Protein AF-A0A948TG29-F1 (afdb_monomer_lite)

Radius of gyration: 36.0 Å; chains: 1; bounding box: 86×92×135 Å

Foldseek 3Di:
DDDDDDDDDDDDDDDDDPDDPPPPPPPPDDPQQQPVPPDPPCQWDQAPVRDIQGADPQDLDLLNLLSNLRRLCVNRVHDLVRLCVQLVHDSVVSVLSNDNPHPDQDDLVSLVSSCVSSVHDSCSNPVVVPDRPPPDPPFWDDDPPDTDGRPDAQPDPVVLLVLLVVLCVVVVHDLCRLCVQLVHDSVLSVVSNPPPPPRHDDPSSLVSSCVSSVHDSCRNDVPVVQVVPPCPVPQDPDPVSNVVVSLLVVLLLQLLVLLVVLCVVVVHDLVNLCVQQVHDSVVSVCSNVVVDPDADDLVSLVSSCVSSVHDSSSNDSDDPVVPPPPDDDDDDDDDDDDDDDDDDDDDPPVVVVVPDDDDDDDDDDDDDDDDDDDDDDDDDDDDDDDDPAWAWDFDDWDDPDPVWIKGKIATQAQQQCVQPVQGHGKIWIFTQVAFPLAVQAQAWFWKAAPPGHIGIFHWHDDPPFIWTARNNGRVDIDTGPPPMGTRGGGPDIDDDDD

Sequence (498 aa):
MSSSAKSGSSTVSPAVAPADQQIVMEKPAAPVIDVSKLDPNVSQVKSTRGQLVKFHREPQSKQDVKENLAFYRVCAGLSQRNLADKSGFPQPFIANWEAPDRFEVFTWEQAKKLSSILNAPIEHLDPRNKPFSLRDDPGEYRCRNMVIKLVLPPQSLLDLKNNLFFYRMRMGLTQEQLAGLVQVEKTAVARWENKKILMWPKSDKLMLVANALNADIANLDPLTYLEGRDVADSLPQDEDERLRAVEAPRRLNQAKDNLRFYRLCLSLSKDKVAAKLGVPAMSVAAWETSKNHQWMDAATRRALAHVLKCPERAFSPSSEKDRIEVYMPSNSPTSAASAMPAKAAPSLQWALDAINGPVANLKTANKEEPNATGLCRLAPLEPAPDALGGMVDFAQICKLSPDVTYAVLTITDDSLKASTGIAKGDVVVIDTAQNDPHAVAGELMAVALPNEKAMVKFVFADHDDLMFANSHTPYKVYPMPKNSLVLGRVVTSIKAHA

InterPro domains:
  IPR001387 Cro/C1-type, helix-turn-helix domain [PF01381] (167-217)
  IPR001387 Cro/C1-type, helix-turn-helix domain [PS50943] (69-125)
  IPR001387 Cro/C1-type, helix-turn-helix domain [PS50943] (167-220)
  IPR001387 Cro/C1-type, helix-turn-helix domain [SM00530] (68-125)
  IPR001387 Cro/C1-type, helix-turn-helix domain [SM00530] (163-220)
  IPR001387 Cro/C1-type, helix-turn-helix domain [SM00530] (258-315)
  IPR001387 Cro/C1-type, helix-turn-helix domain [cd00093] (67-125)
  IPR001387 Cro/C1-type, helix-turn-helix domain [cd00093] (167-220)
  IPR001387 Cro/C1-type, helix-turn-helix domain [cd00093] (257-315)
  IPR010982 Lambda repressor-like, DNA-binding domain superfamily [G3DSA:1.10.260.40] (51-130)
  IPR010982 Lambda repressor-like, DNA-binding domain superfamily [G3DSA:1.10.260.40] (157-219)
  IPR010982 Lambda repressor-like, DNA-binding domain superfamily [G3DSA:1.10.260.40] (254-323)
  IPR010982 Lambda repressor-like, DNA-binding domain superfamily [SSF47413] (64-125)
  IPR010982 Lambda repressor-like, DNA-binding domain superfamily [SSF47413] (159-220)
  IPR010982 Lambda repressor-like, DNA-binding domain superfamily [SSF47413] (255-328)
  IPR015927 Peptidase S24/S26A/S26B/S26C [PF00717] (396-490)
  IPR036286 LexA/Signal peptidase-like superfamily [SSF51306] (408-496)

Secondary structure (DSSP, 8-state):
------------PPP-----------PPPPP---GGGS-TT--EEE-TTS-EEE--SS--SHHHHHHHHHHHHHHTT--HHHHHHHHT--HHHHHHHH-TT---PPPHHHHHHHHHHHT--HHHH-GGGS-------TT--EETTEE----PPPSSHHHHHHHHHHHHHHTT--HHHHHHHHTS-HHHHHHHHTT-GGGPPPHHHHHHHHHHHT--HHHH-TTHHHHTTT-GGGS-SSHHHHHHHHHHHHHHHHHHHHHHHHHHHTT--HHHHHHHHTS-HHHHHHHHHT--S-PPPHHHHHHHHHHHTS-GGGG--S-SGGGSSS----------------------GGGTTTT------------------------------------EEEEEEEESSSS-EEEEEEE-SSTTHHHHSPPTT-EEEEETT---TTTSTTSEEEEEPTTS-EEEEEEEEETTEEEEEETTEEEEEEEPPTT-EEEEEEEEEE----

Organism: NCBI:txid2838451

pLDDT: mean 73.21, std 24.93, range [22.94, 98.12]

Structure (mmCIF, N/CA/C/O backbone):
data_AF-A0A948TG29-F1
#
_entry.id   AF-A0A948TG29-F1
#
loop_
_atom_site.group_PDB
_atom_site.id
_atom_site.type_symbol
_atom_site.label_atom_id
_atom_site.label_alt_id
_atom_site.label_comp_id
_atom_site.label_asym_id
_atom_site.label_entity_id
_atom_site.label_seq_id
_atom_site.pdbx_PDB_ins_code
_atom_site.Cartn_x
_atom_site.Cartn_y
_atom_site.Cartn_z
_atom_site.occupancy
_atom_site.B_iso_or_equiv
_atom_site.auth_seq_id
_atom_site.auth_comp_id
_atom_site.auth_asym_id
_atom_site.auth_atom_id
_atom_site.pdbx_PDB_model_num
ATOM 1 N N . MET A 1 1 ? -1.038 -36.536 87.043 1.00 40.78 1 MET A N 1
ATOM 2 C CA . MET A 1 1 ? -0.897 -35.248 86.326 1.00 40.78 1 MET A CA 1
ATOM 3 C C . MET A 1 1 ? -1.724 -35.298 85.050 1.00 40.78 1 MET A C 1
ATOM 5 O O . MET A 1 1 ? -1.958 -36.394 84.562 1.00 40.78 1 MET A O 1
ATOM 9 N N . SER A 1 2 ? -2.115 -34.130 84.531 1.00 37.66 2 SER A N 1
ATOM 10 C CA . SER A 1 2 ? -2.609 -33.923 83.157 1.00 37.66 2 SER A CA 1
ATOM 11 C C . SER A 1 2 ? -3.973 -34.531 82.804 1.00 37.66 2 SER A C 1
ATOM 13 O O . SER A 1 2 ? -4.091 -35.573 82.168 1.00 37.66 2 SER A O 1
ATOM 15 N N . SER A 1 3 ? -5.016 -33.789 83.169 1.00 41.31 3 SER A N 1
ATOM 16 C CA . SER A 1 3 ? -6.328 -33.825 82.523 1.00 41.31 3 SER A CA 1
ATOM 17 C C . SER A 1 3 ? -6.254 -33.386 81.051 1.00 41.31 3 SER A C 1
ATOM 19 O O . SER A 1 3 ? -5.388 -32.605 80.661 1.00 41.31 3 SER A O 1
ATOM 21 N N . SER A 1 4 ? -7.222 -33.807 80.236 1.00 46.41 4 SER A N 1
ATOM 22 C CA . SER A 1 4 ? -7.619 -33.086 79.018 1.00 46.41 4 SER A CA 1
ATOM 23 C C . SER A 1 4 ? -9.101 -33.328 78.746 1.00 46.41 4 SER A C 1
ATOM 25 O O . SER A 1 4 ? -9.584 -34.456 78.826 1.00 46.41 4 SER A O 1
ATOM 27 N N . ALA A 1 5 ? -9.838 -32.239 78.540 1.00 47.28 5 ALA A N 1
ATOM 28 C CA . ALA A 1 5 ? -11.293 -32.213 78.619 1.00 47.28 5 ALA A CA 1
ATOM 29 C C . ALA A 1 5 ? -11.970 -32.325 77.246 1.00 47.28 5 ALA A C 1
ATOM 31 O O . ALA A 1 5 ? -11.423 -31.916 76.224 1.00 47.28 5 ALA A O 1
ATOM 32 N N . LYS A 1 6 ? -13.212 -32.819 77.251 1.00 46.94 6 LYS A N 1
ATOM 33 C CA . LYS A 1 6 ? -14.135 -32.713 76.116 1.00 46.94 6 LYS A CA 1
ATOM 34 C C . LYS A 1 6 ? -14.522 -31.244 75.912 1.00 46.94 6 LYS A C 1
ATOM 36 O O . LYS A 1 6 ? -15.017 -30.627 76.853 1.00 46.94 6 LYS A O 1
ATOM 41 N N . SER A 1 7 ? -14.407 -30.726 74.693 1.00 48.09 7 SER A N 1
ATOM 42 C CA . SER A 1 7 ? -15.102 -29.509 74.261 1.00 48.09 7 SER A CA 1
ATOM 43 C C . SER A 1 7 ? -16.169 -29.877 73.226 1.00 48.09 7 SER A C 1
ATOM 45 O O . SER A 1 7 ? -15.888 -30.510 72.211 1.00 48.09 7 SER A O 1
ATOM 47 N N . GLY A 1 8 ? -17.423 -29.529 73.515 1.00 40.16 8 GLY A N 1
ATOM 48 C CA . GLY A 1 8 ? -18.528 -29.686 72.572 1.00 40.16 8 GLY A CA 1
ATOM 49 C C . GLY A 1 8 ? -18.558 -28.520 71.587 1.00 40.16 8 GLY A C 1
ATOM 50 O O . GLY A 1 8 ? -18.463 -27.367 72.001 1.00 40.16 8 GLY A O 1
ATOM 51 N N . SER A 1 9 ? -18.709 -28.812 70.296 1.00 43.22 9 SER A N 1
ATOM 52 C CA . SER A 1 9 ? -18.972 -27.792 69.279 1.00 43.22 9 SER A CA 1
ATOM 53 C C . SER A 1 9 ? -20.461 -27.438 69.297 1.00 43.22 9 SER A C 1
ATOM 55 O O . SER A 1 9 ? -21.300 -28.289 69.005 1.00 43.22 9 SER A O 1
ATOM 57 N N . SER A 1 10 ? -20.800 -26.202 69.672 1.00 43.97 10 SER A N 1
ATOM 58 C CA . SER A 1 10 ? -22.168 -25.692 69.579 1.00 43.97 10 SER A CA 1
ATOM 59 C C . SER A 1 10 ? -22.429 -25.115 68.188 1.00 43.97 10 SER A C 1
ATOM 61 O O . SER A 1 10 ? -21.822 -24.133 67.764 1.00 43.97 10 SER A O 1
ATOM 63 N N . THR A 1 11 ? -23.387 -25.703 67.476 1.00 42.38 11 THR A N 1
ATOM 64 C CA . THR A 1 11 ? -23.946 -25.130 66.249 1.00 42.38 11 THR A CA 1
ATOM 65 C C . THR A 1 11 ? -24.748 -23.873 66.578 1.00 42.38 11 THR A C 1
ATOM 67 O O . THR A 1 11 ? -25.896 -23.963 67.016 1.00 42.38 11 THR A O 1
ATOM 70 N N . VAL A 1 12 ? -24.166 -22.696 66.344 1.00 43.09 12 VAL A N 1
ATOM 71 C CA . VAL A 1 12 ? -24.897 -21.422 66.347 1.00 43.09 12 VAL A CA 1
ATOM 72 C C . VAL A 1 12 ? -25.386 -21.148 64.929 1.00 43.09 12 VAL A C 1
ATOM 74 O O . VAL A 1 12 ? -24.589 -20.919 64.021 1.00 43.09 12 VAL A O 1
ATOM 77 N N . SER A 1 13 ? -26.704 -21.182 64.738 1.00 44.59 13 SER A N 1
ATOM 78 C CA . SER A 1 13 ? -27.325 -20.771 63.474 1.00 44.59 13 SER A CA 1
ATOM 79 C C . SER A 1 13 ? -27.219 -19.248 63.328 1.00 44.59 13 SER A C 1
ATOM 81 O O . SER A 1 13 ? -27.638 -18.544 64.250 1.00 44.59 13 SER A O 1
ATOM 83 N N . PRO A 1 14 ? -26.696 -18.706 62.213 1.00 52.47 14 PRO A N 1
ATOM 84 C CA . PRO A 1 14 ? -26.750 -17.271 61.971 1.00 52.47 14 PRO A CA 1
ATOM 85 C C . PRO A 1 14 ? -28.200 -16.855 61.700 1.00 52.47 14 PRO A C 1
ATOM 87 O O . PRO A 1 14 ? -28.909 -17.495 60.922 1.00 52.47 14 PRO A O 1
ATOM 90 N N . ALA A 1 15 ? -28.644 -15.783 62.355 1.00 47.62 15 ALA A N 1
ATOM 91 C CA . ALA A 1 15 ? -29.978 -15.238 62.151 1.00 47.62 15 ALA A CA 1
ATOM 92 C C . ALA A 1 15 ? -30.147 -14.750 60.703 1.00 47.62 15 ALA A C 1
ATOM 94 O O . ALA A 1 15 ? -29.309 -14.012 60.183 1.00 47.62 15 ALA A O 1
ATOM 95 N N . VAL A 1 16 ? -31.250 -15.148 60.067 1.00 48.41 16 VAL A N 1
ATOM 96 C CA . VAL A 1 16 ? -31.637 -14.656 58.742 1.00 48.41 16 VAL A CA 1
ATOM 97 C C . VAL A 1 16 ? -32.015 -13.182 58.873 1.00 48.41 16 VAL A C 1
ATOM 99 O O . VAL A 1 16 ? -33.045 -12.852 59.460 1.00 48.41 16 VAL A O 1
ATOM 102 N N . ALA A 1 17 ? -31.173 -12.296 58.341 1.00 49.25 17 ALA A N 1
ATOM 103 C CA . ALA A 1 17 ? -31.520 -10.889 58.188 1.00 49.25 17 ALA A CA 1
ATOM 104 C C . ALA A 1 17 ? -32.712 -10.755 57.218 1.00 49.25 17 ALA A C 1
ATOM 106 O O . ALA A 1 17 ? -32.773 -11.502 56.234 1.00 49.25 17 ALA A O 1
ATOM 107 N N . PRO A 1 18 ? -33.665 -9.837 57.467 1.00 49.84 18 PRO A N 1
ATOM 108 C CA . PRO A 1 18 ? -34.765 -9.604 56.542 1.00 49.84 18 PRO A CA 1
ATOM 109 C C . PRO A 1 18 ? -34.211 -9.158 55.187 1.00 49.84 18 PRO A C 1
ATOM 111 O O . PRO A 1 18 ? -33.271 -8.368 55.120 1.00 49.84 18 PRO A O 1
ATOM 114 N N . ALA A 1 19 ? -34.787 -9.685 54.108 1.00 44.56 19 ALA A N 1
ATOM 115 C CA . ALA A 1 19 ? -34.364 -9.351 52.759 1.00 44.56 19 ALA A CA 1
ATOM 116 C C . ALA A 1 19 ? -34.653 -7.872 52.468 1.00 44.56 19 ALA A C 1
ATOM 118 O O . ALA A 1 19 ? -35.804 -7.501 52.223 1.00 44.56 19 ALA A O 1
ATOM 119 N N . ASP A 1 20 ? -33.602 -7.048 52.466 1.00 41.78 20 ASP A N 1
ATOM 120 C CA . ASP A 1 20 ? -33.658 -5.705 51.900 1.00 41.78 20 ASP A CA 1
ATOM 121 C C . ASP A 1 20 ? -34.170 -5.811 50.465 1.00 41.78 20 ASP A C 1
ATOM 123 O O . ASP A 1 20 ? -33.544 -6.429 49.595 1.00 41.78 20 ASP A O 1
ATOM 127 N N . GLN A 1 21 ? -35.327 -5.200 50.219 1.00 43.50 21 GLN A N 1
ATOM 128 C CA . GLN A 1 21 ? -35.857 -5.030 48.878 1.00 43.50 21 GLN A CA 1
ATOM 129 C C . GLN A 1 21 ? -34.927 -4.074 48.136 1.00 43.50 21 GLN A C 1
ATOM 131 O O . GLN A 1 21 ? -35.109 -2.857 48.166 1.00 43.50 21 GLN A O 1
ATOM 136 N N . GLN A 1 22 ? -33.913 -4.629 47.468 1.00 41.81 22 GLN A N 1
ATOM 137 C CA . GLN A 1 22 ? -33.135 -3.891 46.487 1.00 41.81 22 GLN A CA 1
ATOM 138 C C . GLN A 1 22 ? -34.098 -3.424 45.401 1.00 41.81 22 GLN A C 1
ATOM 140 O O . GLN A 1 22 ? -34.465 -4.180 44.501 1.00 41.81 22 GLN A O 1
ATOM 145 N N . ILE A 1 23 ? -34.509 -2.160 45.505 1.00 43.59 23 ILE A N 1
ATOM 146 C CA . ILE A 1 23 ? -35.160 -1.440 44.424 1.00 43.59 23 ILE A CA 1
ATOM 147 C C . ILE A 1 23 ? -34.137 -1.410 43.295 1.00 43.59 23 ILE A C 1
ATOM 149 O O . ILE A 1 23 ? -33.224 -0.582 43.278 1.00 43.59 23 ILE A O 1
ATOM 153 N N . VAL A 1 24 ? -34.277 -2.353 42.364 1.00 43.75 24 VAL A N 1
ATOM 154 C CA . VAL A 1 24 ? -33.594 -2.311 41.079 1.00 43.75 24 VAL A CA 1
ATOM 155 C C . VAL A 1 24 ? -34.156 -1.088 40.372 1.00 43.75 24 VAL A C 1
ATOM 157 O O . VAL A 1 24 ? -35.176 -1.154 39.693 1.00 43.75 24 VAL A O 1
ATOM 160 N N . MET A 1 25 ? -33.506 0.058 40.580 1.00 36.03 25 MET A N 1
ATOM 161 C CA . MET A 1 25 ? -33.691 1.214 39.723 1.00 36.03 25 MET A CA 1
ATOM 162 C C . MET A 1 25 ? -33.190 0.794 38.348 1.00 36.03 25 MET A C 1
ATOM 164 O O . MET A 1 25 ? -31.996 0.903 38.055 1.00 36.03 25 MET A O 1
ATOM 168 N N . GLU A 1 26 ? -34.098 0.267 37.524 1.00 41.19 26 GLU A N 1
ATOM 169 C CA . GLU A 1 26 ? -33.859 0.079 36.103 1.00 41.19 26 GLU A CA 1
ATOM 170 C C . GLU A 1 26 ? -33.401 1.424 35.558 1.00 41.19 26 GLU A C 1
ATOM 172 O O . GLU A 1 26 ? -34.170 2.382 35.455 1.00 41.19 26 GLU A O 1
ATOM 177 N N . LYS A 1 27 ? -32.096 1.518 35.292 1.00 51.34 27 LYS A N 1
ATOM 178 C CA . LYS A 1 27 ? -31.494 2.722 34.742 1.00 51.34 27 LYS A CA 1
ATOM 179 C C . LYS A 1 27 ? -32.251 3.011 33.446 1.00 51.34 27 LYS A C 1
ATOM 181 O O . LYS A 1 27 ? -32.167 2.168 32.548 1.00 51.34 27 LYS A O 1
ATOM 186 N N . PRO A 1 28 ? -32.977 4.142 33.341 1.00 47.16 28 PRO A N 1
ATOM 187 C CA . PRO A 1 28 ? -33.892 4.368 32.234 1.00 47.16 28 PRO A CA 1
ATOM 188 C C . PRO A 1 28 ? -33.130 4.186 30.930 1.00 47.16 28 PRO A C 1
ATOM 190 O O . PRO A 1 28 ? -32.037 4.745 30.767 1.00 47.16 28 PRO A O 1
ATOM 193 N N . ALA A 1 29 ? -33.672 3.340 30.051 1.00 49.78 29 ALA A N 1
ATOM 194 C CA . ALA A 1 29 ? -33.040 3.020 28.785 1.00 49.78 29 ALA A CA 1
ATOM 195 C C . ALA A 1 29 ? -32.735 4.337 28.067 1.00 49.78 29 ALA A C 1
ATOM 197 O O . ALA A 1 29 ? -33.642 5.134 27.822 1.00 49.78 29 ALA A O 1
ATOM 198 N N . ALA A 1 30 ? -31.448 4.594 27.809 1.00 50.22 30 ALA A N 1
ATOM 199 C CA . ALA A 1 30 ? -31.037 5.842 27.184 1.00 50.22 30 ALA A CA 1
ATOM 200 C C . ALA A 1 30 ? -31.813 5.991 25.866 1.00 50.22 30 ALA A C 1
ATOM 202 O O . ALA A 1 30 ? -31.857 5.017 25.104 1.00 50.22 30 ALA A O 1
ATOM 203 N N . PRO A 1 31 ? -32.453 7.148 25.608 1.00 55.47 31 PRO A N 1
ATOM 204 C CA . PRO A 1 31 ? -33.249 7.323 24.406 1.00 55.47 31 PRO A CA 1
ATOM 205 C C . PRO A 1 31 ? -32.362 7.031 23.201 1.00 55.47 31 PRO A C 1
ATOM 207 O O . PRO A 1 31 ? -31.297 7.631 23.050 1.00 55.47 31 PRO A O 1
ATOM 210 N N . VAL A 1 32 ? -32.782 6.074 22.372 1.00 53.22 32 VAL A N 1
ATOM 211 C CA . VAL A 1 32 ? -32.074 5.744 21.136 1.00 53.22 32 VAL A CA 1
ATOM 212 C C . VAL A 1 32 ? -32.238 6.942 20.214 1.00 53.22 32 VAL A C 1
ATOM 214 O O . VAL A 1 32 ? -33.286 7.119 19.594 1.00 53.22 32 VAL A O 1
ATOM 217 N N . ILE A 1 33 ? -31.217 7.800 20.178 1.00 59.91 33 ILE A N 1
ATOM 218 C CA . ILE A 1 33 ? -31.182 8.936 19.267 1.00 59.91 33 ILE A CA 1
ATOM 219 C C . ILE A 1 33 ? -31.088 8.348 17.866 1.00 59.91 33 ILE A C 1
ATOM 221 O O . ILE A 1 33 ? -30.083 7.747 17.484 1.00 59.91 33 ILE A O 1
ATOM 225 N N . ASP A 1 34 ? -32.169 8.501 17.111 1.00 66.25 34 ASP A N 1
ATOM 226 C CA . ASP A 1 34 ? -32.186 8.183 15.697 1.00 66.25 34 ASP A CA 1
ATOM 227 C C . ASP A 1 34 ? -31.206 9.123 14.992 1.00 66.25 34 ASP A C 1
ATOM 229 O O . ASP A 1 34 ? -31.472 10.308 14.802 1.00 66.25 34 ASP A O 1
ATOM 233 N N . VAL A 1 35 ? -30.043 8.575 14.647 1.00 60.78 35 VAL A N 1
ATOM 234 C CA . VAL A 1 35 ? -28.925 9.285 14.023 1.00 60.78 35 VAL A CA 1
ATOM 235 C C . VAL A 1 35 ? -29.345 9.991 12.728 1.00 60.78 35 VAL A C 1
ATOM 237 O O . VAL A 1 35 ? -28.799 11.044 12.410 1.00 60.78 35 VAL A O 1
ATOM 240 N N . SER A 1 36 ? -30.361 9.479 12.021 1.00 60.00 36 SER A N 1
ATOM 241 C CA . SER A 1 36 ? -30.918 10.121 10.820 1.00 60.00 36 SER A CA 1
ATOM 242 C C . SER A 1 36 ? -31.703 11.412 11.107 1.00 60.00 36 SER A C 1
ATOM 244 O O . SER A 1 36 ? -31.971 12.183 10.188 1.00 60.00 36 SER A O 1
ATOM 246 N N . LYS A 1 37 ? -32.049 11.658 12.378 1.00 68.75 37 LYS A N 1
ATOM 247 C CA . LYS A 1 37 ? -32.771 12.837 12.882 1.00 68.75 37 LYS A CA 1
ATOM 248 C C . LYS A 1 37 ? -31.888 13.792 13.689 1.00 68.75 37 LYS A C 1
ATOM 250 O O . LYS A 1 37 ? -32.410 14.751 14.256 1.00 68.75 37 LYS A O 1
ATOM 255 N N . LEU A 1 38 ? -30.577 13.547 13.774 1.00 67.19 38 LEU A N 1
ATOM 256 C CA . LEU A 1 38 ? -29.654 14.559 14.285 1.00 67.19 38 LEU A CA 1
ATOM 257 C C . LEU A 1 38 ? -29.724 15.782 13.366 1.00 67.19 38 LEU A C 1
ATOM 259 O O . LEU A 1 38 ? -29.563 15.661 12.152 1.00 67.19 38 LEU A O 1
ATOM 263 N N . ASP A 1 39 ? -29.970 16.951 13.956 1.00 69.75 39 ASP A N 1
ATOM 264 C CA . ASP A 1 39 ? -29.900 18.225 13.244 1.00 69.75 39 ASP A CA 1
ATOM 265 C C . ASP A 1 39 ? -28.515 18.327 12.566 1.00 69.75 39 ASP A C 1
ATOM 267 O O . ASP A 1 39 ? -27.500 18.142 13.248 1.00 69.75 39 ASP A O 1
ATOM 271 N N . PRO A 1 40 ? -28.436 18.592 11.245 1.00 63.94 40 PRO A N 1
ATOM 272 C CA . PRO A 1 40 ? -27.169 18.665 10.515 1.00 63.94 40 PRO A CA 1
ATOM 273 C C . PRO A 1 40 ? -26.188 19.720 11.058 1.00 63.94 40 PRO A C 1
ATOM 275 O O . PRO A 1 40 ? -25.010 19.682 10.707 1.00 63.94 40 PRO A O 1
ATOM 278 N N . ASN A 1 41 ? -26.640 20.634 11.925 1.00 72.00 41 ASN A N 1
ATOM 279 C CA . ASN A 1 41 ? -25.803 21.599 12.639 1.00 72.00 41 ASN A CA 1
ATOM 280 C C . ASN A 1 41 ? -25.110 21.024 13.898 1.00 72.00 41 ASN A C 1
ATOM 282 O O . ASN A 1 41 ? -24.214 21.672 14.449 1.00 72.00 41 ASN A O 1
ATOM 286 N N . VAL A 1 42 ? -25.470 19.818 14.364 1.00 80.50 42 VAL A N 1
ATOM 287 C CA . VAL A 1 42 ? -24.834 19.150 15.520 1.00 80.50 42 VAL A CA 1
ATOM 288 C C . VAL A 1 42 ? -23.461 18.605 15.121 1.00 80.50 42 VAL A C 1
ATOM 290 O O . VAL A 1 42 ? -23.261 17.425 14.847 1.00 80.50 42 VAL A O 1
ATOM 293 N N . SER A 1 43 ? -22.483 19.506 15.117 1.00 86.94 43 SER A N 1
ATOM 294 C CA . SER A 1 43 ? -21.077 19.208 14.828 1.00 86.94 43 SER A CA 1
ATOM 295 C C . SER A 1 43 ? -20.308 18.618 16.016 1.00 86.94 43 SER A C 1
ATOM 297 O O . SER A 1 43 ? -19.176 18.173 15.834 1.00 86.94 43 SER A O 1
ATOM 299 N N . GLN A 1 44 ? -20.866 18.631 17.237 1.00 92.88 44 GLN A N 1
ATOM 300 C CA . GLN A 1 44 ? -20.184 18.162 18.451 1.00 92.88 44 GLN A CA 1
ATOM 301 C C . GLN A 1 44 ? -21.148 17.557 19.480 1.00 92.88 44 GLN A C 1
ATOM 303 O O . GLN A 1 44 ? -22.248 18.068 19.684 1.00 92.88 44 GLN A O 1
ATOM 308 N N . VAL A 1 45 ? -20.695 16.529 20.204 1.00 92.75 45 VAL A N 1
ATOM 309 C CA . VAL A 1 45 ? -21.382 15.967 21.385 1.00 92.75 45 VAL A CA 1
ATOM 310 C C . VAL A 1 45 ? -20.428 15.852 22.571 1.00 92.75 45 VAL A C 1
ATOM 312 O O . VAL A 1 45 ? -19.243 15.561 22.411 1.00 92.75 45 VAL A O 1
ATOM 315 N N . LYS A 1 46 ? -20.933 16.056 23.792 1.00 93.38 46 LYS A N 1
ATOM 316 C CA . LYS A 1 46 ? -20.161 15.783 25.014 1.00 93.38 46 LYS A CA 1
ATOM 317 C C . LYS A 1 46 ? -20.210 14.291 25.327 1.00 93.38 46 LYS A C 1
ATOM 319 O O . LYS A 1 46 ? -21.279 13.727 25.536 1.00 93.38 46 LYS A O 1
ATOM 324 N N . SER A 1 47 ? -19.043 13.661 25.396 1.00 91.56 47 SER A N 1
ATOM 325 C CA . SER A 1 47 ? -18.898 12.296 25.903 1.00 91.56 47 SER A CA 1
ATOM 326 C C . SER A 1 47 ? -19.292 12.195 27.383 1.00 91.56 47 SER A C 1
ATOM 328 O O . SER A 1 47 ? -19.332 13.187 28.112 1.00 91.56 47 SER A O 1
ATOM 330 N N . THR A 1 48 ? -19.466 10.968 27.881 1.00 81.12 48 THR A N 1
ATOM 331 C CA . THR A 1 48 ? -19.711 10.689 29.310 1.00 81.12 48 THR A CA 1
ATOM 332 C C . THR A 1 48 ? -18.575 11.130 30.244 1.00 81.12 48 THR A C 1
ATOM 334 O O . THR A 1 48 ? -18.751 11.097 31.457 1.00 81.12 48 THR A O 1
ATOM 337 N N . ARG A 1 49 ? -17.407 11.521 29.708 1.00 87.56 49 ARG A N 1
ATOM 338 C CA . ARG A 1 49 ? -16.278 12.107 30.456 1.00 87.56 49 ARG A CA 1
ATOM 339 C C . ARG A 1 49 ? -16.197 13.636 30.318 1.00 87.56 49 ARG A C 1
ATOM 341 O O . ARG A 1 49 ? -15.193 14.227 30.693 1.00 87.56 49 ARG A O 1
ATOM 348 N N . GLY A 1 50 ? -17.205 14.282 29.730 1.00 90.88 50 GLY A N 1
ATOM 349 C CA . GLY A 1 50 ? -17.249 15.731 29.500 1.00 90.88 50 GLY A CA 1
ATOM 350 C C . GLY A 1 50 ? -16.439 16.229 28.295 1.00 90.88 50 GLY A C 1
ATOM 351 O O . GLY A 1 50 ? -16.688 17.339 27.829 1.00 90.88 50 GLY A O 1
ATOM 352 N N . GLN A 1 51 ? -15.529 15.416 27.746 1.00 92.50 51 GLN A N 1
ATOM 353 C CA . GLN A 1 51 ? -14.779 15.734 26.526 1.00 92.50 51 GLN A CA 1
ATOM 354 C C . GLN A 1 51 ? -15.733 15.911 25.338 1.00 92.50 51 GLN A C 1
ATOM 356 O O . GLN A 1 51 ? -16.577 15.042 25.097 1.00 92.50 51 GLN A O 1
ATOM 361 N N . LEU A 1 52 ? -15.578 17.014 24.602 1.00 94.44 52 LEU A N 1
ATOM 362 C CA . LEU A 1 52 ? -16.267 17.265 23.336 1.00 94.44 52 LEU A CA 1
ATOM 363 C C . LEU A 1 52 ? -15.676 16.374 22.240 1.00 94.44 52 LEU A C 1
ATOM 365 O O . LEU A 1 52 ? -14.462 16.352 22.044 1.00 94.44 52 LEU A O 1
ATOM 369 N N . VAL A 1 53 ? -16.544 15.659 21.534 1.00 94.81 53 VAL A N 1
ATOM 370 C CA . VAL A 1 53 ? -16.214 14.837 20.368 1.00 94.81 53 VAL A CA 1
ATOM 371 C C . VAL A 1 53 ? -16.821 15.509 19.145 1.00 94.81 53 VAL A C 1
ATOM 373 O O . VAL A 1 53 ? -18.009 15.841 19.165 1.00 94.81 53 VAL A O 1
ATOM 376 N N . LYS A 1 54 ? -16.013 15.742 18.110 1.00 95.38 54 LYS A N 1
ATOM 377 C CA . LYS A 1 54 ? -16.445 16.386 16.866 1.00 95.38 54 LYS A CA 1
ATOM 378 C C . LYS A 1 54 ? -16.980 15.353 15.876 1.00 95.38 54 LYS A C 1
ATOM 380 O O . LYS A 1 54 ? -16.548 14.204 15.882 1.00 95.38 54 LYS A O 1
ATOM 385 N N . PHE A 1 55 ? -17.902 15.786 15.026 1.00 95.94 55 PHE A N 1
ATOM 386 C CA . PHE A 1 55 ? -18.363 15.044 13.862 1.00 95.94 55 PHE A CA 1
ATOM 387 C C . PHE A 1 55 ? -17.769 15.639 12.586 1.00 95.94 55 PHE A C 1
ATOM 389 O O . PHE A 1 55 ? -17.861 16.844 12.348 1.00 95.94 55 PHE A O 1
ATOM 396 N N . HIS A 1 56 ? -17.212 14.770 11.748 1.00 94.19 56 HIS A N 1
ATOM 397 C CA . HIS A 1 56 ? -16.639 15.095 10.450 1.00 94.19 56 HIS A CA 1
ATOM 398 C C . HIS A 1 56 ? -17.483 14.436 9.363 1.00 94.19 56 HIS A C 1
ATOM 400 O O . HIS A 1 56 ? -17.399 13.229 9.136 1.00 94.19 56 HIS A O 1
ATOM 406 N N . ARG A 1 57 ? -18.310 15.239 8.683 1.00 90.81 57 ARG A N 1
ATOM 407 C CA . ARG A 1 57 ? -19.212 14.772 7.615 1.00 90.81 57 ARG A CA 1
ATOM 408 C C . ARG A 1 57 ? -18.469 14.113 6.451 1.00 90.81 57 ARG A C 1
ATOM 410 O O . ARG A 1 57 ? -18.984 13.195 5.823 1.00 90.81 57 ARG A O 1
ATOM 417 N N . GLU A 1 58 ? -17.267 14.592 6.165 1.00 91.25 58 GLU A N 1
ATOM 418 C CA . GLU A 1 58 ? -16.352 13.999 5.198 1.00 91.25 58 GLU A CA 1
ATOM 419 C C . GLU A 1 58 ? -14.998 13.849 5.896 1.00 91.25 58 GLU A C 1
ATOM 421 O O . GLU A 1 58 ? -14.224 14.803 5.900 1.00 91.25 58 GLU A O 1
ATOM 426 N N . PRO A 1 59 ? -14.734 12.713 6.572 1.00 91.94 59 PRO A N 1
ATOM 427 C CA . PRO A 1 59 ? -13.458 12.513 7.247 1.00 91.94 59 PRO A CA 1
ATOM 428 C C . PRO A 1 59 ? -12.335 12.498 6.202 1.00 91.94 59 PRO A C 1
ATOM 430 O O . PRO A 1 59 ? -12.379 11.718 5.255 1.00 91.94 59 PRO A O 1
ATOM 433 N N . GLN A 1 60 ? -11.351 13.377 6.375 1.00 89.94 60 GLN A N 1
ATOM 434 C CA . GLN A 1 60 ? -10.182 13.585 5.510 1.00 89.94 60 GLN A CA 1
ATOM 435 C C . GLN A 1 60 ? -8.925 12.935 6.108 1.00 89.94 60 GLN A C 1
ATOM 437 O O . GLN A 1 60 ? -7.964 12.640 5.401 1.00 89.94 60 GLN A O 1
ATOM 442 N N . SER A 1 61 ? -8.930 12.672 7.417 1.00 90.88 61 SER A N 1
ATOM 443 C CA . SER A 1 61 ? -7.820 12.068 8.150 1.00 90.88 61 SER A CA 1
ATOM 444 C C . SER A 1 61 ? -8.222 10.778 8.876 1.00 90.88 61 SER A C 1
ATOM 446 O O . SER A 1 61 ? -9.396 10.505 9.134 1.00 90.88 61 SER A O 1
ATOM 448 N N . LYS A 1 62 ? -7.222 9.982 9.284 1.00 90.19 62 LYS A N 1
ATOM 449 C CA . LYS A 1 62 ? -7.446 8.836 10.185 1.00 90.19 62 LYS A CA 1
ATOM 450 C C . LYS A 1 62 ? -8.023 9.280 11.534 1.00 90.19 62 LYS A C 1
ATOM 452 O O . LYS A 1 62 ? -8.775 8.515 12.123 1.00 90.19 62 LYS A O 1
ATOM 457 N N . GLN A 1 63 ? -7.685 10.478 12.017 1.00 92.94 63 GLN A N 1
ATOM 458 C CA . GLN A 1 63 ? -8.181 11.019 13.285 1.00 92.94 63 GLN A CA 1
ATOM 459 C C . GLN A 1 63 ? -9.682 11.337 13.206 1.00 92.94 63 GLN A C 1
ATOM 461 O O . GLN A 1 63 ? -10.425 10.996 14.123 1.00 92.94 63 GLN A O 1
ATOM 466 N N . ASP A 1 64 ? -10.142 11.879 12.080 1.00 93.69 64 ASP A N 1
ATOM 467 C CA . ASP A 1 64 ? -11.548 12.226 11.844 1.00 93.69 64 ASP A CA 1
ATOM 468 C C . ASP A 1 64 ? -12.450 10.984 11.928 1.00 93.69 64 ASP A C 1
ATOM 470 O O . ASP A 1 64 ? -13.539 11.029 12.494 1.00 93.69 64 ASP A O 1
ATOM 474 N N . VAL A 1 65 ? -11.965 9.841 11.423 1.00 93.94 65 VAL A N 1
ATOM 475 C CA . VAL A 1 65 ? -12.648 8.539 11.514 1.00 93.94 65 VAL A CA 1
ATOM 476 C C . VAL A 1 65 ? -12.779 8.064 12.968 1.00 93.94 65 VAL A C 1
ATOM 478 O O . VAL A 1 65 ? -13.824 7.531 13.349 1.00 93.94 65 VAL A O 1
ATOM 481 N N . LYS A 1 66 ? -11.758 8.283 13.810 1.00 94.19 66 LYS A N 1
ATOM 482 C CA . LYS A 1 66 ? -11.820 7.961 15.250 1.00 94.19 66 LYS A CA 1
ATOM 483 C C . LYS A 1 66 ? -12.811 8.860 15.982 1.00 94.19 66 LYS A C 1
ATOM 485 O O . LYS A 1 66 ? -13.582 8.384 16.815 1.00 94.19 66 LYS A O 1
ATOM 490 N N . GLU A 1 67 ? -12.802 10.152 15.661 1.00 94.81 67 GLU A N 1
ATOM 491 C CA . GLU A 1 67 ? -13.736 11.128 16.223 1.00 94.81 67 GLU A CA 1
ATOM 492 C C . GLU A 1 67 ? -15.176 10.803 15.806 1.00 94.81 67 GLU A C 1
ATOM 494 O O . GLU A 1 67 ? -16.051 10.757 16.668 1.00 94.81 67 GLU A O 1
ATOM 499 N N . ASN A 1 68 ? -15.407 10.409 14.549 1.00 95.81 68 ASN A N 1
ATOM 500 C CA . ASN A 1 68 ? -16.694 9.896 14.076 1.00 95.81 68 ASN A CA 1
ATOM 501 C C . ASN A 1 68 ? -17.139 8.620 14.810 1.00 95.81 68 ASN A C 1
ATOM 503 O O . ASN A 1 68 ? -18.299 8.526 15.217 1.00 95.81 68 ASN A O 1
ATOM 507 N N . LEU A 1 69 ? -16.244 7.647 15.029 1.00 96.31 69 LEU A N 1
ATOM 508 C CA . LEU A 1 69 ? -16.559 6.437 15.801 1.00 96.31 69 LEU A CA 1
ATOM 509 C C . LEU A 1 69 ? -17.008 6.789 17.228 1.00 96.31 69 LEU A C 1
ATOM 511 O O . LEU A 1 69 ? -18.063 6.332 17.681 1.00 96.31 69 LEU A O 1
ATOM 515 N N . ALA A 1 70 ? -16.245 7.641 17.916 1.00 96.50 70 ALA A N 1
ATOM 516 C CA . ALA A 1 70 ? -16.576 8.104 19.258 1.00 96.50 70 ALA A CA 1
ATOM 517 C C . ALA A 1 70 ? -17.880 8.929 19.283 1.00 96.50 70 ALA A C 1
ATOM 519 O O . ALA A 1 70 ? -18.688 8.761 20.199 1.00 96.50 70 ALA A O 1
ATOM 520 N N . PHE A 1 71 ? -18.117 9.774 18.273 1.00 96.44 71 PHE A N 1
ATOM 521 C CA . PHE A 1 71 ? -19.327 10.586 18.117 1.00 96.44 71 PHE A CA 1
ATOM 522 C C . PHE A 1 71 ? -20.566 9.696 17.997 1.00 96.44 71 PHE A C 1
ATOM 524 O O . PHE A 1 71 ? -21.499 9.823 18.793 1.00 96.44 71 PHE A O 1
ATOM 531 N N . TYR A 1 72 ? -20.553 8.733 17.070 1.00 96.56 72 TYR A N 1
ATOM 532 C CA . TYR A 1 72 ? -21.676 7.819 16.870 1.00 96.56 72 TYR A CA 1
ATOM 533 C C . TYR A 1 72 ? -21.903 6.894 18.063 1.00 96.56 72 TYR A C 1
ATOM 535 O O . TYR A 1 72 ? -23.051 6.665 18.444 1.00 96.56 72 TYR A O 1
ATOM 543 N N . ARG A 1 73 ? -20.839 6.431 18.734 1.00 96.75 73 ARG A N 1
ATOM 544 C CA . ARG A 1 73 ? -20.974 5.672 19.985 1.00 96.75 73 ARG A CA 1
ATOM 545 C C . ARG A 1 73 ? -21.666 6.489 21.082 1.00 96.75 73 ARG A C 1
ATOM 547 O O . ARG A 1 73 ? -22.515 5.946 21.792 1.00 96.75 73 ARG A O 1
ATOM 554 N N . VAL A 1 74 ? -21.315 7.770 21.233 1.00 96.25 74 VAL A N 1
ATOM 555 C CA . VAL A 1 74 ? -21.950 8.672 22.210 1.00 96.25 74 VAL A CA 1
ATOM 556 C C . VAL A 1 74 ? -23.411 8.945 21.839 1.00 96.25 74 VAL A C 1
ATOM 558 O O . VAL A 1 74 ? -24.264 8.846 22.719 1.00 96.25 74 VAL A O 1
ATOM 561 N N . CYS A 1 75 ? -23.724 9.184 20.561 1.00 93.75 75 CYS A N 1
ATOM 562 C CA . CYS A 1 75 ? -25.104 9.364 20.087 1.00 93.75 75 CYS A CA 1
ATOM 563 C C . CYS A 1 75 ? -25.973 8.115 20.321 1.00 93.75 75 CYS A C 1
ATOM 565 O O . CYS A 1 75 ? -27.113 8.228 20.761 1.00 93.75 75 CYS A O 1
ATOM 567 N N . ALA A 1 76 ? -25.417 6.917 20.121 1.00 94.44 76 ALA A N 1
ATOM 568 C CA . ALA A 1 76 ? -26.085 5.645 20.406 1.00 94.44 76 ALA A CA 1
ATOM 569 C C . ALA A 1 76 ? -26.209 5.319 21.916 1.00 94.44 76 ALA A C 1
ATOM 571 O O . ALA A 1 76 ? -26.691 4.242 22.275 1.00 94.44 76 ALA A O 1
ATOM 572 N N . GLY A 1 77 ? -25.732 6.192 22.814 1.00 95.25 77 GLY A N 1
ATOM 573 C CA . GLY A 1 77 ? -25.773 5.984 24.266 1.00 95.25 77 GLY A CA 1
ATOM 574 C C . GLY A 1 77 ? -24.898 4.827 24.770 1.00 95.25 77 GLY A C 1
ATOM 575 O O . GLY A 1 77 ? -25.092 4.341 25.887 1.00 95.25 77 GLY A O 1
ATOM 576 N N . LEU A 1 78 ? -23.941 4.349 23.966 1.00 96.31 78 LEU A N 1
ATOM 577 C CA . LEU A 1 78 ? -23.140 3.167 24.282 1.00 96.31 78 LEU A CA 1
ATOM 578 C C . LEU A 1 78 ? -21.852 3.532 25.033 1.00 96.31 78 LEU A C 1
ATOM 580 O O . LEU A 1 78 ? -21.104 4.439 24.663 1.00 96.31 78 LEU A O 1
ATOM 584 N N . SER A 1 79 ? -21.529 2.757 26.069 1.00 96.62 79 SER A N 1
ATOM 585 C CA . SER A 1 79 ? -20.164 2.722 26.603 1.00 96.62 79 SER A CA 1
ATOM 586 C C . SER A 1 79 ? -19.238 1.971 25.630 1.00 96.62 79 SER A C 1
ATOM 588 O O . SER A 1 79 ? -19.710 1.165 24.825 1.00 96.62 79 SER A O 1
ATOM 590 N N . GLN A 1 80 ? -17.918 2.178 25.717 1.00 96.75 80 GLN A N 1
ATOM 591 C CA . GLN A 1 80 ? -16.948 1.388 24.937 1.00 96.75 80 GLN A CA 1
ATOM 592 C C . GLN A 1 80 ? -17.102 -0.122 25.190 1.00 96.75 80 GLN A C 1
ATOM 594 O O . GLN A 1 80 ? -16.958 -0.915 24.265 1.00 96.75 80 GLN A O 1
ATOM 599 N N . ARG A 1 81 ? -17.462 -0.516 26.422 1.00 97.12 81 ARG A N 1
ATOM 600 C CA . ARG A 1 81 ? -17.762 -1.906 26.787 1.00 97.12 81 ARG A CA 1
ATOM 601 C C . ARG A 1 81 ? -19.045 -2.406 26.119 1.00 97.12 81 ARG A C 1
ATOM 603 O O . ARG A 1 81 ? -19.017 -3.443 25.481 1.00 97.12 81 ARG A O 1
ATOM 610 N N . ASN A 1 82 ? -20.129 -1.632 26.150 1.00 97.44 82 ASN A N 1
ATOM 611 C CA . ASN A 1 82 ? -21.390 -2.029 25.511 1.00 97.44 82 ASN A CA 1
ATOM 612 C C .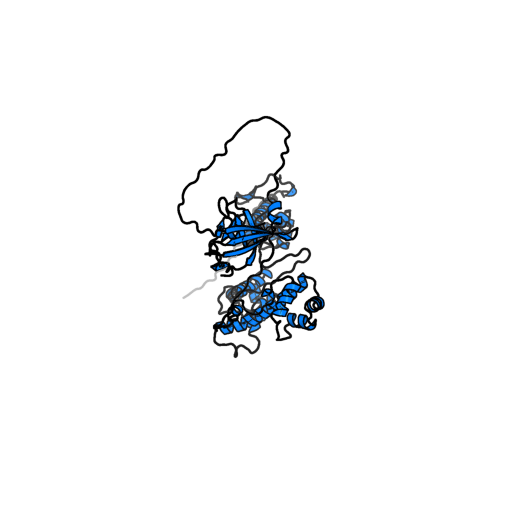 ASN A 1 82 ? -21.239 -2.154 23.983 1.00 97.44 82 ASN A C 1
ATOM 614 O O . ASN A 1 82 ? -21.885 -3.001 23.371 1.00 97.44 82 ASN A O 1
ATOM 618 N N . LEU A 1 83 ? -20.404 -1.312 23.357 1.00 97.50 83 LEU A N 1
ATOM 619 C CA . LEU A 1 83 ? -20.077 -1.432 21.934 1.00 97.50 83 LEU A CA 1
ATOM 620 C C . LEU A 1 83 ? -19.220 -2.677 21.661 1.00 97.50 83 LEU A C 1
ATOM 622 O O . LEU A 1 83 ? -19.501 -3.404 20.711 1.00 97.50 83 LEU A O 1
ATOM 626 N N . ALA A 1 84 ? -18.219 -2.951 22.500 1.00 97.31 84 ALA A N 1
ATOM 627 C CA . ALA A 1 84 ? -17.401 -4.162 22.447 1.00 97.31 84 ALA A CA 1
ATOM 628 C C . ALA A 1 84 ? -18.262 -5.436 22.548 1.00 97.31 84 ALA A C 1
ATOM 630 O O . ALA A 1 84 ? -18.217 -6.278 21.653 1.00 97.31 84 ALA A O 1
ATOM 631 N N . ASP A 1 85 ? -19.139 -5.508 23.552 1.00 97.06 85 ASP A N 1
ATOM 632 C CA . ASP A 1 85 ? -20.052 -6.631 23.787 1.00 97.06 85 ASP A CA 1
ATOM 633 C C . ASP A 1 85 ? -21.015 -6.836 22.597 1.00 97.06 85 ASP A C 1
ATOM 635 O O . ASP A 1 85 ? -21.148 -7.950 22.092 1.00 97.06 85 ASP A O 1
ATOM 639 N N . LYS A 1 86 ? -21.632 -5.762 22.070 1.00 97.69 86 LYS A N 1
ATOM 640 C CA . LYS A 1 86 ? -22.512 -5.835 20.881 1.00 97.69 86 LYS A CA 1
ATOM 641 C C . LYS A 1 86 ? -21.772 -6.205 19.591 1.00 97.69 86 LYS A C 1
ATOM 643 O O . LYS A 1 86 ? -22.341 -6.856 18.719 1.00 97.69 86 LYS A O 1
ATOM 648 N N . SER A 1 87 ? -20.527 -5.761 19.434 1.00 96.56 87 SER A N 1
ATOM 649 C CA . SER A 1 87 ? -19.721 -6.017 18.233 1.00 96.56 87 SER A CA 1
ATOM 650 C C . SER A 1 87 ? -18.934 -7.325 18.294 1.00 96.56 87 SER A C 1
ATOM 652 O O . SER A 1 87 ? -18.434 -7.776 17.263 1.00 96.56 87 SER A O 1
ATOM 654 N N . GLY A 1 88 ? -18.843 -7.968 19.459 1.00 96.00 88 GLY A N 1
ATOM 655 C CA . GLY A 1 88 ? -17.976 -9.125 19.678 1.00 96.00 88 GLY A CA 1
ATOM 656 C C . GLY A 1 88 ? -16.487 -8.804 19.502 1.00 96.00 88 GLY A C 1
ATOM 657 O O . GLY A 1 88 ? -15.707 -9.706 19.205 1.00 96.00 88 GLY A O 1
ATOM 658 N N . PHE A 1 89 ? -16.090 -7.534 19.631 1.00 95.62 89 PHE A N 1
ATOM 659 C CA . PHE A 1 89 ? -14.685 -7.119 19.632 1.00 95.62 89 PHE A CA 1
ATOM 660 C C . PHE A 1 89 ? -14.205 -6.921 21.075 1.00 95.62 89 PHE A C 1
ATOM 662 O O . PHE A 1 89 ? -14.991 -6.483 21.911 1.00 95.62 89 PHE A O 1
ATOM 669 N N . PRO A 1 90 ? -12.930 -7.191 21.409 1.00 95.69 90 PRO A N 1
ATOM 670 C CA . PRO A 1 90 ? -12.423 -6.927 22.753 1.00 95.69 90 PRO A CA 1
ATOM 671 C C . PRO A 1 90 ? -12.520 -5.435 23.105 1.00 95.69 90 PRO A C 1
ATOM 673 O O . PRO A 1 90 ? -12.151 -4.585 22.296 1.00 95.69 90 PRO A O 1
ATOM 676 N N . GLN A 1 91 ? -12.926 -5.093 24.334 1.00 96.00 91 GLN A N 1
ATOM 677 C CA . GLN A 1 91 ? -12.998 -3.692 24.785 1.00 96.00 91 GLN A CA 1
ATOM 678 C C . GLN A 1 91 ? -11.706 -2.876 24.536 1.00 96.00 91 GLN A C 1
ATOM 680 O O . GLN A 1 91 ? -11.829 -1.717 24.133 1.00 96.00 91 GLN A O 1
ATOM 685 N N . PRO A 1 92 ? -10.481 -3.431 24.690 1.00 94.94 92 PRO A N 1
ATOM 686 C CA . PRO A 1 92 ? -9.254 -2.713 24.344 1.00 94.94 92 PRO A CA 1
ATOM 687 C C . PRO A 1 92 ? -9.158 -2.276 22.876 1.00 94.94 92 PRO A C 1
ATOM 689 O O . PRO A 1 92 ? -8.536 -1.256 22.611 1.00 94.94 92 PRO A O 1
ATOM 692 N N . PHE A 1 93 ? -9.787 -2.985 21.930 1.00 94.12 93 PHE A N 1
ATOM 693 C CA . PHE A 1 93 ? -9.784 -2.600 20.512 1.00 94.12 93 PHE A CA 1
ATOM 694 C C . PHE A 1 93 ? -10.646 -1.355 20.291 1.00 94.12 93 PHE A C 1
ATOM 696 O O . PHE A 1 93 ? -10.178 -0.398 19.687 1.00 94.12 93 PHE A O 1
ATOM 703 N N . ILE A 1 94 ? -11.856 -1.311 20.865 1.00 96.06 94 ILE A N 1
ATOM 704 C CA . ILE A 1 94 ? -12.705 -0.107 20.833 1.00 96.06 94 ILE A CA 1
ATOM 705 C C . ILE A 1 94 ? -11.973 1.087 21.468 1.00 96.06 94 ILE A C 1
ATOM 707 O O . ILE A 1 94 ? -11.994 2.190 20.929 1.00 96.06 94 ILE A O 1
ATOM 711 N N . ALA A 1 95 ? -11.282 0.864 22.591 1.00 94.69 95 ALA A N 1
ATOM 712 C CA . ALA A 1 95 ? -10.501 1.906 23.250 1.00 94.69 95 ALA A CA 1
ATOM 713 C C . ALA A 1 95 ? -9.301 2.374 22.402 1.00 94.69 95 ALA A C 1
ATOM 715 O O . ALA A 1 95 ? -9.059 3.575 22.330 1.00 94.69 95 ALA A O 1
ATOM 716 N N . ASN A 1 96 ? -8.584 1.461 21.733 1.00 93.50 96 ASN A N 1
ATOM 717 C CA . ASN A 1 96 ? -7.488 1.795 20.817 1.00 93.50 96 ASN A CA 1
ATOM 718 C C . ASN A 1 96 ? -7.978 2.577 19.591 1.00 93.50 96 ASN A C 1
ATOM 720 O O . ASN A 1 96 ? -7.329 3.541 19.195 1.00 93.50 96 ASN A O 1
ATOM 724 N N . TRP A 1 97 ? -9.111 2.185 19.002 1.00 94.50 97 TRP A N 1
ATOM 725 C CA . TRP A 1 97 ? -9.685 2.850 17.828 1.00 94.50 97 TRP A CA 1
ATOM 726 C C . TRP A 1 97 ? -10.203 4.258 18.136 1.00 94.50 97 TRP A C 1
ATOM 728 O O . TRP A 1 97 ? -10.209 5.100 17.249 1.00 94.50 97 TRP A O 1
ATOM 738 N N . GLU A 1 98 ? -10.592 4.549 19.379 1.00 94.62 98 GLU A N 1
ATOM 739 C CA . GLU A 1 98 ? -10.958 5.906 19.816 1.00 94.62 98 GLU A CA 1
ATOM 740 C C . GLU A 1 98 ? -9.764 6.727 20.345 1.00 94.62 98 GLU A C 1
ATOM 742 O O . GLU A 1 98 ? -9.895 7.932 20.558 1.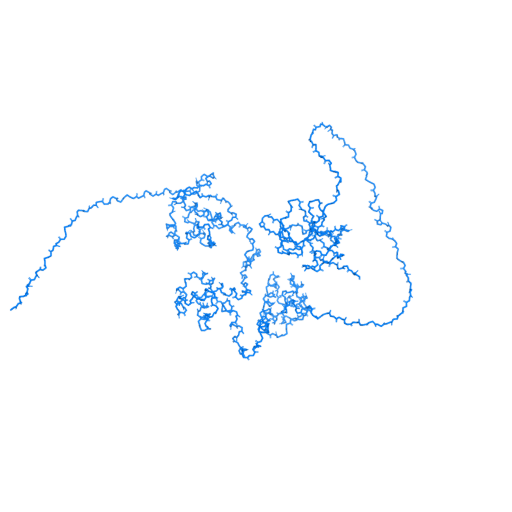00 94.62 98 GLU A O 1
ATOM 747 N N . ALA A 1 99 ? -8.598 6.110 20.567 1.00 92.19 99 ALA A N 1
ATOM 748 C CA . ALA A 1 99 ? -7.419 6.784 21.107 1.00 92.19 99 ALA A CA 1
ATOM 749 C C . ALA A 1 99 ? -6.650 7.535 19.998 1.00 92.19 99 ALA A C 1
ATOM 751 O O . ALA A 1 99 ? -6.275 6.917 18.994 1.00 92.19 99 ALA A O 1
ATOM 752 N N . PRO A 1 100 ? -6.371 8.847 20.137 1.00 84.62 100 PRO A N 1
ATOM 753 C CA . PRO A 1 100 ? -5.754 9.640 19.069 1.00 84.62 100 PRO A CA 1
ATOM 754 C C . PRO A 1 100 ? -4.333 9.166 18.725 1.00 84.62 100 PRO A C 1
ATOM 756 O O . PRO A 1 100 ? -3.967 9.114 17.553 1.00 84.62 100 PRO A O 1
ATOM 759 N N . ASP A 1 101 ? -3.578 8.720 19.728 1.00 86.31 101 ASP A N 1
ATOM 760 C CA . ASP A 1 101 ? -2.172 8.304 19.677 1.00 86.31 101 ASP A CA 1
ATOM 761 C C . ASP A 1 101 ? -1.926 6.910 19.069 1.00 86.31 101 ASP A C 1
ATOM 763 O O . ASP A 1 101 ? -0.787 6.573 18.740 1.00 86.31 101 ASP A O 1
ATOM 767 N N . ARG A 1 102 ? -2.964 6.078 18.897 1.00 83.06 102 ARG A N 1
ATOM 768 C CA . ARG A 1 102 ? -2.809 4.685 18.433 1.00 83.06 102 ARG A CA 1
ATOM 769 C C . ARG A 1 102 ? -3.089 4.518 16.942 1.00 83.06 102 ARG A C 1
ATOM 771 O O . ARG A 1 102 ? -4.106 4.972 16.431 1.00 83.06 102 ARG A O 1
ATOM 778 N N . PHE A 1 103 ? -2.200 3.829 16.230 1.00 63.97 103 PHE A N 1
ATOM 779 C CA . PHE A 1 103 ? -2.234 3.712 14.762 1.00 63.97 103 PHE A CA 1
ATOM 780 C C . PHE A 1 103 ? -3.114 2.572 14.206 1.00 63.97 103 PHE A C 1
ATOM 782 O O . PHE A 1 103 ? -3.040 2.259 13.018 1.00 63.97 103 PHE A O 1
ATOM 789 N N . GLU A 1 104 ? -3.966 1.952 15.026 1.00 78.44 104 GLU A N 1
ATOM 790 C CA . GLU A 1 104 ? -4.839 0.859 14.580 1.00 78.44 104 GLU A CA 1
ATOM 791 C C . GLU A 1 104 ? -6.057 1.392 13.808 1.00 78.44 104 GLU A C 1
ATOM 793 O O . GLU A 1 104 ? -6.985 1.952 14.386 1.00 78.44 104 GLU A O 1
ATOM 798 N N . VAL A 1 105 ? -6.061 1.181 12.489 1.00 74.75 105 VAL A N 1
ATOM 799 C CA . VAL A 1 105 ? -7.237 1.371 11.626 1.00 74.75 105 VAL A CA 1
ATOM 800 C C . VAL A 1 105 ? -7.977 0.040 11.522 1.00 74.75 105 VAL A C 1
ATOM 802 O O . VAL A 1 105 ? -7.363 -0.990 11.237 1.00 74.75 105 VAL A O 1
ATOM 805 N N . PHE A 1 106 ? -9.292 0.043 11.727 1.00 87.88 106 PHE A N 1
ATOM 806 C CA . PHE A 1 106 ? -10.098 -1.166 11.590 1.00 87.88 106 PHE A CA 1
ATOM 807 C C . PHE A 1 106 ? -10.358 -1.542 10.116 1.00 87.88 106 PHE A C 1
ATOM 809 O O . PHE A 1 106 ? -10.307 -0.736 9.183 1.00 87.88 106 PHE A O 1
ATOM 816 N N . THR A 1 107 ? -10.577 -2.833 9.885 1.00 89.88 107 THR A N 1
ATOM 817 C CA . THR A 1 107 ? -10.853 -3.405 8.559 1.00 89.88 107 THR A CA 1
ATOM 818 C C . THR A 1 107 ? -12.256 -3.040 8.067 1.00 89.88 107 THR A C 1
ATOM 820 O O . THR A 1 107 ? -13.133 -2.712 8.864 1.00 89.88 107 THR A O 1
ATOM 823 N N . TRP A 1 108 ? -12.496 -3.157 6.758 1.00 88.81 108 TRP A N 1
ATOM 824 C CA . TRP A 1 108 ? -13.804 -2.886 6.145 1.00 88.81 108 TRP A CA 1
ATOM 825 C C . TRP A 1 108 ? -14.947 -3.688 6.792 1.00 88.81 108 TRP A C 1
ATOM 827 O O . TRP A 1 108 ? -15.999 -3.136 7.105 1.00 88.81 108 TRP A O 1
ATOM 837 N N . GLU A 1 109 ? -14.729 -4.972 7.093 1.00 92.06 109 GLU A N 1
ATOM 838 C CA . GLU A 1 109 ? -15.736 -5.802 7.774 1.00 92.06 109 GLU A CA 1
ATOM 839 C C . GLU A 1 109 ? -15.984 -5.357 9.225 1.00 92.06 109 GLU A C 1
ATOM 841 O O . GLU A 1 109 ? -17.119 -5.390 9.706 1.00 92.06 109 GLU A O 1
ATOM 846 N N . GLN A 1 110 ? -14.948 -4.878 9.925 1.00 95.00 110 GLN A N 1
ATOM 847 C CA . GLN A 1 110 ? -15.104 -4.279 11.254 1.00 95.00 110 GLN A CA 1
ATOM 848 C C . GLN A 1 110 ? -15.893 -2.963 11.174 1.00 95.00 110 GLN A C 1
ATOM 850 O O . GLN A 1 110 ? -16.825 -2.776 11.955 1.00 95.00 110 GLN A O 1
ATOM 855 N N . ALA A 1 111 ? -15.598 -2.104 10.193 1.00 95.25 111 ALA A N 1
ATOM 856 C CA . ALA A 1 111 ? -16.330 -0.862 9.949 1.00 95.25 111 ALA A CA 1
ATOM 857 C C . ALA A 1 111 ? -17.807 -1.113 9.634 1.00 95.25 111 ALA A C 1
ATOM 859 O O . ALA A 1 111 ? -18.681 -0.493 10.233 1.00 95.25 111 ALA A O 1
ATOM 860 N N . LYS A 1 112 ? -18.095 -2.079 8.757 1.00 95.31 112 LYS A N 1
ATOM 861 C CA . LYS A 1 112 ? -19.452 -2.503 8.396 1.00 95.31 112 LYS A CA 1
ATOM 862 C C . LYS A 1 112 ? -20.234 -3.029 9.599 1.00 95.31 112 LYS A C 1
ATOM 864 O O . LYS A 1 112 ? -21.399 -2.676 9.785 1.00 95.31 112 LYS A O 1
ATOM 869 N N . LYS A 1 113 ? -19.589 -3.822 10.463 1.00 96.62 113 LYS A N 1
ATOM 870 C CA . LYS A 1 113 ? -20.204 -4.314 11.704 1.00 96.62 113 LYS A CA 1
ATOM 871 C C . LYS A 1 113 ? -20.509 -3.169 12.676 1.00 96.62 113 LYS A C 1
ATOM 873 O O . LYS A 1 113 ? -21.627 -3.097 13.183 1.00 96.62 113 LYS A O 1
ATOM 878 N N . LEU A 1 114 ? -19.561 -2.250 12.885 1.00 96.50 114 LEU A N 1
ATOM 879 C CA . LEU A 1 114 ? -19.746 -1.062 13.729 1.00 96.50 114 LEU A CA 1
ATOM 880 C C . LEU A 1 114 ? -20.843 -0.136 13.182 1.00 96.50 114 LEU A C 1
ATOM 882 O O . LEU A 1 114 ? -21.719 0.263 13.942 1.00 96.50 114 LEU A O 1
ATOM 886 N N . SER A 1 115 ? -20.851 0.125 11.872 1.00 95.88 115 SER A N 1
ATOM 887 C CA . SER A 1 115 ? -21.872 0.904 11.156 1.00 95.88 115 SER A CA 1
ATOM 888 C C . SER A 1 115 ? -23.286 0.392 11.450 1.00 95.88 115 SER A C 1
ATOM 890 O O . SER A 1 115 ? -24.137 1.178 11.866 1.00 95.88 115 SER A O 1
ATOM 892 N N . SER A 1 116 ? -23.517 -0.926 11.363 1.00 96.12 116 SER A N 1
ATOM 893 C CA . SER A 1 116 ? -24.832 -1.519 11.661 1.00 96.12 116 SER A CA 1
ATOM 894 C C . SER A 1 116 ? -25.256 -1.409 13.135 1.00 96.12 116 SER A C 1
ATOM 896 O O . SER A 1 116 ? -26.438 -1.258 13.424 1.00 96.12 116 SER A O 1
ATOM 898 N N . ILE A 1 117 ? -24.305 -1.453 14.077 1.00 97.00 117 ILE A N 1
ATOM 899 C CA . ILE A 1 117 ? -24.579 -1.375 15.525 1.00 97.00 117 ILE A CA 1
ATOM 900 C C . ILE A 1 117 ? -24.824 0.071 15.971 1.00 97.00 117 ILE A C 1
ATOM 902 O O . ILE A 1 117 ? -25.599 0.312 16.897 1.00 97.00 117 ILE A O 1
ATOM 906 N N . LEU A 1 118 ? -24.139 1.020 15.333 1.00 96.19 118 LEU A N 1
ATOM 907 C CA . LEU A 1 118 ? -24.185 2.448 15.640 1.00 96.19 118 LEU A CA 1
ATOM 908 C C . LEU A 1 118 ? -25.225 3.218 14.814 1.00 96.19 118 LEU A C 1
ATOM 910 O O . LEU A 1 118 ? -25.423 4.403 15.065 1.00 96.19 118 LEU A O 1
ATOM 914 N N . ASN A 1 119 ? -25.867 2.564 13.838 1.00 95.56 119 ASN A N 1
ATOM 915 C CA . ASN A 1 119 ? -26.717 3.193 12.821 1.00 95.56 119 ASN A CA 1
ATOM 916 C C . ASN A 1 119 ? -26.014 4.376 12.118 1.00 95.56 119 ASN A C 1
ATOM 918 O O . ASN A 1 119 ? -26.588 5.446 11.920 1.00 95.56 119 ASN A O 1
ATOM 922 N N . ALA A 1 120 ? -24.732 4.187 11.797 1.00 94.31 120 ALA A N 1
ATOM 923 C CA . ALA A 1 120 ? -23.859 5.205 11.219 1.00 94.31 120 ALA A CA 1
ATOM 924 C C . ALA A 1 120 ? -23.577 4.903 9.736 1.00 94.31 120 ALA A C 1
ATOM 926 O O . ALA A 1 120 ? -23.310 3.739 9.417 1.00 94.31 120 ALA A O 1
ATOM 927 N N . PRO A 1 121 ? -23.565 5.905 8.833 1.00 94.75 121 PRO A N 1
ATOM 928 C CA . PRO A 1 121 ? -23.113 5.722 7.454 1.00 94.75 121 PRO A CA 1
ATOM 929 C C . PRO A 1 121 ? -21.706 5.123 7.416 1.00 94.75 121 PRO A C 1
ATOM 931 O O . PRO A 1 121 ? -20.811 5.571 8.141 1.00 94.75 121 PRO A O 1
ATOM 934 N N . ILE A 1 122 ? -21.506 4.092 6.593 1.00 94.81 122 ILE A N 1
ATOM 935 C CA . ILE A 1 122 ? -20.238 3.355 6.560 1.00 94.81 122 ILE A CA 1
ATOM 936 C C . ILE A 1 122 ? -19.089 4.247 6.081 1.00 94.81 122 ILE A C 1
ATOM 938 O O . ILE A 1 122 ? -17.978 4.118 6.573 1.00 94.81 122 ILE A O 1
ATOM 942 N N . GLU A 1 123 ? -19.381 5.233 5.235 1.00 92.94 123 GLU A N 1
ATOM 943 C CA . GLU A 1 123 ? -18.456 6.241 4.711 1.00 92.94 123 GLU A CA 1
ATOM 944 C C . GLU A 1 123 ? -17.826 7.110 5.811 1.00 92.94 123 GLU A C 1
ATOM 946 O O . GLU A 1 123 ? -16.737 7.648 5.621 1.00 92.94 123 GLU A O 1
ATOM 951 N N . HIS A 1 124 ? -18.491 7.257 6.962 1.00 94.38 124 HIS A N 1
ATOM 952 C CA . HIS A 1 124 ? -17.985 8.044 8.089 1.00 94.38 124 HIS A CA 1
ATOM 953 C C . HIS A 1 124 ? -17.062 7.233 9.016 1.00 94.38 124 HIS A C 1
ATOM 955 O O . HIS A 1 124 ? -16.317 7.831 9.795 1.00 94.38 124 HIS A O 1
ATOM 961 N N . LEU A 1 125 ? -17.120 5.896 8.942 1.00 94.19 125 LEU A N 1
ATOM 962 C CA . LEU A 1 125 ? -16.302 4.957 9.725 1.00 94.19 125 LEU A CA 1
ATOM 963 C C . LEU A 1 125 ? -15.215 4.271 8.884 1.00 94.19 125 LEU A C 1
ATOM 965 O O . LEU A 1 125 ? -14.198 3.845 9.419 1.00 94.19 125 LEU A O 1
ATOM 969 N N . ASP A 1 126 ? -15.415 4.153 7.576 1.00 87.75 126 ASP A N 1
ATOM 970 C CA . ASP A 1 126 ? -14.431 3.670 6.620 1.00 87.75 126 ASP A CA 1
ATOM 971 C C . ASP A 1 126 ? -14.544 4.460 5.316 1.00 87.75 126 ASP A C 1
ATOM 973 O O . ASP A 1 126 ? -15.336 4.137 4.422 1.00 87.75 126 ASP A O 1
ATOM 977 N N . PRO A 1 127 ? -13.735 5.514 5.181 1.00 66.81 127 PRO A N 1
ATOM 978 C CA . PRO A 1 127 ? -13.861 6.411 4.059 1.00 66.81 127 PRO A CA 1
ATOM 979 C C . PRO A 1 127 ? -13.201 5.876 2.787 1.00 66.81 127 PRO A C 1
ATOM 981 O O . PRO A 1 127 ? -13.234 6.580 1.787 1.00 66.81 127 PRO A O 1
ATOM 984 N N . ARG A 1 128 ? -12.684 4.631 2.765 1.00 68.75 128 ARG A N 1
ATOM 985 C CA . ARG A 1 128 ? -12.197 3.952 1.542 1.00 68.75 128 ARG A CA 1
ATOM 986 C C . ARG A 1 128 ? -13.272 3.801 0.453 1.00 68.75 128 ARG A C 1
ATOM 988 O O . ARG A 1 128 ? -12.940 3.433 -0.673 1.00 68.75 128 ARG A O 1
ATOM 995 N N . ASN A 1 129 ? -14.543 4.035 0.793 1.00 53.22 129 ASN A N 1
ATOM 996 C CA . ASN A 1 129 ? -15.680 3.976 -0.128 1.00 53.22 129 ASN A CA 1
ATOM 997 C C . ASN A 1 129 ? -15.909 5.285 -0.914 1.00 53.22 129 ASN A C 1
ATOM 999 O O . ASN A 1 129 ? -16.520 5.262 -1.981 1.00 53.22 129 ASN A O 1
ATOM 1003 N N . LYS A 1 130 ? -15.370 6.415 -0.437 1.00 49.25 130 LYS A N 1
ATOM 1004 C CA . LYS A 1 130 ? -14.997 7.545 -1.301 1.00 49.25 130 LYS A CA 1
ATOM 1005 C C . LYS A 1 130 ? -13.515 7.362 -1.671 1.00 49.25 130 LYS A C 1
ATOM 1007 O O . LYS A 1 130 ? -12.778 6.725 -0.920 1.00 49.25 130 LYS A O 1
ATOM 1012 N N . PRO A 1 131 ? -13.026 7.877 -2.808 1.00 36.47 131 PRO A N 1
ATOM 1013 C CA . PRO A 1 131 ? -11.593 7.899 -3.051 1.00 36.47 131 PRO A CA 1
ATOM 1014 C C . PRO A 1 131 ? -10.950 8.897 -2.086 1.00 36.47 131 PRO A C 1
ATOM 1016 O O . PRO A 1 131 ? -10.833 10.083 -2.378 1.00 36.47 131 PRO A O 1
ATOM 1019 N N . PHE A 1 132 ? -10.503 8.401 -0.934 1.00 41.53 132 PHE A N 1
ATOM 1020 C CA . PHE A 1 132 ? -9.371 9.008 -0.255 1.00 41.53 132 PHE A CA 1
ATOM 1021 C C . PHE A 1 132 ? -8.241 9.143 -1.274 1.00 41.53 132 PHE A C 1
ATOM 1023 O O . PHE A 1 132 ? -7.898 8.163 -1.944 1.00 41.53 132 PHE A O 1
ATOM 1030 N N . SER A 1 133 ? -7.579 10.296 -1.298 1.00 40.16 133 SER A N 1
ATOM 1031 C CA . SER A 1 133 ? -6.210 10.403 -1.806 1.00 40.16 133 SER A CA 1
ATOM 1032 C C . SER A 1 133 ? -5.243 9.721 -0.825 1.00 40.16 133 SER A C 1
ATOM 1034 O O . SER A 1 133 ? -4.284 10.324 -0.355 1.00 40.16 133 SER A O 1
ATOM 1036 N N . LEU A 1 134 ? -5.502 8.444 -0.505 1.00 39.41 134 LEU A N 1
ATOM 1037 C CA . LEU A 1 134 ? -4.561 7.525 0.130 1.00 39.41 134 LEU A CA 1
ATOM 1038 C C . LEU A 1 134 ? -3.484 7.203 -0.907 1.00 39.41 134 LEU A C 1
ATOM 1040 O O . LEU A 1 134 ? -3.466 6.132 -1.513 1.00 39.41 134 LEU A O 1
ATOM 1044 N N . ARG A 1 135 ? -2.608 8.183 -1.134 1.00 39.88 135 ARG A N 1
ATOM 1045 C CA . ARG A 1 135 ? -1.292 7.932 -1.697 1.00 39.88 135 ARG A CA 1
ATOM 1046 C C . ARG A 1 135 ? -0.505 7.082 -0.700 1.00 39.88 135 ARG A C 1
ATOM 1048 O O . ARG A 1 135 ? -0.543 7.321 0.504 1.00 39.88 135 ARG A O 1
ATOM 1055 N N . ASP A 1 136 ? 0.181 6.096 -1.259 1.00 38.56 136 ASP A N 1
ATOM 1056 C CA . ASP A 1 136 ? 1.366 5.453 -0.700 1.00 38.56 136 ASP A CA 1
ATOM 1057 C C . ASP A 1 136 ? 1.210 4.756 0.662 1.00 38.56 136 ASP A C 1
ATOM 1059 O O . ASP A 1 136 ? 1.943 5.001 1.617 1.00 38.56 136 ASP A O 1
ATOM 1063 N N . ASP A 1 137 ? 0.340 3.743 0.685 1.00 36.34 137 ASP A N 1
ATOM 1064 C CA . ASP A 1 137 ? 0.728 2.474 1.314 1.00 36.34 137 ASP A CA 1
ATOM 1065 C C . ASP A 1 137 ? 1.468 1.659 0.223 1.00 36.34 137 ASP A C 1
ATOM 1067 O O . ASP A 1 137 ? 0.840 1.305 -0.783 1.00 36.34 137 ASP A O 1
ATOM 1071 N N . PRO A 1 138 ? 2.790 1.401 0.321 1.00 39.16 138 PRO A N 1
ATOM 1072 C CA . PRO A 1 138 ? 3.633 0.989 -0.817 1.00 39.16 138 PRO A CA 1
ATOM 1073 C C . PRO A 1 138 ? 3.419 -0.456 -1.325 1.00 39.16 138 PRO A C 1
ATOM 1075 O O . PRO A 1 138 ? 4.322 -1.041 -1.918 1.00 39.16 138 PRO A O 1
ATOM 1078 N N . GLY A 1 139 ? 2.240 -1.054 -1.106 1.00 37.78 139 GLY A N 1
ATOM 1079 C CA . GLY A 1 139 ? 1.930 -2.451 -1.439 1.00 37.78 139 GLY A CA 1
ATOM 1080 C C . GLY A 1 139 ? 0.588 -2.737 -2.132 1.00 37.78 139 GLY A C 1
ATOM 1081 O O . GLY A 1 139 ? 0.358 -3.891 -2.496 1.00 37.78 139 GLY A O 1
ATOM 1082 N N . GLU A 1 140 ? -0.313 -1.765 -2.346 1.00 31.77 140 GLU A N 1
ATOM 1083 C CA . GLU A 1 140 ? -1.632 -2.047 -2.956 1.00 31.77 140 GLU A CA 1
ATOM 1084 C C . GLU A 1 140 ? -1.992 -1.091 -4.114 1.00 31.77 140 GLU A C 1
ATOM 1086 O O . GLU A 1 140 ? -2.585 -0.030 -3.932 1.00 31.77 140 GLU A O 1
ATOM 1091 N N . TYR A 1 141 ? -1.674 -1.505 -5.346 1.00 37.88 141 TYR A N 1
ATOM 1092 C CA . TYR A 1 141 ? -2.046 -0.791 -6.573 1.00 37.88 141 TYR A CA 1
ATOM 1093 C C . TYR A 1 141 ? -3.407 -1.268 -7.106 1.00 37.88 141 TYR A C 1
ATOM 1095 O O . TYR A 1 141 ? -3.600 -2.459 -7.364 1.00 37.88 141 TYR A O 1
ATOM 1103 N N . ARG A 1 142 ? -4.343 -0.341 -7.353 1.00 33.91 142 ARG A N 1
ATOM 1104 C CA . ARG A 1 142 ? -5.629 -0.637 -8.015 1.00 33.91 142 ARG A CA 1
ATOM 1105 C C . ARG A 1 142 ? -5.642 -0.147 -9.462 1.00 33.91 142 ARG A C 1
ATOM 1107 O O . ARG A 1 142 ? -5.715 1.051 -9.719 1.00 33.91 142 ARG A O 1
ATOM 1114 N N . CYS A 1 143 ? -5.677 -1.079 -10.413 1.00 31.34 143 CYS A N 1
ATOM 1115 C CA . CYS A 1 143 ? -6.098 -0.794 -11.787 1.00 31.34 143 CYS A CA 1
ATOM 1116 C C . CYS A 1 143 ? -7.603 -1.068 -11.942 1.00 31.34 143 CYS A C 1
ATOM 1118 O O . CYS A 1 143 ? -8.147 -1.949 -11.280 1.00 31.34 143 CYS A O 1
ATOM 1120 N N . ARG A 1 144 ? -8.268 -0.322 -12.837 1.00 36.44 144 ARG A N 1
ATOM 1121 C CA . ARG A 1 144 ? -9.730 -0.074 -12.881 1.00 36.44 144 ARG A CA 1
ATOM 1122 C C . ARG A 1 144 ? -10.711 -1.268 -12.840 1.00 36.44 144 ARG A C 1
ATOM 1124 O O . ARG A 1 144 ? -11.897 -0.994 -12.756 1.00 36.44 144 ARG A O 1
ATOM 1131 N N . ASN A 1 145 ? -10.277 -2.531 -12.882 1.00 30.78 145 ASN A N 1
ATOM 1132 C CA . ASN A 1 145 ? -11.145 -3.715 -12.726 1.00 30.78 145 ASN A CA 1
ATOM 1133 C C . ASN A 1 145 ? -10.478 -4.929 -12.024 1.00 30.78 145 ASN A C 1
ATOM 1135 O O . ASN A 1 145 ? -11.004 -6.036 -12.098 1.00 30.78 145 ASN A O 1
ATOM 1139 N N . MET A 1 146 ? -9.336 -4.770 -11.338 1.00 27.92 146 MET A N 1
ATOM 1140 C CA . MET A 1 146 ? -8.716 -5.857 -10.556 1.00 27.92 146 MET A CA 1
ATOM 1141 C C . MET A 1 146 ? -8.095 -5.348 -9.252 1.00 27.92 146 MET A C 1
ATOM 1143 O O . MET A 1 146 ? -7.309 -4.402 -9.253 1.00 27.92 146 MET A O 1
ATOM 1147 N N . VAL A 1 147 ? -8.383 -6.046 -8.150 1.00 33.03 147 VAL A N 1
ATOM 1148 C CA . VAL A 1 147 ? -7.638 -5.927 -6.889 1.00 33.03 147 VAL A CA 1
ATOM 1149 C C . VAL A 1 147 ? -6.525 -6.973 -6.908 1.00 33.03 147 VAL A C 1
ATOM 1151 O O . VAL A 1 147 ? -6.789 -8.163 -6.738 1.00 33.03 147 VAL A O 1
ATOM 1154 N N . ILE A 1 148 ? -5.282 -6.542 -7.132 1.00 33.25 148 ILE A N 1
ATOM 1155 C CA . ILE A 1 148 ? -4.098 -7.404 -7.042 1.00 33.25 148 ILE A CA 1
ATOM 1156 C C . ILE A 1 148 ? -3.347 -7.034 -5.767 1.00 33.25 148 ILE A C 1
ATOM 1158 O O . ILE A 1 148 ? -2.800 -5.940 -5.662 1.00 33.25 148 ILE A O 1
ATOM 1162 N N . LYS A 1 149 ? -3.274 -7.967 -4.812 1.00 31.91 149 LYS A N 1
ATOM 1163 C CA . LYS A 1 149 ? -2.355 -7.838 -3.678 1.00 31.91 149 LYS A CA 1
ATOM 1164 C C . LYS A 1 149 ? -0.941 -8.170 -4.136 1.00 31.91 149 LYS A C 1
ATOM 1166 O O . LYS A 1 149 ? -0.583 -9.341 -4.253 1.00 31.91 149 LYS A O 1
ATOM 1171 N N . LEU A 1 150 ? -0.151 -7.132 -4.388 1.00 32.12 150 LEU A N 1
ATOM 1172 C CA . LEU A 1 150 ? 1.289 -7.243 -4.577 1.00 32.12 150 LEU A CA 1
ATOM 1173 C C . LEU A 1 150 ? 1.940 -7.498 -3.215 1.00 32.12 150 LEU A C 1
ATOM 1175 O O . LEU A 1 150 ? 2.212 -6.580 -2.449 1.00 32.12 150 LEU A O 1
ATOM 1179 N N . VAL A 1 151 ? 2.193 -8.771 -2.908 1.00 37.31 151 VAL A N 1
ATOM 1180 C CA . VAL A 1 151 ? 3.071 -9.137 -1.791 1.00 37.31 151 VAL A CA 1
ATOM 1181 C C . VAL A 1 151 ? 4.505 -8.840 -2.227 1.00 37.31 151 VAL A C 1
ATOM 1183 O O . VAL A 1 151 ? 5.168 -9.685 -2.824 1.00 37.31 151 VAL A O 1
ATOM 1186 N N . LEU A 1 152 ? 4.965 -7.612 -1.985 1.00 35.78 152 LEU A N 1
ATOM 1187 C CA . LEU A 1 152 ? 6.369 -7.258 -2.172 1.00 35.78 152 LEU A CA 1
ATOM 1188 C C . LEU A 1 152 ? 7.219 -8.026 -1.145 1.00 35.78 152 LEU A C 1
ATOM 1190 O O . LEU A 1 152 ? 6.928 -7.947 0.052 1.00 35.78 152 LEU A O 1
ATOM 1194 N N . PRO A 1 153 ? 8.264 -8.763 -1.565 1.00 35.91 153 PRO A N 1
ATOM 1195 C CA . PRO A 1 153 ? 9.125 -9.466 -0.626 1.00 35.91 153 PRO A CA 1
ATOM 1196 C C . PRO A 1 153 ? 9.962 -8.474 0.212 1.00 35.91 153 PRO A C 1
ATOM 1198 O O . PRO A 1 153 ? 10.448 -7.477 -0.332 1.00 35.91 153 PRO A O 1
ATOM 1201 N N . PRO A 1 154 ? 10.177 -8.754 1.513 1.00 43.84 154 PRO A N 1
ATOM 1202 C CA . PRO A 1 154 ? 10.822 -7.854 2.482 1.00 43.84 154 PRO A CA 1
ATOM 1203 C C . PRO A 1 154 ? 12.202 -7.374 2.010 1.00 43.84 154 PRO A C 1
ATOM 1205 O O . PRO A 1 154 ? 13.096 -8.197 1.809 1.00 43.84 154 PRO A O 1
ATOM 1208 N N . GLN A 1 155 ? 12.409 -6.065 1.817 1.00 41.53 155 GLN A N 1
ATOM 1209 C CA . GLN A 1 155 ? 13.652 -5.554 1.216 1.00 41.53 155 GLN A CA 1
ATOM 1210 C C . GLN A 1 155 ? 14.880 -5.742 2.121 1.00 41.53 155 GLN A C 1
ATOM 1212 O O . GLN A 1 155 ? 15.973 -5.962 1.603 1.00 41.53 155 GLN A O 1
ATOM 1217 N N . SER A 1 156 ? 14.709 -5.761 3.446 1.00 52.25 156 SER A N 1
ATOM 1218 C CA . SER A 1 156 ? 15.796 -5.924 4.416 1.00 52.25 156 SER A CA 1
ATOM 1219 C C . SER A 1 156 ? 15.605 -7.098 5.391 1.00 52.25 156 SER A C 1
ATOM 1221 O O . SER A 1 156 ? 14.500 -7.586 5.633 1.00 52.25 156 SER A O 1
ATOM 1223 N N . LEU A 1 157 ? 16.698 -7.490 6.057 1.00 47.16 157 LEU A N 1
ATOM 1224 C CA . LEU A 1 157 ? 16.693 -8.375 7.235 1.00 47.16 157 LEU A CA 1
ATOM 1225 C C . LEU A 1 157 ? 15.872 -7.822 8.420 1.00 47.16 157 LEU A C 1
ATOM 1227 O O . LEU A 1 157 ? 15.523 -8.559 9.346 1.00 47.16 157 LEU A O 1
ATOM 1231 N N . LEU A 1 158 ? 15.578 -6.518 8.418 1.00 48.38 158 LEU A N 1
ATOM 1232 C CA . LEU A 1 158 ? 14.717 -5.876 9.407 1.00 48.38 158 LEU A CA 1
ATOM 1233 C C . LEU A 1 158 ? 13.234 -6.173 9.126 1.00 48.38 158 LEU A C 1
ATOM 1235 O O . LEU A 1 158 ? 12.456 -6.329 10.066 1.00 48.38 158 LEU A O 1
ATOM 1239 N N . ASP A 1 159 ? 12.874 -6.337 7.851 1.00 60.88 159 ASP A N 1
ATOM 1240 C CA . ASP A 1 159 ? 11.507 -6.588 7.389 1.00 60.88 159 ASP A CA 1
ATOM 1241 C C . ASP A 1 159 ? 11.075 -8.054 7.577 1.00 60.88 159 ASP A C 1
ATOM 1243 O O . ASP A 1 159 ? 9.912 -8.303 7.890 1.00 60.88 159 ASP A O 1
ATOM 1247 N N . LEU A 1 160 ? 12.007 -9.022 7.530 1.00 56.84 160 LEU A N 1
ATOM 1248 C CA . LEU A 1 160 ? 11.755 -10.421 7.947 1.00 56.84 160 LEU A CA 1
ATOM 1249 C C . LEU A 1 160 ? 11.061 -10.501 9.318 1.00 56.84 160 LEU A C 1
ATOM 1251 O O . LEU A 1 160 ? 10.123 -11.266 9.533 1.00 56.84 160 LEU A O 1
ATOM 1255 N N . LYS A 1 161 ? 11.539 -9.692 10.267 1.00 63.31 161 LYS A N 1
ATOM 1256 C CA . LYS A 1 161 ? 11.066 -9.693 11.657 1.00 63.31 161 LYS A CA 1
ATOM 1257 C C . LYS A 1 161 ? 9.681 -9.064 11.778 1.00 63.31 161 LYS A C 1
ATOM 1259 O O . LYS A 1 161 ? 8.874 -9.506 12.595 1.00 63.31 161 LYS A O 1
ATOM 1264 N N . ASN A 1 162 ? 9.393 -8.075 10.930 1.00 74.44 162 ASN A N 1
ATOM 1265 C CA . ASN A 1 162 ? 8.063 -7.491 10.810 1.00 74.44 162 ASN A CA 1
ATOM 1266 C C . ASN A 1 162 ? 7.065 -8.520 10.250 1.00 74.44 162 ASN A C 1
ATOM 1268 O O . ASN A 1 162 ? 5.923 -8.543 10.706 1.00 74.44 162 ASN A O 1
ATOM 1272 N N . ASN A 1 163 ? 7.489 -9.417 9.348 1.00 85.06 163 ASN A N 1
ATOM 1273 C CA . ASN A 1 163 ? 6.609 -10.427 8.752 1.00 85.06 163 ASN A CA 1
ATOM 1274 C C . ASN A 1 163 ? 6.018 -11.399 9.782 1.00 85.06 163 ASN A C 1
ATOM 1276 O O . ASN A 1 163 ? 4.810 -11.619 9.751 1.00 85.06 163 ASN A O 1
ATOM 1280 N N . LEU A 1 164 ? 6.806 -11.949 10.716 1.00 92.06 164 LEU A N 1
ATOM 1281 C CA . LEU A 1 164 ? 6.275 -12.883 11.724 1.00 92.06 164 LEU A CA 1
ATOM 1282 C C . LEU A 1 164 ? 5.144 -12.246 12.553 1.00 92.06 164 LEU A C 1
ATOM 1284 O O . LEU A 1 164 ? 4.049 -12.804 12.660 1.00 92.06 164 LEU A O 1
ATOM 1288 N N . PHE A 1 165 ? 5.399 -11.044 13.078 1.00 92.25 165 PHE A N 1
ATOM 1289 C CA . PHE A 1 165 ? 4.414 -10.259 13.822 1.00 92.25 165 PHE A CA 1
ATOM 1290 C C . PHE A 1 165 ? 3.193 -9.919 12.953 1.00 92.25 165 PHE A C 1
ATOM 1292 O O . PHE A 1 165 ? 2.055 -10.118 13.378 1.00 92.25 165 PHE A O 1
ATOM 1299 N N . PHE A 1 166 ? 3.416 -9.456 11.720 1.00 89.06 166 PHE A N 1
ATOM 1300 C CA . PHE A 1 166 ? 2.367 -9.101 10.764 1.00 89.06 166 PHE A CA 1
ATOM 1301 C C . PHE A 1 166 ? 1.448 -10.285 10.444 1.00 89.06 166 PHE A C 1
ATOM 1303 O O . PHE A 1 166 ? 0.230 -10.157 10.566 1.00 89.06 166 PHE A O 1
ATOM 1310 N N . TYR A 1 167 ? 2.003 -11.447 10.089 1.00 92.75 167 TYR A N 1
ATOM 1311 C CA . TYR A 1 167 ? 1.218 -12.644 9.791 1.00 92.75 167 TYR A CA 1
ATOM 1312 C C . TYR A 1 167 ? 0.457 -13.143 11.026 1.00 92.75 167 TYR A C 1
ATOM 1314 O O . TYR A 1 167 ? -0.726 -13.467 10.910 1.00 92.75 167 TYR A O 1
ATOM 1322 N N . ARG A 1 168 ? 1.061 -13.111 12.225 1.00 96.06 168 ARG A N 1
ATOM 1323 C CA . ARG A 1 168 ? 0.356 -13.451 13.472 1.00 96.06 168 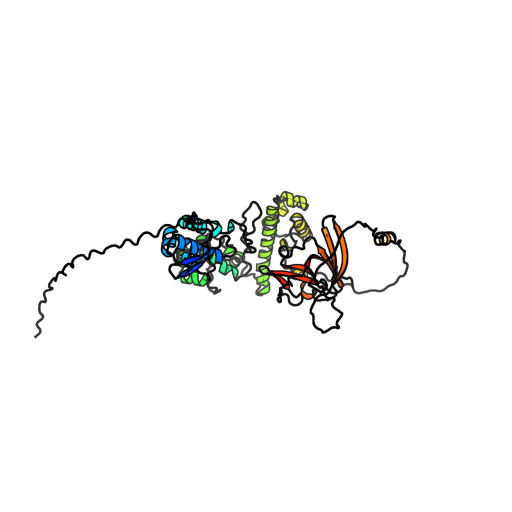ARG A CA 1
ATOM 1324 C C . ARG A 1 168 ? -0.828 -12.517 13.740 1.00 96.06 168 ARG A C 1
ATOM 1326 O O . ARG A 1 168 ? -1.932 -12.996 14.001 1.00 96.06 168 ARG A O 1
ATOM 1333 N N . MET A 1 169 ? -0.621 -11.203 13.647 1.00 92.06 169 MET A N 1
ATOM 1334 C CA . MET A 1 169 ? -1.678 -10.206 13.852 1.00 92.06 169 MET A CA 1
ATOM 1335 C C . MET A 1 169 ? -2.778 -10.311 12.787 1.00 92.06 169 MET A C 1
ATOM 1337 O O . MET A 1 169 ? -3.958 -10.230 13.118 1.00 92.06 169 MET A O 1
ATOM 1341 N N . ARG A 1 170 ? -2.415 -10.573 11.524 1.00 87.06 170 ARG A N 1
ATOM 1342 C CA . ARG A 1 170 ? -3.352 -10.805 10.412 1.00 87.06 170 ARG A CA 1
ATOM 1343 C C . ARG A 1 170 ? -4.240 -12.033 10.627 1.00 87.06 170 ARG A C 1
ATOM 1345 O O . ARG A 1 170 ? -5.399 -12.006 10.225 1.00 87.06 170 ARG A O 1
ATOM 1352 N N . MET A 1 171 ? -3.717 -13.082 11.261 1.00 91.19 171 MET A N 1
ATOM 1353 C CA . MET A 1 171 ? -4.481 -14.278 11.642 1.00 91.19 171 MET A CA 1
ATOM 1354 C C . MET A 1 171 ? -5.266 -14.103 12.956 1.00 91.19 171 MET A C 1
ATOM 1356 O O . MET A 1 171 ? -5.937 -15.032 13.394 1.00 91.19 171 MET A O 1
ATOM 1360 N N . GLY A 1 172 ? -5.194 -12.930 13.601 1.00 89.88 172 GLY A N 1
ATOM 1361 C CA . GLY A 1 172 ? -5.881 -12.648 14.866 1.00 89.88 172 GLY A CA 1
ATOM 1362 C C . GLY A 1 172 ? -5.333 -13.419 16.072 1.00 89.88 172 GLY A C 1
ATOM 1363 O O . GLY A 1 172 ? -5.990 -13.472 17.109 1.00 89.88 172 GLY A O 1
ATOM 1364 N N . LEU A 1 173 ? -4.146 -14.022 15.951 1.00 94.62 173 LEU A N 1
ATOM 1365 C CA . LEU A 1 173 ? -3.568 -14.885 16.978 1.00 94.62 173 LEU A CA 1
ATOM 1366 C C . LEU A 1 173 ? -2.801 -14.071 18.027 1.00 94.62 173 LEU A C 1
ATOM 1368 O O . LEU A 1 173 ? -1.990 -13.196 17.708 1.00 94.62 173 LEU A O 1
ATOM 1372 N N . THR A 1 174 ? -2.970 -14.410 19.301 1.00 96.12 174 THR A N 1
ATOM 1373 C CA . THR A 1 174 ? -2.059 -13.953 20.358 1.00 96.12 174 THR A CA 1
ATOM 1374 C C . THR A 1 174 ? -0.724 -14.703 20.274 1.00 96.12 174 THR A C 1
ATOM 1376 O O . THR A 1 174 ? -0.640 -15.799 19.716 1.00 96.12 174 THR A O 1
ATOM 1379 N N . GLN A 1 175 ? 0.342 -14.145 20.862 1.00 97.12 175 GLN A N 1
ATOM 1380 C CA . GLN A 1 175 ? 1.634 -14.845 20.981 1.00 97.12 175 GLN A CA 1
ATOM 1381 C C . GLN A 1 175 ? 1.499 -16.202 21.693 1.00 97.12 175 GLN A C 1
ATOM 1383 O O . GLN A 1 175 ? 2.244 -17.128 21.403 1.00 97.12 175 GLN A O 1
ATOM 1388 N N . GLU A 1 176 ? 0.539 -16.319 22.612 1.00 97.88 176 GLU A N 1
ATOM 1389 C CA . GLU A 1 176 ? 0.273 -17.524 23.402 1.00 97.88 176 GLU A CA 1
ATOM 1390 C C . GLU A 1 176 ? -0.453 -18.599 22.584 1.00 97.88 176 GLU A C 1
ATOM 1392 O O . GLU A 1 176 ? -0.081 -19.768 22.637 1.00 97.88 176 GLU A O 1
ATOM 1397 N N . GLN A 1 177 ? -1.411 -18.197 21.743 1.00 97.81 177 GLN A N 1
ATOM 1398 C CA . GLN A 1 177 ? -2.061 -19.095 20.785 1.00 97.81 177 GLN A CA 1
ATOM 1399 C C . GLN A 1 177 ? -1.070 -19.612 19.735 1.00 97.81 177 GLN A C 1
ATOM 1401 O O . GLN A 1 177 ? -1.025 -20.815 19.488 1.00 97.81 177 GLN A O 1
ATOM 1406 N N . LEU A 1 178 ? -0.233 -18.737 19.158 1.00 97.69 178 LEU A N 1
ATOM 1407 C CA . LEU A 1 178 ? 0.801 -19.169 18.209 1.00 97.69 178 LEU A CA 1
ATOM 1408 C C . LEU A 1 178 ? 1.820 -20.108 18.875 1.00 97.69 178 LEU A C 1
ATOM 1410 O O . LEU A 1 178 ? 2.196 -21.118 18.287 1.00 97.69 178 LEU A O 1
ATOM 1414 N N . ALA A 1 179 ? 2.228 -19.816 20.113 1.00 97.81 179 ALA A N 1
ATOM 1415 C CA . ALA A 1 179 ? 3.128 -20.672 20.880 1.00 97.81 179 ALA A CA 1
ATOM 1416 C C . ALA A 1 179 ? 2.538 -22.076 21.117 1.00 97.81 179 ALA A C 1
ATOM 1418 O O . ALA A 1 179 ? 3.233 -23.071 20.911 1.00 97.81 179 ALA A O 1
ATOM 1419 N N . GLY A 1 180 ? 1.244 -22.161 21.450 1.00 97.56 180 GLY A N 1
ATOM 1420 C CA . GLY A 1 180 ? 0.518 -23.427 21.569 1.00 97.56 180 GLY A CA 1
ATOM 1421 C C . GLY A 1 180 ? 0.467 -24.221 20.258 1.00 97.56 180 GLY A C 1
ATOM 1422 O O . GLY A 1 180 ? 0.775 -25.411 20.257 1.00 97.56 180 GLY A O 1
ATOM 1423 N N . LEU A 1 181 ? 0.161 -23.564 19.131 1.00 97.50 181 LEU A N 1
ATOM 1424 C CA . LEU A 1 181 ? 0.127 -24.197 17.801 1.00 97.50 181 LEU A CA 1
ATOM 1425 C C . LEU A 1 181 ? 1.501 -24.738 17.360 1.00 97.50 181 LEU A C 1
ATOM 1427 O O . LEU A 1 181 ? 1.585 -25.792 16.738 1.00 97.50 181 LEU A O 1
ATOM 1431 N N . VAL A 1 182 ? 2.580 -24.029 17.701 1.00 97.31 182 VAL A N 1
ATOM 1432 C CA . VAL A 1 182 ? 3.969 -24.356 17.317 1.00 97.31 182 VAL A CA 1
ATOM 1433 C C . VAL A 1 182 ? 4.669 -25.255 18.357 1.00 97.31 182 VAL A C 1
ATOM 1435 O O . VAL A 1 182 ? 5.795 -25.722 18.146 1.00 97.31 182 VAL A O 1
ATOM 1438 N N . GLN A 1 183 ? 3.998 -25.548 19.476 1.00 96.81 183 GLN A N 1
ATOM 1439 C CA . GLN A 1 183 ? 4.524 -26.305 20.617 1.00 96.81 183 GLN A CA 1
ATOM 1440 C C . GLN A 1 183 ? 5.848 -25.714 21.132 1.00 96.81 183 GLN A C 1
ATOM 1442 O O . GLN A 1 183 ? 6.897 -26.365 21.120 1.00 96.81 183 GLN A O 1
ATOM 1447 N N . VAL A 1 184 ? 5.805 -24.439 21.517 1.00 96.75 184 VAL A N 1
ATOM 1448 C CA . VAL A 1 184 ? 6.904 -23.687 22.145 1.00 96.75 184 VAL A CA 1
ATOM 1449 C C . VAL A 1 184 ? 6.359 -22.821 23.280 1.00 96.75 184 VAL A C 1
ATOM 1451 O O . VAL A 1 184 ? 5.152 -22.639 23.412 1.00 96.75 184 VAL A O 1
ATOM 1454 N N . GLU A 1 185 ? 7.235 -22.246 24.100 1.00 97.31 185 GLU A N 1
ATOM 1455 C CA . GLU A 1 185 ? 6.809 -21.247 25.079 1.00 97.31 185 GLU A CA 1
ATOM 1456 C C . GLU A 1 185 ? 6.406 -19.920 24.414 1.00 97.31 185 GLU A C 1
ATOM 1458 O O . GLU A 1 185 ? 7.030 -19.460 23.455 1.00 97.31 185 GLU A O 1
ATOM 1463 N N . LYS A 1 186 ? 5.437 -19.217 25.015 1.00 96.94 186 LYS A N 1
ATOM 1464 C CA . LYS A 1 186 ? 5.082 -17.822 24.680 1.00 96.94 186 LYS A CA 1
ATOM 1465 C C . LYS A 1 186 ? 6.302 -16.890 24.682 1.00 96.94 186 LYS A C 1
ATOM 1467 O O . LYS A 1 186 ? 6.392 -15.975 23.864 1.00 96.94 186 LYS A O 1
ATOM 1472 N N . THR A 1 187 ? 7.255 -17.144 25.579 1.00 95.25 187 THR A N 1
ATOM 1473 C CA . THR A 1 187 ? 8.528 -16.416 25.680 1.00 95.25 187 THR A CA 1
ATOM 1474 C C . THR A 1 187 ? 9.379 -16.567 24.415 1.00 95.25 187 THR A C 1
ATOM 1476 O O . THR A 1 187 ? 10.037 -15.604 24.029 1.00 95.25 187 THR A O 1
ATOM 1479 N N . ALA A 1 188 ? 9.344 -17.721 23.738 1.00 94.38 188 ALA A N 1
ATOM 1480 C CA . ALA A 1 188 ? 10.060 -17.962 22.488 1.00 94.38 188 ALA A CA 1
ATOM 1481 C C . ALA A 1 188 ? 9.459 -17.138 21.343 1.00 94.38 188 ALA A C 1
ATOM 1483 O O . ALA A 1 188 ? 10.185 -16.382 20.707 1.00 94.38 188 ALA A O 1
ATOM 1484 N N . VAL A 1 189 ? 8.132 -17.165 21.166 1.00 94.88 189 VAL A N 1
ATOM 1485 C CA . VAL A 1 189 ? 7.439 -16.330 20.163 1.00 94.88 189 VAL A CA 1
ATOM 1486 C C . VAL A 1 189 ? 7.709 -14.841 20.402 1.00 94.88 189 VAL A C 1
ATOM 1488 O O . VAL A 1 189 ? 8.073 -14.115 19.479 1.00 94.88 189 VAL A O 1
ATOM 1491 N N . ALA A 1 190 ? 7.627 -14.385 21.655 1.00 93.50 190 ALA A N 1
ATOM 1492 C CA . ALA A 1 190 ? 7.965 -13.008 22.003 1.00 93.50 190 ALA A CA 1
ATOM 1493 C C . ALA A 1 190 ? 9.444 -12.668 21.721 1.00 93.50 190 ALA A C 1
ATOM 1495 O O . ALA A 1 190 ? 9.744 -11.536 21.350 1.00 93.50 190 ALA A O 1
ATOM 1496 N N . ARG A 1 191 ? 10.381 -13.615 21.869 1.00 90.81 191 ARG A N 1
ATOM 1497 C CA . ARG A 1 191 ? 11.802 -13.429 21.516 1.00 90.81 191 ARG A CA 1
ATOM 1498 C C . ARG A 1 191 ? 12.020 -13.359 20.002 1.00 90.81 191 ARG A C 1
ATOM 1500 O O . ARG A 1 191 ? 12.842 -12.551 19.578 1.00 90.81 191 ARG A O 1
ATOM 1507 N N . TRP A 1 192 ? 11.279 -14.146 19.218 1.00 91.75 192 TRP A N 1
ATOM 1508 C CA . TRP A 1 192 ? 11.301 -14.116 17.750 1.00 91.75 192 TRP A CA 1
ATOM 1509 C C . TRP A 1 192 ? 10.851 -12.751 17.214 1.00 91.75 192 TRP A C 1
ATOM 1511 O O . TRP A 1 192 ? 11.519 -12.166 16.365 1.00 91.75 192 TRP A O 1
ATOM 1521 N N . GLU A 1 193 ? 9.778 -12.189 17.776 1.00 91.75 193 GLU A N 1
ATOM 1522 C CA . GLU A 1 193 ? 9.270 -10.866 17.387 1.00 91.75 193 GLU A CA 1
ATOM 1523 C C . GLU A 1 193 ? 10.163 -9.709 17.887 1.00 91.75 193 GLU A C 1
ATOM 1525 O O . GLU A 1 193 ? 10.414 -8.752 17.155 1.00 91.75 193 GLU A O 1
ATOM 1530 N N . ASN A 1 194 ? 10.720 -9.791 19.105 1.00 85.19 194 ASN A N 1
ATOM 1531 C CA . ASN A 1 194 ? 11.505 -8.707 19.727 1.00 85.19 194 ASN A CA 1
ATOM 1532 C C . ASN A 1 194 ? 12.979 -8.618 19.266 1.00 85.19 194 ASN A C 1
ATOM 1534 O O . ASN A 1 194 ? 13.888 -8.334 20.048 1.00 85.19 194 ASN A O 1
ATOM 1538 N N . LYS A 1 195 ? 13.214 -8.814 17.965 1.00 64.62 195 LYS A N 1
ATOM 1539 C CA . LYS A 1 195 ? 14.417 -8.433 17.196 1.00 64.62 195 LYS A CA 1
ATOM 1540 C C . LYS A 1 195 ? 15.783 -9.030 17.584 1.00 64.62 195 LYS A C 1
ATOM 1542 O O . LYS A 1 195 ? 16.728 -8.814 16.815 1.00 64.62 195 LYS A O 1
ATOM 1547 N N . LYS A 1 196 ? 15.919 -9.800 18.673 1.00 64.31 196 LYS A N 1
ATOM 1548 C CA . LYS A 1 196 ? 17.175 -10.478 19.062 1.00 64.31 196 LYS A CA 1
ATOM 1549 C C . LYS A 1 196 ? 17.512 -11.610 18.078 1.00 64.31 196 LYS A C 1
ATOM 1551 O O . LYS A 1 196 ? 16.995 -12.714 18.198 1.00 64.31 196 LYS A O 1
ATOM 1556 N N . ILE A 1 197 ? 18.413 -11.313 17.135 1.00 58.19 197 ILE A N 1
ATOM 1557 C CA . ILE A 1 197 ? 18.810 -12.167 15.991 1.00 58.19 197 ILE A CA 1
ATOM 1558 C C . ILE A 1 197 ? 19.160 -13.603 16.409 1.00 58.19 197 ILE A C 1
ATOM 1560 O O . ILE A 1 197 ? 18.791 -14.548 15.725 1.00 58.19 197 ILE A O 1
ATOM 1564 N N . LEU A 1 198 ? 19.812 -13.767 17.562 1.00 65.62 198 LEU A N 1
ATOM 1565 C CA . LEU A 1 198 ? 20.392 -15.030 18.029 1.00 65.62 198 LEU A CA 1
ATOM 1566 C C . LEU A 1 198 ? 19.394 -16.167 18.352 1.00 65.62 198 LEU A C 1
ATOM 1568 O O . LEU A 1 198 ? 19.822 -17.222 18.806 1.00 65.62 198 LEU A O 1
ATOM 1572 N N . MET A 1 199 ? 18.080 -15.953 18.222 1.00 78.75 199 MET A N 1
ATOM 1573 C CA . MET A 1 199 ? 17.054 -16.912 18.664 1.00 78.75 199 MET A CA 1
ATOM 1574 C C . MET A 1 199 ? 15.948 -17.177 17.634 1.00 78.75 199 MET A C 1
ATOM 1576 O O . MET A 1 199 ? 14.853 -17.564 1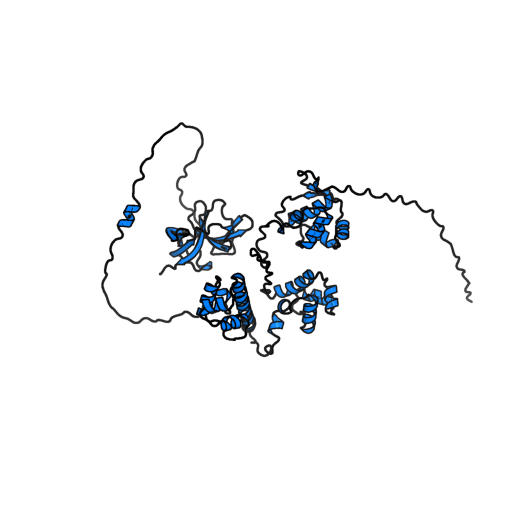8.031 1.00 78.75 199 MET A O 1
ATOM 1580 N N . TRP A 1 200 ? 16.197 -16.976 16.338 1.00 85.06 200 TRP A N 1
ATOM 1581 C CA . TRP A 1 200 ? 15.226 -17.311 15.284 1.00 85.06 200 TRP A CA 1
ATOM 1582 C C . TRP A 1 200 ? 14.762 -18.788 15.372 1.00 85.06 200 TRP A C 1
ATOM 1584 O O . TRP A 1 200 ? 15.556 -19.638 15.792 1.00 85.06 200 TRP A O 1
ATOM 1594 N N . PRO A 1 201 ? 13.494 -19.129 15.052 1.00 89.44 201 PRO A N 1
ATOM 1595 C CA . PRO A 1 201 ? 13.046 -20.520 15.047 1.00 89.44 201 PRO A CA 1
ATOM 1596 C C . PRO A 1 201 ? 13.898 -21.366 14.096 1.00 89.44 201 PRO A C 1
ATOM 1598 O O . PRO A 1 201 ? 14.124 -20.997 12.947 1.00 89.44 201 PRO A O 1
ATOM 1601 N N . LYS A 1 202 ? 14.334 -22.535 14.576 1.00 89.62 202 LYS A N 1
ATOM 1602 C CA . LYS A 1 202 ? 14.975 -23.560 13.744 1.00 89.62 202 LYS A CA 1
ATOM 1603 C C . LYS A 1 202 ? 14.003 -24.071 12.671 1.00 89.62 202 LYS A C 1
ATOM 1605 O O . LYS A 1 202 ? 12.789 -23.922 12.813 1.00 89.62 202 LYS A O 1
ATOM 1610 N N . SER A 1 203 ? 14.530 -24.683 11.611 1.00 86.56 203 SER A N 1
ATOM 1611 C CA . SER A 1 203 ? 13.768 -25.122 10.429 1.00 86.56 203 SER A CA 1
ATOM 1612 C C . SER A 1 203 ? 12.565 -26.023 10.750 1.00 86.56 203 SER A C 1
ATOM 1614 O O . SER A 1 203 ? 11.502 -25.864 10.148 1.00 86.56 203 SER A O 1
ATOM 1616 N N . ASP A 1 204 ? 12.689 -26.903 11.747 1.00 88.19 204 ASP A N 1
ATOM 1617 C CA . ASP A 1 204 ? 11.612 -27.755 12.268 1.00 88.19 204 ASP A CA 1
ATOM 1618 C C . ASP A 1 204 ? 10.437 -26.935 12.830 1.00 88.19 204 ASP A C 1
ATOM 1620 O O . ASP A 1 204 ? 9.272 -27.203 12.528 1.00 88.19 204 ASP A O 1
ATOM 1624 N N . LYS A 1 205 ? 10.733 -25.888 13.608 1.00 94.12 205 LYS A N 1
ATOM 1625 C CA . LYS A 1 205 ? 9.726 -24.975 14.160 1.00 94.12 205 LYS A CA 1
ATOM 1626 C C . LYS A 1 205 ? 9.230 -23.965 13.133 1.00 94.12 205 LYS A C 1
ATOM 1628 O O . LYS A 1 205 ? 8.053 -23.621 13.173 1.00 94.12 205 LYS A O 1
ATOM 1633 N N . LEU A 1 206 ? 10.067 -23.533 12.193 1.00 93.50 206 LEU A N 1
ATOM 1634 C CA . LEU A 1 206 ? 9.689 -22.589 11.140 1.00 93.50 206 LEU A CA 1
ATOM 1635 C C . LEU A 1 206 ? 8.578 -23.155 10.236 1.00 93.50 206 LEU A C 1
ATOM 1637 O O . LEU A 1 206 ? 7.615 -22.445 9.956 1.00 93.50 206 LEU A O 1
ATOM 1641 N N . MET A 1 207 ? 8.649 -24.442 9.868 1.00 92.75 207 MET A N 1
ATOM 1642 C CA . MET A 1 207 ? 7.561 -25.161 9.178 1.00 92.75 207 MET A CA 1
ATOM 1643 C C . MET A 1 207 ? 6.228 -25.069 9.944 1.00 92.75 207 MET A C 1
ATOM 1645 O O . MET A 1 207 ? 5.180 -24.795 9.359 1.00 92.75 207 MET A O 1
ATOM 1649 N N . LEU A 1 208 ? 6.256 -25.284 11.265 1.00 96.12 208 LEU A N 1
ATOM 1650 C CA . LEU A 1 208 ? 5.062 -25.213 12.114 1.00 96.12 208 LEU A CA 1
ATOM 1651 C C . LEU A 1 208 ? 4.522 -23.781 12.225 1.00 96.12 208 LEU A C 1
ATOM 1653 O O . LEU A 1 208 ? 3.310 -23.590 12.173 1.00 96.12 208 LEU A O 1
ATOM 1657 N N . VAL A 1 209 ? 5.402 -22.778 12.333 1.00 95.88 209 VAL A N 1
ATOM 1658 C CA . VAL A 1 209 ? 5.026 -21.353 12.322 1.00 95.88 209 VAL A CA 1
ATOM 1659 C C . VAL A 1 209 ? 4.349 -20.987 10.998 1.00 95.88 209 VAL A C 1
ATOM 1661 O O . VAL A 1 209 ? 3.283 -20.379 11.013 1.00 95.88 209 VAL A O 1
ATOM 1664 N N . ALA A 1 210 ? 4.923 -21.390 9.863 1.00 95.19 210 ALA A N 1
ATOM 1665 C CA . ALA A 1 210 ? 4.372 -21.140 8.532 1.00 95.19 210 ALA A CA 1
ATOM 1666 C C . ALA A 1 210 ? 2.960 -21.717 8.369 1.00 95.19 210 ALA A C 1
ATOM 1668 O O . ALA A 1 210 ? 2.031 -20.996 7.997 1.00 95.19 210 ALA A O 1
ATOM 1669 N N . ASN A 1 211 ? 2.777 -22.982 8.756 1.00 95.50 211 ASN A N 1
ATOM 1670 C CA . ASN A 1 211 ? 1.478 -23.651 8.732 1.00 95.50 211 ASN A CA 1
ATOM 1671 C C . ASN A 1 211 ? 0.463 -22.982 9.676 1.00 95.50 211 ASN A C 1
ATOM 1673 O O . ASN A 1 211 ? -0.668 -22.718 9.271 1.00 95.50 211 ASN A O 1
ATOM 1677 N N . ALA A 1 212 ? 0.861 -22.649 10.910 1.00 96.62 212 ALA A N 1
ATOM 1678 C CA . ALA A 1 212 ? -0.002 -21.980 11.890 1.00 96.62 212 ALA A CA 1
ATOM 1679 C C . ALA A 1 212 ? -0.438 -20.569 11.451 1.00 96.62 212 ALA A C 1
ATOM 1681 O O . ALA A 1 212 ? -1.511 -20.101 11.834 1.00 96.62 212 ALA A O 1
ATOM 1682 N N . LEU A 1 213 ? 0.385 -19.894 10.645 1.00 96.06 213 LEU A N 1
ATOM 1683 C CA . LEU A 1 213 ? 0.124 -18.554 10.120 1.00 96.06 213 LEU A CA 1
ATOM 1684 C C . LEU A 1 213 ? -0.487 -18.540 8.712 1.00 96.06 213 LEU A C 1
ATOM 1686 O O . LEU A 1 213 ? -0.790 -17.460 8.204 1.00 96.06 213 LEU A O 1
ATOM 1690 N N . ASN A 1 214 ? -0.669 -19.712 8.089 1.00 94.31 214 ASN A N 1
ATOM 1691 C CA . ASN A 1 214 ? -1.043 -19.863 6.681 1.00 94.31 214 ASN A CA 1
ATOM 1692 C C . ASN A 1 214 ? -0.192 -18.963 5.755 1.00 94.31 214 ASN A C 1
ATOM 1694 O O . ASN A 1 214 ? -0.707 -18.226 4.908 1.00 94.31 214 ASN A O 1
ATOM 1698 N N . ALA A 1 215 ? 1.121 -18.976 5.988 1.00 92.62 215 ALA A N 1
ATOM 1699 C CA . ALA A 1 215 ? 2.109 -18.150 5.308 1.00 92.62 215 ALA A CA 1
ATOM 1700 C C . ALA A 1 215 ? 3.151 -19.033 4.612 1.00 92.62 215 ALA A C 1
ATOM 1702 O O . ALA A 1 215 ? 3.532 -20.078 5.131 1.00 92.62 215 ALA A O 1
ATOM 1703 N N . ASP A 1 216 ? 3.642 -18.594 3.454 1.00 89.12 216 ASP A N 1
ATOM 1704 C CA . ASP A 1 216 ? 4.786 -19.238 2.802 1.00 89.12 216 ASP A CA 1
ATOM 1705 C C . ASP A 1 216 ? 6.040 -19.102 3.685 1.00 89.12 216 ASP A C 1
ATOM 1707 O O . ASP A 1 216 ? 6.321 -18.023 4.218 1.00 89.12 216 ASP A O 1
ATOM 1711 N N . ILE A 1 217 ? 6.818 -20.177 3.805 1.00 88.88 217 ILE A N 1
ATOM 1712 C CA . ILE A 1 217 ? 8.112 -20.187 4.498 1.00 88.88 217 ILE A CA 1
ATOM 1713 C C . ILE A 1 217 ? 9.056 -19.157 3.888 1.00 88.88 217 ILE A C 1
ATOM 1715 O O . ILE A 1 217 ? 9.726 -18.454 4.637 1.00 88.88 217 ILE A O 1
ATOM 1719 N N . ALA A 1 218 ? 9.041 -18.976 2.565 1.00 83.38 218 ALA A N 1
ATOM 1720 C CA . ALA A 1 218 ? 9.850 -17.961 1.898 1.00 83.38 218 ALA A CA 1
ATOM 1721 C C . ALA A 1 218 ? 9.482 -16.520 2.313 1.00 83.38 218 ALA A C 1
ATOM 1723 O O . ALA A 1 218 ? 10.299 -15.619 2.157 1.00 83.38 218 ALA A O 1
ATOM 1724 N N . ASN A 1 219 ? 8.288 -16.285 2.875 1.00 83.12 219 ASN A N 1
ATOM 1725 C CA . ASN A 1 219 ? 7.894 -14.983 3.425 1.00 83.12 219 ASN A CA 1
ATOM 1726 C C . ASN A 1 219 ? 8.275 -14.810 4.904 1.00 83.12 219 ASN A C 1
ATOM 1728 O O . ASN A 1 219 ? 8.332 -13.675 5.381 1.00 83.12 219 ASN A O 1
ATOM 1732 N N . LEU A 1 220 ? 8.512 -15.901 5.635 1.00 86.06 220 LEU A N 1
ATOM 1733 C CA . LEU A 1 220 ? 8.950 -15.872 7.033 1.00 86.06 220 LEU A CA 1
ATOM 1734 C C . LEU A 1 220 ? 10.478 -15.922 7.151 1.00 86.06 220 LEU A C 1
ATOM 1736 O O . LEU A 1 220 ? 11.035 -15.220 7.987 1.00 86.06 220 LEU A O 1
ATOM 1740 N N . ASP A 1 221 ? 11.146 -16.694 6.293 1.00 78.94 221 ASP A N 1
ATOM 1741 C CA . ASP A 1 221 ? 12.604 -16.803 6.235 1.00 78.94 221 ASP A CA 1
ATOM 1742 C C . ASP A 1 221 ? 13.140 -16.951 4.791 1.00 78.94 221 ASP A C 1
ATOM 1744 O O . ASP A 1 221 ? 13.482 -18.048 4.334 1.00 78.94 221 ASP A O 1
ATOM 1748 N N . PRO A 1 222 ? 13.241 -15.833 4.047 1.00 63.16 222 PRO A N 1
ATOM 1749 C CA . PRO A 1 222 ? 13.932 -15.773 2.765 1.00 63.16 222 PRO A CA 1
ATOM 1750 C C . PRO A 1 222 ? 15.372 -16.307 2.753 1.00 63.16 222 PRO A C 1
ATOM 1752 O O . PRO A 1 222 ? 15.853 -16.634 1.672 1.00 63.16 222 PRO A O 1
ATOM 1755 N N . LEU A 1 223 ? 16.087 -16.346 3.887 1.00 62.56 223 LEU A N 1
ATOM 1756 C CA . LEU A 1 223 ? 17.509 -16.710 3.913 1.00 62.56 223 LEU A CA 1
ATOM 1757 C C . LEU A 1 223 ? 17.687 -18.218 4.055 1.00 62.56 223 LEU A C 1
ATOM 1759 O O . LEU A 1 223 ? 18.282 -18.841 3.178 1.00 62.56 223 LEU A O 1
ATOM 1763 N N . THR A 1 224 ? 17.091 -18.835 5.077 1.00 62.12 224 THR A N 1
ATOM 1764 C CA . THR A 1 224 ? 17.212 -20.288 5.275 1.00 62.12 224 THR A CA 1
ATOM 1765 C C . THR A 1 224 ? 16.562 -21.085 4.133 1.00 62.12 224 THR A C 1
ATOM 1767 O O . THR A 1 224 ? 17.014 -22.183 3.814 1.00 62.12 224 THR A O 1
ATOM 1770 N N . TYR A 1 225 ? 15.562 -20.523 3.437 1.00 50.97 225 TYR A N 1
ATOM 1771 C CA . TYR A 1 225 ? 15.011 -21.129 2.216 1.00 50.97 225 TYR A CA 1
ATOM 1772 C C . TYR A 1 225 ? 15.991 -21.116 1.022 1.00 50.97 225 TYR A C 1
ATOM 1774 O O . TYR A 1 225 ? 15.926 -22.002 0.170 1.00 50.97 225 TYR A O 1
ATOM 1782 N N . LEU A 1 226 ? 16.910 -20.145 0.952 1.00 46.47 226 LEU A N 1
ATOM 1783 C CA . LEU A 1 226 ? 17.964 -20.092 -0.071 1.00 46.47 226 LEU A CA 1
ATOM 1784 C C . LEU A 1 226 ? 19.179 -20.960 0.297 1.00 46.47 226 LEU A C 1
ATOM 1786 O O . LEU A 1 226 ? 19.798 -21.537 -0.593 1.00 46.47 226 LEU A O 1
ATOM 1790 N N . GLU A 1 227 ? 19.492 -21.093 1.588 1.00 52.44 227 GLU A N 1
ATOM 1791 C CA . GLU A 1 227 ? 20.613 -21.907 2.091 1.00 52.44 227 GLU A CA 1
ATOM 1792 C C . GLU A 1 227 ? 20.318 -23.425 2.090 1.00 52.44 227 GLU A C 1
ATOM 1794 O O . GLU A 1 227 ? 21.240 -24.238 2.114 1.00 52.44 227 GLU A O 1
ATOM 1799 N N . GLY A 1 228 ? 19.043 -23.829 2.003 1.00 43.97 228 GLY A N 1
ATOM 1800 C CA . GLY A 1 228 ? 18.559 -25.219 2.092 1.00 43.97 228 GLY A CA 1
ATOM 1801 C C . GLY A 1 228 ? 18.875 -26.172 0.921 1.00 43.97 228 GLY A C 1
ATOM 1802 O O . GLY A 1 228 ? 18.139 -27.137 0.714 1.00 43.97 228 GLY A O 1
ATOM 1803 N N . ARG A 1 229 ? 19.933 -25.924 0.144 1.00 46.41 229 ARG A N 1
ATOM 1804 C CA . ARG A 1 229 ? 20.515 -26.870 -0.829 1.00 46.41 229 ARG A CA 1
ATOM 1805 C C . ARG A 1 229 ? 22.032 -26.812 -0.715 1.00 46.41 229 ARG A C 1
ATOM 1807 O O . ARG A 1 229 ? 22.565 -25.822 -1.188 1.00 46.41 229 ARG A O 1
ATOM 1814 N N . ASP A 1 230 ? 22.678 -27.827 -0.135 1.00 45.03 230 ASP A N 1
ATOM 1815 C CA . ASP A 1 230 ? 24.099 -28.257 -0.236 1.00 45.03 230 ASP A CA 1
ATOM 1816 C C . ASP A 1 230 ? 25.236 -27.208 -0.385 1.00 45.03 230 ASP A C 1
ATOM 1818 O O . ASP A 1 230 ? 26.369 -27.559 -0.701 1.00 45.03 230 ASP A O 1
ATOM 1822 N N . VAL A 1 231 ? 24.971 -25.920 -0.165 1.00 50.09 231 VAL A N 1
ATOM 1823 C CA . VAL A 1 231 ? 25.841 -24.801 -0.563 1.00 50.09 231 VAL A CA 1
ATOM 1824 C C . VAL A 1 231 ? 26.514 -24.149 0.644 1.00 50.09 231 VAL A C 1
ATOM 1826 O O . VAL A 1 231 ? 27.509 -23.453 0.465 1.00 50.09 231 VAL A O 1
ATOM 1829 N N . ALA A 1 232 ? 26.047 -24.418 1.869 1.00 50.41 232 ALA A N 1
ATOM 1830 C CA . ALA A 1 232 ? 26.579 -23.832 3.104 1.00 50.41 232 ALA A CA 1
ATOM 1831 C C . ALA A 1 232 ? 28.102 -24.024 3.275 1.00 50.41 232 ALA A C 1
ATOM 1833 O O . ALA A 1 232 ? 28.782 -23.078 3.664 1.00 50.41 232 ALA A O 1
ATOM 1834 N N . ASP A 1 233 ? 28.639 -25.189 2.893 1.00 52.06 233 ASP A N 1
ATOM 1835 C CA . ASP A 1 233 ? 30.081 -25.500 2.948 1.00 52.06 233 ASP A CA 1
ATOM 1836 C C . ASP A 1 233 ? 30.885 -24.930 1.757 1.00 52.06 233 ASP A C 1
ATOM 1838 O O . ASP A 1 233 ? 32.108 -25.042 1.712 1.00 52.06 233 ASP A O 1
ATOM 1842 N N . SER A 1 234 ? 30.205 -24.319 0.782 1.00 56.66 234 SER A N 1
ATOM 1843 C CA . SER A 1 234 ? 30.787 -23.746 -0.445 1.00 56.66 234 SER A CA 1
ATOM 1844 C C . SER A 1 234 ? 30.582 -22.233 -0.584 1.00 56.66 234 SER A C 1
ATOM 1846 O O . SER A 1 234 ? 31.007 -21.641 -1.576 1.00 56.66 234 SER A O 1
ATOM 1848 N N . LEU A 1 235 ? 29.931 -21.593 0.393 1.00 55.38 235 LEU A N 1
ATOM 1849 C CA . LEU A 1 235 ? 29.834 -20.139 0.434 1.00 55.38 235 LEU A CA 1
ATOM 1850 C C . LEU A 1 235 ? 31.219 -19.534 0.735 1.00 55.38 235 LEU A C 1
ATOM 1852 O O . LEU A 1 235 ? 31.923 -20.044 1.610 1.00 55.38 235 LEU A O 1
ATOM 1856 N N . PRO A 1 236 ? 31.607 -18.436 0.059 1.00 67.31 236 PRO A N 1
ATOM 1857 C CA . PRO A 1 236 ? 32.831 -17.704 0.373 1.00 67.31 236 PRO A CA 1
ATOM 1858 C C . PRO A 1 236 ? 32.927 -17.339 1.858 1.00 67.31 236 PRO A C 1
ATOM 1860 O O . PRO A 1 236 ? 31.911 -17.133 2.518 1.00 67.31 236 PRO A O 1
ATOM 1863 N N . GLN A 1 237 ? 34.140 -17.213 2.397 1.00 70.50 237 GLN A N 1
ATOM 1864 C CA . GLN A 1 237 ? 34.311 -16.707 3.767 1.00 70.50 237 GLN A CA 1
ATOM 1865 C C . GLN A 1 237 ? 34.131 -15.184 3.860 1.00 70.50 237 GLN A C 1
ATOM 1867 O O . GLN A 1 237 ? 33.810 -14.678 4.933 1.00 70.50 237 GLN A O 1
ATOM 1872 N N . ASP A 1 238 ? 34.305 -14.472 2.744 1.00 84.44 238 ASP A N 1
ATOM 1873 C CA . ASP A 1 238 ? 34.108 -13.027 2.640 1.00 84.44 238 ASP A CA 1
ATOM 1874 C C . ASP A 1 238 ? 32.620 -12.648 2.725 1.00 84.44 238 ASP A C 1
ATOM 1876 O O . ASP A 1 238 ? 31.781 -13.187 1.999 1.00 84.44 238 ASP A O 1
ATOM 1880 N N . GLU A 1 239 ? 32.276 -11.715 3.616 1.00 69.94 239 GLU A N 1
ATOM 1881 C CA . GLU A 1 239 ? 30.881 -11.334 3.875 1.00 69.94 239 GLU A CA 1
ATOM 1882 C C . GLU A 1 239 ? 30.241 -10.627 2.666 1.00 69.94 239 GLU A C 1
ATOM 1884 O O . GLU A 1 239 ? 29.088 -10.913 2.334 1.00 69.94 239 GLU A O 1
ATOM 1889 N N . ASP A 1 240 ? 30.995 -9.794 1.939 1.00 71.38 240 ASP A N 1
ATOM 1890 C CA . ASP A 1 240 ? 30.512 -9.113 0.732 1.00 71.38 240 ASP A CA 1
ATOM 1891 C C . ASP A 1 240 ? 30.310 -10.089 -0.439 1.00 71.38 240 ASP A C 1
ATOM 1893 O O . ASP A 1 240 ? 29.409 -9.909 -1.265 1.00 71.38 240 ASP A O 1
ATOM 1897 N N . GLU A 1 241 ? 31.138 -11.125 -0.556 1.00 72.94 241 GLU A N 1
ATOM 1898 C CA . GLU A 1 241 ? 30.972 -12.187 -1.549 1.00 72.94 241 GLU A CA 1
ATOM 1899 C C . GLU A 1 241 ? 29.803 -13.125 -1.192 1.00 72.94 241 GLU A C 1
ATOM 1901 O O . GLU A 1 241 ? 29.012 -13.467 -2.074 1.00 72.94 241 GLU A O 1
ATOM 1906 N N . ARG A 1 242 ? 29.586 -13.444 0.097 1.00 73.50 242 ARG A N 1
ATOM 1907 C CA . ARG A 1 242 ? 28.367 -14.139 0.567 1.00 73.50 242 ARG A CA 1
ATOM 1908 C C . ARG A 1 242 ? 27.105 -13.340 0.269 1.00 73.50 242 ARG A C 1
ATOM 1910 O O . ARG A 1 242 ? 26.144 -13.897 -0.262 1.00 73.50 242 ARG A O 1
ATOM 1917 N N . LEU A 1 243 ? 27.103 -12.042 0.577 1.00 69.31 243 LEU A N 1
ATOM 1918 C CA . LEU A 1 243 ? 25.983 -11.152 0.273 1.00 69.31 243 LEU A CA 1
ATOM 1919 C C . LEU A 1 243 ? 25.703 -11.138 -1.234 1.00 69.31 243 LEU A C 1
ATOM 1921 O O . LEU A 1 243 ? 24.563 -11.370 -1.635 1.00 69.31 243 LEU A O 1
ATOM 1925 N N . ARG A 1 244 ? 26.732 -10.992 -2.080 1.00 73.38 244 ARG A N 1
ATOM 1926 C CA . ARG A 1 244 ? 26.594 -11.079 -3.547 1.00 73.38 244 ARG A CA 1
ATOM 1927 C C . ARG A 1 244 ? 26.040 -12.432 -4.015 1.00 73.38 244 ARG A C 1
ATOM 1929 O O . ARG A 1 244 ? 25.151 -12.448 -4.871 1.00 73.38 244 ARG A O 1
ATOM 1936 N N . ALA A 1 245 ? 26.501 -13.543 -3.440 1.00 73.75 245 ALA A N 1
ATOM 1937 C CA . ALA A 1 245 ? 26.036 -14.892 -3.768 1.00 73.75 245 ALA A CA 1
ATOM 1938 C C . ALA A 1 245 ? 24.556 -15.129 -3.404 1.00 73.75 245 ALA A C 1
ATOM 1940 O O . ALA A 1 245 ? 23.846 -15.800 -4.151 1.00 73.75 245 ALA A O 1
ATOM 1941 N N . VAL A 1 246 ? 24.065 -14.541 -2.307 1.00 70.88 246 VAL A N 1
ATOM 1942 C CA . VAL A 1 246 ? 22.644 -14.592 -1.902 1.00 70.88 246 VAL A CA 1
ATOM 1943 C C . VAL A 1 246 ? 21.782 -13.620 -2.720 1.00 70.88 246 VAL A C 1
ATOM 1945 O O . VAL A 1 246 ? 20.637 -13.921 -3.072 1.00 70.88 246 VAL A O 1
ATOM 1948 N N . GLU A 1 247 ? 22.314 -12.446 -3.056 1.00 73.62 247 GLU A N 1
ATOM 1949 C CA . GLU A 1 247 ? 21.549 -11.385 -3.710 1.00 73.62 247 GLU A CA 1
ATOM 1950 C C . GLU A 1 247 ? 21.355 -11.621 -5.219 1.00 73.62 247 GLU A C 1
ATOM 1952 O O . GLU A 1 247 ? 20.311 -11.259 -5.769 1.00 73.62 247 GLU A O 1
ATOM 1957 N N . ALA A 1 248 ? 22.298 -12.282 -5.901 1.00 77.56 248 ALA A N 1
ATOM 1958 C CA . ALA A 1 248 ? 22.183 -12.578 -7.332 1.00 77.56 248 ALA A CA 1
ATOM 1959 C C . ALA A 1 248 ? 20.985 -13.502 -7.684 1.00 77.56 248 ALA A C 1
ATOM 1961 O O . ALA A 1 248 ? 20.189 -13.117 -8.550 1.00 77.56 248 ALA A O 1
ATOM 1962 N N . PRO A 1 249 ? 20.746 -14.651 -7.009 1.00 78.19 249 PRO A N 1
ATOM 1963 C CA . PRO A 1 249 ? 19.524 -15.445 -7.181 1.00 78.19 249 PRO A CA 1
ATOM 1964 C C . PRO A 1 249 ? 18.246 -14.653 -6.886 1.00 78.19 249 PRO A C 1
ATOM 1966 O O . PRO A 1 249 ? 17.241 -14.806 -7.584 1.00 78.19 249 PRO A O 1
ATOM 1969 N N . ARG A 1 250 ? 18.285 -13.773 -5.878 1.00 76.25 250 ARG A N 1
ATOM 1970 C CA . ARG A 1 250 ? 17.145 -12.943 -5.477 1.00 76.25 250 ARG A CA 1
ATOM 1971 C C . ARG A 1 250 ? 16.770 -11.921 -6.555 1.00 76.25 250 ARG A C 1
ATOM 1973 O O . ARG A 1 250 ? 15.605 -11.867 -6.949 1.00 76.25 250 ARG A O 1
ATOM 1980 N N . ARG A 1 251 ? 17.741 -11.161 -7.077 1.00 81.94 251 ARG A N 1
ATOM 1981 C CA . ARG A 1 251 ? 17.541 -10.215 -8.195 1.00 81.94 251 ARG A CA 1
ATOM 1982 C C . ARG A 1 251 ? 17.084 -10.934 -9.461 1.00 81.94 251 ARG A C 1
ATOM 1984 O O . ARG A 1 251 ? 16.175 -10.468 -10.146 1.00 81.94 251 ARG A O 1
ATOM 1991 N N . LEU A 1 252 ? 17.658 -12.106 -9.738 1.00 86.62 252 LEU A N 1
ATOM 1992 C CA . LEU A 1 252 ? 17.241 -12.955 -10.848 1.00 86.62 252 LEU A CA 1
ATOM 1993 C C . LEU A 1 252 ? 15.771 -13.386 -10.715 1.00 86.62 252 LEU A C 1
ATOM 1995 O O . LEU A 1 252 ? 15.056 -13.370 -11.709 1.00 86.62 252 LEU A O 1
ATOM 1999 N N . ASN A 1 253 ? 15.294 -13.741 -9.518 1.00 84.38 253 ASN A N 1
ATOM 2000 C CA . ASN A 1 253 ? 13.881 -14.070 -9.294 1.00 84.38 253 ASN A CA 1
ATOM 2001 C C . ASN A 1 253 ? 12.969 -12.841 -9.430 1.00 84.38 253 ASN A C 1
ATOM 2003 O O . ASN A 1 253 ? 11.988 -12.902 -10.167 1.00 84.38 253 ASN A O 1
ATOM 2007 N N . GLN A 1 254 ? 13.352 -11.699 -8.852 1.00 86.06 254 GLN A N 1
ATOM 2008 C CA . GLN A 1 254 ? 12.619 -10.438 -9.007 1.00 86.06 254 GLN A CA 1
ATOM 2009 C C . GLN A 1 254 ? 12.445 -10.044 -10.487 1.00 86.06 254 GLN A C 1
ATOM 2011 O O . GLN A 1 254 ? 11.365 -9.627 -10.899 1.00 86.06 254 GLN A O 1
ATOM 2016 N N . ALA A 1 255 ? 13.473 -10.241 -11.317 1.00 90.00 255 ALA A N 1
ATOM 2017 C CA . ALA A 1 255 ? 13.406 -9.983 -12.754 1.00 90.00 255 ALA A CA 1
ATOM 2018 C C . ALA A 1 255 ? 12.406 -10.900 -13.502 1.00 90.00 255 ALA A C 1
ATOM 2020 O O . ALA A 1 255 ? 11.811 -10.481 -14.499 1.00 90.00 255 ALA A O 1
ATOM 2021 N N . LYS A 1 256 ? 12.171 -12.130 -13.016 1.00 91.44 256 LYS A N 1
ATOM 2022 C CA . LYS A 1 256 ? 11.156 -13.068 -13.551 1.00 91.44 256 LYS A CA 1
ATOM 2023 C C . LYS A 1 256 ? 9.750 -12.660 -13.146 1.00 91.44 256 LYS A C 1
ATOM 2025 O O . LYS A 1 256 ? 8.847 -12.662 -13.985 1.00 91.44 256 LYS A O 1
ATOM 2030 N N . ASP A 1 257 ? 9.577 -12.289 -11.882 1.00 88.31 257 ASP A N 1
ATOM 2031 C CA . ASP A 1 257 ? 8.292 -11.839 -11.356 1.00 88.31 257 ASP A CA 1
ATOM 2032 C C . ASP A 1 257 ? 7.859 -10.538 -12.037 1.00 88.31 257 ASP A C 1
ATOM 2034 O O . ASP A 1 257 ? 6.717 -10.439 -12.482 1.00 88.31 257 ASP A O 1
ATOM 2038 N N . ASN A 1 258 ? 8.793 -9.607 -12.267 1.00 90.69 258 ASN A N 1
ATOM 2039 C CA . ASN A 1 258 ? 8.574 -8.413 -13.085 1.00 90.69 258 ASN A CA 1
ATOM 2040 C C . ASN A 1 258 ? 8.131 -8.765 -14.517 1.00 90.69 258 ASN A C 1
ATOM 2042 O O . ASN A 1 258 ? 7.150 -8.205 -15.007 1.00 90.69 258 ASN A O 1
ATOM 2046 N N . LEU A 1 259 ? 8.811 -9.702 -15.197 1.00 95.75 259 LEU A N 1
ATOM 2047 C CA . LEU A 1 259 ? 8.438 -10.151 -16.549 1.00 95.75 259 LEU A CA 1
ATOM 2048 C C . LEU A 1 259 ? 7.000 -10.684 -16.571 1.00 95.75 259 LEU A C 1
ATOM 2050 O O . LEU A 1 259 ? 6.181 -10.246 -17.385 1.00 95.75 259 LEU A O 1
ATOM 2054 N N . ARG A 1 260 ? 6.672 -11.583 -15.640 1.00 95.69 260 ARG A N 1
ATOM 2055 C CA . ARG A 1 260 ? 5.329 -12.153 -15.513 1.00 95.69 260 ARG A CA 1
ATOM 2056 C C . ARG A 1 260 ? 4.286 -11.075 -15.202 1.00 95.69 260 ARG A C 1
ATOM 2058 O O . ARG A 1 260 ? 3.217 -11.085 -15.810 1.00 95.69 260 ARG A O 1
ATOM 2065 N N . PHE A 1 261 ? 4.598 -10.148 -14.298 1.00 91.81 261 PHE A N 1
ATOM 2066 C CA . PHE A 1 261 ? 3.736 -9.040 -13.890 1.00 91.81 261 PHE A CA 1
ATOM 2067 C C . PHE A 1 261 ? 3.416 -8.104 -15.060 1.00 91.81 261 PHE A C 1
ATOM 2069 O O . PHE A 1 261 ? 2.254 -8.009 -15.455 1.00 91.81 261 PHE A O 1
ATOM 2076 N N . TYR A 1 262 ? 4.423 -7.478 -15.680 1.00 93.69 262 TYR A N 1
ATOM 2077 C CA . TYR A 1 262 ? 4.206 -6.529 -16.779 1.00 93.69 262 TYR A CA 1
ATOM 2078 C C . TYR A 1 262 ? 3.505 -7.180 -17.979 1.00 93.69 262 TYR A C 1
ATOM 2080 O O . TYR A 1 262 ? 2.618 -6.574 -18.586 1.00 93.69 262 TYR A O 1
ATOM 2088 N N . ARG A 1 263 ? 3.825 -8.445 -18.286 1.00 97.62 263 ARG A N 1
ATOM 2089 C CA . ARG A 1 263 ? 3.129 -9.206 -19.331 1.00 97.62 263 ARG A CA 1
ATOM 2090 C C . ARG A 1 263 ? 1.635 -9.381 -19.025 1.00 97.62 263 ARG A C 1
ATOM 2092 O O . ARG A 1 263 ? 0.816 -9.231 -19.934 1.00 97.62 263 ARG A O 1
ATOM 2099 N N . LEU A 1 264 ? 1.278 -9.702 -17.779 1.00 93.06 264 LEU A N 1
ATOM 2100 C CA . LEU A 1 264 ? -0.118 -9.858 -17.354 1.00 93.06 264 LEU A CA 1
ATOM 2101 C C . LEU A 1 264 ? -0.863 -8.516 -17.327 1.00 93.06 264 LEU A C 1
ATOM 2103 O O . LEU A 1 264 ? -1.983 -8.456 -17.828 1.00 93.06 264 LEU A O 1
ATOM 2107 N N . CYS A 1 265 ? -0.232 -7.435 -16.860 1.00 87.00 265 CYS A N 1
ATOM 2108 C CA . CYS A 1 265 ? -0.805 -6.082 -16.890 1.00 87.00 265 CYS A CA 1
ATOM 2109 C C . CYS A 1 265 ? -1.170 -5.621 -18.312 1.00 87.00 265 CYS A C 1
ATOM 2111 O O . CYS A 1 265 ? -2.172 -4.937 -18.504 1.00 87.00 265 CYS A O 1
ATOM 2113 N N . LEU A 1 266 ? -0.403 -6.040 -19.325 1.00 92.44 266 LEU A N 1
ATOM 2114 C CA . LEU A 1 266 ? -0.691 -5.773 -20.741 1.00 92.44 266 LEU A CA 1
ATOM 2115 C C . LEU A 1 266 ? -1.569 -6.842 -21.422 1.00 92.44 266 LEU A C 1
ATOM 2117 O O . LEU A 1 266 ? -1.777 -6.775 -22.634 1.00 92.44 266 LEU A O 1
ATOM 2121 N N . SER A 1 267 ? -2.074 -7.836 -20.681 1.00 94.88 267 SER A N 1
ATOM 2122 C CA . SER A 1 267 ? -2.873 -8.960 -21.207 1.00 94.88 267 SER A CA 1
ATOM 2123 C C . SER A 1 267 ? -2.211 -9.708 -22.381 1.00 94.88 267 SER A C 1
ATOM 2125 O O . SER A 1 267 ? -2.875 -10.186 -23.305 1.00 94.88 267 SER A O 1
ATOM 2127 N N . LEU A 1 268 ? -0.879 -9.816 -22.368 1.00 96.62 268 LEU A N 1
ATOM 2128 C CA . LEU A 1 268 ? -0.118 -10.498 -23.415 1.00 96.62 268 LEU A CA 1
ATOM 2129 C C . LEU A 1 268 ? 0.071 -11.987 -23.077 1.00 96.62 268 LEU A C 1
ATOM 2131 O O . LEU A 1 268 ? 0.483 -12.355 -21.972 1.00 96.62 268 LEU A O 1
ATOM 2135 N N . SER A 1 269 ? -0.180 -12.871 -24.047 1.00 97.81 269 SER A N 1
ATOM 2136 C CA . SER A 1 269 ? 0.266 -14.267 -23.955 1.00 97.81 269 SER A CA 1
ATOM 2137 C C . SER A 1 269 ? 1.786 -14.348 -24.118 1.00 97.81 269 SER A C 1
ATOM 2139 O O . SER A 1 269 ? 2.414 -13.423 -24.645 1.00 97.81 269 SER A O 1
ATOM 2141 N N . LYS A 1 270 ? 2.391 -15.462 -23.687 1.00 98.00 270 LYS A N 1
ATOM 2142 C CA . LYS A 1 270 ? 3.835 -15.686 -23.877 1.00 98.00 270 LYS A CA 1
ATOM 2143 C C . LYS A 1 270 ? 4.198 -15.648 -25.363 1.00 98.00 270 LYS A C 1
ATOM 2145 O O . LYS A 1 270 ? 5.181 -15.014 -25.723 1.00 98.00 270 LYS A O 1
ATOM 2150 N N . ASP A 1 271 ? 3.338 -16.203 -26.215 1.00 98.06 271 ASP A N 1
ATOM 2151 C CA . ASP A 1 271 ? 3.501 -16.232 -27.674 1.00 98.06 271 ASP A CA 1
ATOM 2152 C C . ASP A 1 271 ? 3.434 -14.831 -28.296 1.00 98.06 271 ASP A C 1
ATOM 2154 O O . ASP A 1 271 ? 4.203 -14.526 -29.201 1.00 98.06 271 ASP A O 1
ATOM 2158 N N . LYS A 1 272 ? 2.577 -13.934 -27.781 1.00 98.00 272 LYS A N 1
ATOM 2159 C CA . LYS A 1 272 ? 2.521 -12.533 -28.240 1.00 98.00 272 LYS A CA 1
ATOM 2160 C C . LYS A 1 272 ? 3.772 -11.744 -27.854 1.00 98.00 272 LYS A C 1
ATOM 2162 O O . LYS A 1 272 ? 4.205 -10.897 -28.631 1.00 98.00 272 LYS A O 1
ATOM 2167 N N . VAL A 1 273 ? 4.349 -11.999 -26.677 1.00 98.12 273 VAL A N 1
ATOM 2168 C CA . VAL A 1 273 ? 5.645 -11.410 -26.288 1.00 98.12 273 VAL A CA 1
ATOM 2169 C C . VAL A 1 273 ? 6.760 -11.978 -27.165 1.00 98.12 273 VAL A C 1
ATOM 2171 O O . VAL A 1 273 ? 7.538 -11.216 -27.724 1.00 98.12 273 VAL A O 1
ATOM 2174 N N . ALA A 1 274 ? 6.783 -13.296 -27.355 1.00 98.12 274 ALA A N 1
ATOM 2175 C CA . ALA A 1 274 ? 7.767 -13.997 -28.170 1.00 98.12 274 ALA A CA 1
ATOM 2176 C C . ALA A 1 274 ? 7.780 -13.508 -29.631 1.00 98.12 274 ALA A C 1
ATOM 2178 O O . ALA A 1 274 ? 8.824 -13.096 -30.135 1.00 98.12 274 ALA A O 1
ATOM 2179 N N . ALA A 1 275 ? 6.605 -13.429 -30.267 1.00 98.06 275 ALA A N 1
ATOM 2180 C CA . ALA A 1 275 ? 6.440 -12.918 -31.627 1.00 98.06 275 ALA A CA 1
ATOM 2181 C C . ALA A 1 275 ? 6.892 -11.455 -31.774 1.00 98.06 275 ALA A C 1
ATOM 2183 O O . ALA A 1 275 ? 7.524 -11.109 -32.767 1.00 98.06 275 ALA A O 1
ATOM 2184 N N . LYS A 1 276 ? 6.626 -10.598 -30.776 1.00 98.06 276 LYS A N 1
ATOM 2185 C CA . LYS A 1 276 ? 7.094 -9.199 -30.771 1.00 98.06 276 LYS A CA 1
ATOM 2186 C C . LYS A 1 276 ? 8.607 -9.045 -30.585 1.00 98.06 276 LYS A C 1
ATOM 2188 O O . LYS A 1 276 ? 9.138 -7.992 -30.920 1.00 98.06 276 LYS A O 1
ATOM 2193 N N . LEU A 1 277 ? 9.276 -10.050 -30.025 1.00 97.25 277 LEU A N 1
ATOM 2194 C CA . LEU A 1 277 ? 10.722 -10.054 -29.780 1.00 97.25 277 LEU A CA 1
ATOM 2195 C C . LEU A 1 277 ? 11.518 -10.825 -30.838 1.00 97.25 277 LEU A C 1
ATOM 2197 O O . LEU A 1 277 ? 12.742 -10.777 -30.810 1.00 97.25 277 LEU A O 1
ATOM 2201 N N . GLY A 1 278 ? 10.852 -11.558 -31.735 1.00 97.19 278 GLY A N 1
ATOM 2202 C CA . GLY A 1 278 ? 11.523 -12.459 -32.675 1.00 97.19 278 GLY A CA 1
ATOM 2203 C C . GLY A 1 278 ? 12.174 -13.676 -32.005 1.00 97.19 278 GLY A C 1
ATOM 2204 O O . GLY A 1 278 ? 13.128 -14.227 -32.545 1.00 97.19 278 GLY A O 1
ATOM 2205 N N . VAL A 1 279 ? 11.682 -14.103 -30.834 1.00 97.00 279 VAL A N 1
ATOM 2206 C CA . VAL A 1 279 ? 12.218 -15.256 -30.081 1.00 97.00 279 VAL A CA 1
ATOM 2207 C C . VAL A 1 279 ? 11.199 -16.401 -30.007 1.00 97.00 279 VAL A C 1
ATOM 2209 O O . VAL A 1 279 ? 9.997 -16.153 -30.112 1.00 97.00 279 VAL A O 1
ATOM 2212 N N . PRO A 1 280 ? 11.620 -17.657 -29.768 1.00 97.38 280 PRO A N 1
ATOM 2213 C CA . PRO A 1 280 ? 10.694 -18.759 -29.512 1.00 97.38 280 PRO A CA 1
ATOM 2214 C C . PRO A 1 280 ? 9.837 -18.544 -28.253 1.00 97.38 280 PRO A C 1
ATOM 2216 O O . PRO A 1 280 ? 10.329 -18.090 -27.218 1.00 97.38 280 PRO A O 1
ATOM 2219 N N . ALA A 1 281 ? 8.568 -18.969 -28.288 1.00 96.62 281 ALA A N 1
ATOM 2220 C CA . ALA A 1 281 ? 7.666 -18.916 -27.127 1.00 96.62 281 ALA A CA 1
ATOM 2221 C C . ALA A 1 281 ? 8.204 -19.686 -25.905 1.00 96.62 281 ALA A C 1
ATOM 2223 O O . ALA A 1 281 ? 8.018 -19.267 -24.758 1.00 96.62 281 ALA A O 1
ATOM 2224 N N . MET A 1 282 ? 8.947 -20.772 -26.151 1.00 96.12 282 MET A N 1
ATOM 2225 C CA . MET A 1 282 ? 9.643 -21.529 -25.110 1.00 96.12 282 MET A CA 1
ATOM 2226 C C . MET A 1 282 ? 10.702 -20.702 -24.371 1.00 96.12 282 MET A C 1
ATOM 2228 O O . MET A 1 282 ? 10.873 -20.914 -23.175 1.00 96.12 282 MET A O 1
ATOM 2232 N N . SER A 1 283 ? 11.358 -19.731 -25.018 1.00 95.88 283 SER A N 1
ATOM 2233 C CA . SER A 1 283 ? 12.333 -18.850 -24.358 1.00 95.88 283 SER A CA 1
ATOM 2234 C C . SER A 1 283 ? 11.651 -17.956 -23.323 1.00 95.88 283 SER A C 1
ATOM 2236 O O . SER A 1 283 ? 12.070 -17.927 -22.170 1.00 95.88 283 SER A O 1
ATOM 2238 N N . VAL A 1 284 ? 10.524 -17.327 -23.683 1.00 96.69 284 VAL A N 1
ATOM 2239 C CA . VAL A 1 284 ? 9.716 -16.515 -22.750 1.00 96.69 284 VAL A CA 1
ATOM 2240 C C . VAL A 1 284 ? 9.196 -17.364 -21.583 1.00 96.69 284 VAL A C 1
ATOM 2242 O O . VAL A 1 284 ? 9.206 -16.926 -20.432 1.00 96.69 284 VAL A O 1
ATOM 2245 N N . ALA A 1 285 ? 8.775 -18.604 -21.851 1.00 96.06 285 ALA A N 1
ATOM 2246 C CA . ALA A 1 285 ? 8.365 -19.534 -20.803 1.00 96.06 285 ALA A CA 1
ATOM 2247 C C . ALA A 1 285 ? 9.531 -19.964 -19.890 1.00 96.06 285 ALA A C 1
ATOM 2249 O O . ALA A 1 285 ? 9.339 -20.072 -18.677 1.00 96.06 285 ALA A O 1
ATOM 2250 N N . ALA A 1 286 ? 10.724 -20.193 -20.446 1.00 94.81 286 ALA A N 1
ATOM 2251 C CA . ALA A 1 286 ? 11.924 -20.561 -19.700 1.00 94.81 286 ALA A CA 1
ATOM 2252 C C . ALA A 1 286 ? 12.408 -19.420 -18.794 1.00 94.81 286 ALA A C 1
ATOM 2254 O O . ALA A 1 286 ? 12.731 -19.681 -17.634 1.00 94.81 286 ALA A O 1
ATOM 2255 N N . TRP A 1 287 ? 12.378 -18.171 -19.281 1.00 95.25 287 TRP A N 1
ATOM 2256 C CA . TRP A 1 287 ? 12.686 -16.985 -18.476 1.00 95.25 287 TRP A CA 1
ATOM 2257 C C . TRP A 1 287 ? 11.752 -16.889 -17.264 1.00 95.25 287 TRP A C 1
ATOM 2259 O O . TRP A 1 287 ? 12.239 -16.831 -16.143 1.00 95.25 287 TRP A O 1
ATOM 2269 N N . GLU A 1 288 ? 10.429 -16.996 -17.443 1.00 94.94 288 GLU A N 1
ATOM 2270 C CA . GLU A 1 288 ? 9.481 -16.976 -16.312 1.00 94.94 288 GLU A CA 1
ATOM 2271 C C . GLU A 1 288 ? 9.632 -18.154 -15.325 1.00 94.94 288 GLU A C 1
ATOM 2273 O O . GLU A 1 288 ? 9.254 -18.018 -14.166 1.00 94.94 288 GLU A O 1
ATOM 2278 N N . THR A 1 289 ? 10.130 -19.321 -15.756 1.00 89.19 289 THR A N 1
ATOM 2279 C CA . THR A 1 289 ? 10.118 -20.562 -14.943 1.00 89.19 289 THR A CA 1
ATOM 2280 C C . THR A 1 289 ? 11.479 -20.999 -14.404 1.00 89.19 289 THR A C 1
ATOM 2282 O O . THR A 1 289 ? 11.560 -22.034 -13.747 1.00 89.19 289 THR A O 1
ATOM 2285 N N . SER A 1 290 ? 12.549 -20.232 -14.630 1.00 73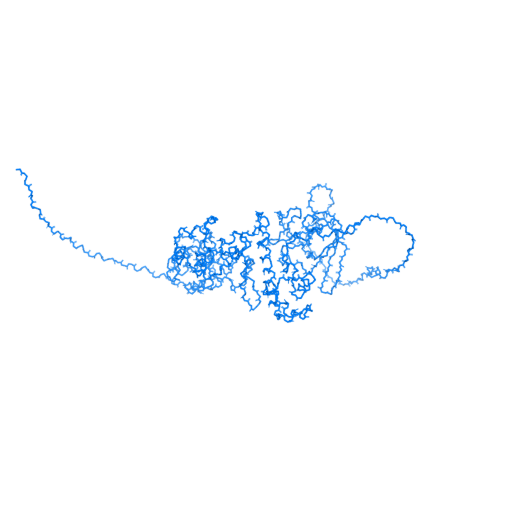.88 290 SER A N 1
ATOM 2286 C CA . SER A 1 290 ? 13.915 -20.549 -14.160 1.00 73.88 290 SER A CA 1
ATOM 2287 C C . SER A 1 290 ? 14.524 -21.852 -14.702 1.00 73.88 290 SER A C 1
ATOM 2289 O O . SER A 1 290 ? 15.538 -22.303 -14.179 1.00 73.88 290 SER A O 1
ATOM 2291 N N . LYS A 1 291 ? 13.937 -22.477 -15.732 1.00 77.44 291 LYS A N 1
ATOM 2292 C CA . LYS A 1 291 ? 14.400 -23.777 -16.261 1.00 77.44 291 LYS A CA 1
ATOM 2293 C C . LYS A 1 291 ? 15.615 -23.692 -17.194 1.00 77.44 291 LYS A C 1
ATOM 2295 O O . LYS A 1 291 ? 16.072 -24.720 -17.678 1.00 77.44 291 LYS A O 1
ATOM 2300 N N . ASN A 1 292 ? 16.120 -22.490 -17.464 1.00 72.44 292 ASN A N 1
ATOM 2301 C CA . ASN A 1 292 ? 17.321 -22.267 -18.260 1.00 72.44 292 ASN A CA 1
ATOM 2302 C C . ASN A 1 292 ? 18.270 -21.331 -17.496 1.00 72.44 292 ASN A C 1
ATOM 2304 O O . ASN A 1 292 ? 17.833 -20.308 -16.969 1.00 72.44 292 ASN A O 1
ATOM 2308 N N . HIS A 1 293 ? 19.554 -21.690 -17.439 1.00 64.50 293 HIS A N 1
ATOM 2309 C CA . HIS A 1 293 ? 20.596 -20.914 -16.764 1.00 64.50 293 HIS A CA 1
ATOM 2310 C C . HIS A 1 293 ? 21.027 -19.673 -17.562 1.00 64.50 293 HIS A C 1
ATOM 2312 O O . HIS A 1 293 ? 21.546 -18.724 -16.977 1.00 64.50 293 HIS A O 1
ATOM 2318 N N . GLN A 1 294 ? 20.786 -19.637 -18.877 1.00 83.06 294 GLN A N 1
ATOM 2319 C CA . GLN A 1 294 ? 21.020 -18.438 -19.680 1.00 83.06 294 GLN A CA 1
ATOM 2320 C C . GLN A 1 294 ? 19.886 -17.424 -19.489 1.00 83.06 294 GLN A C 1
ATOM 2322 O O . GLN A 1 294 ? 18.796 -17.552 -20.053 1.00 83.06 294 GLN A O 1
ATOM 2327 N N . TRP A 1 295 ? 20.164 -16.391 -18.691 1.00 87.06 295 TRP A N 1
ATOM 2328 C CA . TRP A 1 295 ? 19.341 -15.184 -18.653 1.00 87.06 295 TRP A CA 1
ATOM 2329 C C . TRP A 1 295 ? 19.502 -14.368 -19.943 1.00 87.06 295 TRP A C 1
ATOM 2331 O O . TRP A 1 295 ? 20.505 -14.482 -20.644 1.00 87.06 295 TRP A O 1
ATOM 2341 N N . MET A 1 296 ? 18.508 -13.532 -20.250 1.00 92.75 296 MET A N 1
ATOM 2342 C CA . MET A 1 296 ? 18.477 -12.700 -21.457 1.00 92.75 296 MET A CA 1
ATOM 2343 C C . MET A 1 296 ? 19.721 -11.816 -21.602 1.00 92.75 296 MET A C 1
ATOM 2345 O O . MET A 1 296 ? 20.130 -11.146 -20.645 1.00 92.75 296 MET A O 1
ATOM 2349 N N . ASP A 1 297 ? 20.246 -11.732 -22.824 1.00 94.00 297 ASP A N 1
ATOM 2350 C CA . ASP A 1 297 ? 21.289 -10.776 -23.188 1.00 94.00 297 ASP A CA 1
ATOM 2351 C C . ASP A 1 297 ? 20.778 -9.320 -23.141 1.00 94.00 297 ASP A C 1
ATOM 2353 O O . ASP A 1 297 ? 19.580 -9.042 -23.027 1.00 94.00 297 ASP A O 1
ATOM 2357 N N . ALA A 1 298 ? 21.694 -8.351 -23.193 1.00 91.50 298 ALA A N 1
ATOM 2358 C CA . ALA A 1 298 ? 21.330 -6.940 -23.059 1.00 91.50 298 ALA A CA 1
ATOM 2359 C C . ALA A 1 298 ? 20.432 -6.433 -24.207 1.00 91.50 298 ALA A C 1
ATOM 2361 O O . ALA A 1 298 ? 19.598 -5.555 -23.983 1.00 91.50 298 ALA A O 1
ATOM 2362 N N . ALA A 1 299 ? 20.566 -6.985 -25.418 1.00 94.88 299 ALA A N 1
ATOM 2363 C CA . ALA A 1 299 ? 19.727 -6.623 -26.559 1.00 94.88 299 ALA A CA 1
ATOM 2364 C C . ALA A 1 299 ? 18.276 -7.092 -26.355 1.00 94.88 299 ALA A C 1
ATOM 2366 O O . ALA A 1 299 ? 17.347 -6.282 -26.427 1.00 94.88 299 ALA A O 1
ATOM 2367 N N . THR A 1 300 ? 18.085 -8.364 -25.991 1.00 96.25 300 THR A N 1
ATOM 2368 C CA . THR A 1 300 ? 16.771 -8.951 -25.699 1.00 96.25 300 THR A CA 1
ATOM 2369 C C . THR A 1 300 ? 16.105 -8.260 -24.511 1.00 96.25 300 THR A C 1
ATOM 2371 O O . THR A 1 300 ? 14.911 -7.975 -24.574 1.00 96.25 300 THR A O 1
ATOM 2374 N N . ARG A 1 301 ? 16.854 -7.904 -23.453 1.00 95.94 301 ARG A N 1
ATOM 2375 C CA . ARG A 1 301 ? 16.302 -7.149 -22.308 1.00 95.94 301 ARG A CA 1
ATOM 2376 C C . ARG A 1 301 ? 15.760 -5.773 -22.703 1.00 95.94 301 ARG A C 1
ATOM 2378 O O . ARG A 1 301 ? 14.686 -5.402 -22.233 1.00 95.94 301 ARG A O 1
ATOM 2385 N N . ARG A 1 302 ? 16.447 -5.032 -23.582 1.00 95.81 302 ARG A N 1
ATOM 2386 C CA . ARG A 1 302 ? 15.955 -3.738 -24.101 1.00 95.81 302 ARG A CA 1
ATOM 2387 C C . ARG A 1 302 ? 14.723 -3.902 -24.983 1.00 95.81 302 ARG A C 1
ATOM 2389 O O . ARG A 1 302 ? 13.756 -3.160 -24.822 1.00 95.81 302 ARG A O 1
ATOM 2396 N N . ALA A 1 303 ? 14.728 -4.892 -25.874 1.00 97.06 303 ALA A N 1
ATOM 2397 C CA . ALA A 1 303 ? 13.567 -5.202 -26.702 1.00 97.06 303 ALA A CA 1
ATOM 2398 C C . ALA A 1 303 ? 12.352 -5.592 -25.835 1.00 97.06 303 ALA A C 1
ATOM 2400 O O . ALA A 1 303 ? 11.248 -5.097 -26.060 1.00 97.06 303 ALA A O 1
ATOM 2401 N N . LEU A 1 304 ? 12.562 -6.397 -24.787 1.00 97.44 304 LEU A N 1
ATOM 2402 C CA . LEU A 1 304 ? 11.537 -6.782 -23.814 1.00 97.44 304 LEU A CA 1
ATOM 2403 C C . LEU A 1 304 ? 10.979 -5.574 -23.050 1.00 97.44 304 LEU A C 1
ATOM 2405 O O . LEU A 1 304 ? 9.762 -5.438 -22.946 1.00 97.44 304 LEU A O 1
ATOM 2409 N N . ALA A 1 305 ? 11.846 -4.678 -22.575 1.00 96.88 305 ALA A N 1
ATOM 2410 C CA . ALA A 1 305 ? 11.474 -3.419 -21.926 1.00 96.88 305 ALA A CA 1
ATOM 2411 C C . ALA A 1 305 ? 10.572 -2.548 -22.815 1.00 96.88 305 ALA A C 1
ATOM 2413 O O . ALA A 1 305 ? 9.513 -2.093 -22.379 1.00 96.88 305 ALA A O 1
ATOM 2414 N N . HIS A 1 306 ? 10.926 -2.408 -24.095 1.00 96.81 306 HIS A N 1
ATOM 2415 C CA . HIS A 1 306 ? 10.111 -1.696 -25.076 1.00 96.81 306 HIS A CA 1
ATOM 2416 C C . HIS A 1 306 ? 8.760 -2.394 -25.339 1.00 96.81 306 HIS A C 1
ATOM 2418 O O . HIS A 1 306 ? 7.708 -1.754 -25.313 1.00 96.81 306 HIS A O 1
ATOM 2424 N N . VAL A 1 307 ? 8.757 -3.721 -25.525 1.00 97.69 307 VAL A N 1
ATOM 2425 C CA . VAL A 1 307 ? 7.538 -4.525 -25.751 1.00 97.69 307 VAL A CA 1
ATOM 2426 C C . VAL A 1 307 ? 6.573 -4.480 -24.562 1.00 97.69 307 VAL A C 1
ATOM 2428 O O . VAL A 1 307 ? 5.355 -4.484 -24.771 1.00 97.69 307 VAL A O 1
ATOM 2431 N N . LEU A 1 308 ? 7.104 -4.429 -23.337 1.00 96.88 308 LEU A N 1
ATOM 2432 C CA . LEU A 1 308 ? 6.346 -4.412 -22.085 1.00 96.88 308 LEU A CA 1
ATOM 2433 C C . LEU A 1 308 ? 6.117 -3.008 -21.497 1.00 96.88 308 LEU A C 1
ATOM 2435 O O . LEU A 1 308 ? 5.500 -2.897 -20.439 1.00 96.88 308 LEU A O 1
ATOM 2439 N N . LYS A 1 309 ? 6.548 -1.944 -22.190 1.00 95.81 309 LYS A N 1
ATOM 2440 C CA . LYS A 1 309 ? 6.394 -0.536 -21.774 1.00 95.81 309 LYS A CA 1
ATOM 2441 C C . LYS A 1 309 ? 6.876 -0.266 -20.337 1.00 95.81 309 LYS A C 1
ATOM 2443 O O . LYS A 1 309 ? 6.220 0.434 -19.569 1.00 95.81 309 LYS A O 1
ATOM 2448 N N . CYS A 1 310 ? 8.022 -0.831 -19.972 1.00 92.81 310 CYS A N 1
ATOM 2449 C CA . CYS A 1 310 ? 8.611 -0.732 -18.636 1.00 92.81 310 CYS A CA 1
ATOM 2450 C C . CYS A 1 310 ? 10.134 -0.508 -18.738 1.00 92.81 310 CYS A C 1
ATOM 2452 O O . CYS A 1 310 ? 10.719 -0.800 -19.780 1.00 92.81 310 CYS A O 1
ATOM 2454 N N . PRO A 1 311 ? 10.817 0.010 -17.701 1.00 93.56 311 PRO A N 1
ATOM 2455 C CA . PRO A 1 311 ? 12.242 0.335 -17.800 1.00 93.56 311 PRO A CA 1
ATOM 2456 C C . PRO A 1 311 ? 13.131 -0.924 -17.831 1.00 93.56 311 PRO A C 1
ATOM 2458 O O . PRO A 1 311 ? 12.853 -1.893 -17.128 1.00 93.56 311 PRO A O 1
ATOM 2461 N N . GLU A 1 312 ? 14.249 -0.892 -18.577 1.00 94.31 312 GLU A N 1
ATOM 2462 C CA . GLU A 1 312 ? 15.183 -2.035 -18.745 1.00 94.31 312 GLU A CA 1
ATOM 2463 C C . GLU A 1 312 ? 15.647 -2.633 -17.404 1.00 94.31 312 GLU A C 1
ATOM 2465 O O . GLU A 1 312 ? 15.776 -3.853 -17.271 1.00 94.31 312 GLU A O 1
ATOM 2470 N N . ARG A 1 313 ? 15.829 -1.781 -16.383 1.00 91.75 313 ARG A N 1
ATOM 2471 C CA . ARG A 1 313 ? 16.231 -2.185 -15.025 1.00 91.75 313 ARG A CA 1
ATOM 2472 C C . ARG A 1 313 ? 15.300 -3.221 -14.387 1.00 91.75 313 ARG A C 1
ATOM 2474 O O . ARG A 1 313 ? 15.765 -4.007 -13.573 1.00 91.75 313 ARG A O 1
ATOM 2481 N N . ALA A 1 314 ? 14.030 -3.292 -14.797 1.00 89.56 314 ALA A N 1
ATOM 2482 C CA . ALA A 1 314 ? 13.086 -4.299 -14.312 1.00 89.56 314 ALA A CA 1
ATOM 2483 C C . ALA A 1 314 ? 13.496 -5.747 -14.656 1.00 89.56 314 ALA A C 1
ATOM 2485 O O . ALA A 1 314 ? 13.010 -6.676 -14.011 1.00 89.56 314 ALA A O 1
ATOM 2486 N N . PHE A 1 315 ? 14.385 -5.948 -15.639 1.00 93.50 315 PHE A N 1
ATOM 2487 C CA . PHE A 1 315 ? 14.828 -7.268 -16.110 1.00 93.50 315 PHE A CA 1
ATOM 2488 C C . PHE A 1 315 ? 16.328 -7.535 -15.915 1.00 93.50 315 PHE A C 1
ATOM 2490 O O . PHE A 1 315 ? 16.829 -8.572 -16.365 1.00 93.50 315 PHE A O 1
ATOM 2497 N N . SER A 1 316 ? 17.062 -6.614 -15.283 1.00 90.31 316 SER A N 1
ATOM 2498 C CA . SER A 1 316 ? 18.503 -6.755 -15.057 1.00 90.31 316 SER A CA 1
ATOM 2499 C C . SER A 1 316 ? 18.782 -7.512 -13.750 1.00 90.31 316 SER A C 1
ATOM 2501 O O . SER A 1 316 ? 18.337 -7.055 -12.701 1.00 90.31 316 SER A O 1
ATOM 2503 N N . PRO A 1 317 ? 19.524 -8.637 -13.770 1.00 81.00 317 PRO A N 1
ATOM 2504 C CA . PRO A 1 317 ? 19.900 -9.355 -12.551 1.00 81.00 317 PRO A CA 1
ATOM 2505 C C . PRO A 1 317 ? 21.166 -8.782 -11.883 1.00 81.00 317 PRO A C 1
ATOM 2507 O O . PRO A 1 317 ? 21.404 -9.043 -10.706 1.00 81.00 317 PRO A O 1
ATOM 2510 N N . SER A 1 318 ? 21.985 -8.020 -12.621 1.00 74.56 318 SER A N 1
ATOM 2511 C CA . SER A 1 318 ? 23.205 -7.370 -12.120 1.00 74.56 318 SER A CA 1
ATOM 2512 C C . SER A 1 318 ? 22.891 -6.073 -11.374 1.00 74.56 318 SER A C 1
ATOM 2514 O O . SER A 1 318 ? 21.875 -5.430 -11.652 1.00 74.56 318 SER A O 1
ATOM 2516 N N . SER A 1 319 ? 23.781 -5.658 -10.470 1.00 56.59 319 SER A N 1
ATOM 2517 C CA . SER A 1 319 ? 23.661 -4.358 -9.811 1.00 56.59 319 SER A CA 1
ATOM 2518 C C . SER A 1 319 ? 23.951 -3.213 -10.786 1.00 56.59 319 SER A C 1
ATOM 2520 O O . SER A 1 319 ? 24.562 -3.392 -11.842 1.00 56.59 319 SER A O 1
ATOM 2522 N N . GLU A 1 320 ? 23.525 -2.009 -10.416 1.00 47.66 320 GLU A N 1
ATOM 2523 C CA . GLU A 1 320 ? 23.835 -0.788 -11.165 1.00 47.66 320 GLU A CA 1
ATOM 2524 C C . GLU A 1 320 ? 25.323 -0.397 -11.036 1.00 47.66 320 GLU A C 1
ATOM 2526 O O . GLU A 1 320 ? 25.869 0.230 -11.942 1.00 47.66 320 GLU A O 1
ATOM 2531 N N . LYS A 1 321 ? 26.012 -0.858 -9.975 1.00 46.81 321 LYS A N 1
ATOM 2532 C CA . LYS A 1 321 ? 27.462 -0.676 -9.783 1.00 46.81 321 LYS A CA 1
ATOM 2533 C C . LYS A 1 321 ? 28.288 -1.448 -10.820 1.00 46.81 321 LYS A C 1
ATOM 2535 O O . LYS A 1 321 ? 29.243 -0.895 -11.355 1.00 46.81 321 LYS A O 1
ATOM 2540 N N . ASP A 1 322 ? 27.867 -2.662 -11.184 1.00 44.19 322 ASP A N 1
ATOM 2541 C CA . ASP A 1 322 ? 28.591 -3.537 -12.130 1.00 44.19 322 ASP A CA 1
ATOM 2542 C C . ASP A 1 322 ? 28.654 -2.972 -13.568 1.00 44.19 322 ASP A C 1
ATOM 2544 O O . ASP A 1 322 ? 29.362 -3.500 -14.423 1.00 44.19 322 ASP A O 1
ATOM 2548 N N . ARG A 1 323 ? 27.897 -1.905 -13.872 1.00 42.41 323 ARG A N 1
ATOM 2549 C CA . ARG A 1 323 ? 27.891 -1.241 -15.188 1.00 42.41 323 ARG A CA 1
ATOM 2550 C C . ARG A 1 323 ? 28.947 -0.146 -15.355 1.00 42.41 323 ARG A C 1
ATOM 2552 O O . ARG A 1 323 ? 29.154 0.285 -16.486 1.00 42.41 323 ARG A O 1
ATOM 2559 N N . ILE A 1 324 ? 29.578 0.326 -14.278 1.00 36.44 324 ILE A N 1
ATOM 2560 C CA . ILE A 1 324 ? 30.413 1.541 -14.321 1.00 36.44 324 ILE A CA 1
ATOM 2561 C C . ILE A 1 324 ? 31.854 1.252 -14.787 1.00 36.44 324 ILE A C 1
ATOM 2563 O O . ILE A 1 324 ? 32.492 2.129 -15.362 1.00 36.44 324 ILE A O 1
ATOM 2567 N N . GLU A 1 325 ? 32.359 0.025 -14.624 1.00 31.45 325 GLU A N 1
ATOM 2568 C CA . GLU A 1 325 ? 33.786 -0.283 -14.845 1.00 31.45 325 GLU A CA 1
ATOM 2569 C C . GLU A 1 325 ? 34.158 -0.743 -16.270 1.00 31.45 325 GLU A C 1
ATOM 2571 O O . GLU A 1 325 ? 35.342 -0.848 -16.585 1.00 31.45 325 GLU A O 1
ATOM 2576 N N . VAL A 1 326 ? 33.192 -0.986 -17.168 1.00 35.84 326 VAL A N 1
ATOM 2577 C CA . VAL A 1 326 ? 33.458 -1.593 -18.494 1.00 35.84 326 VAL A CA 1
ATOM 2578 C C . VAL A 1 326 ? 33.045 -0.685 -19.658 1.00 35.84 326 VAL A C 1
ATOM 2580 O O . VAL A 1 326 ? 32.237 -1.067 -20.505 1.00 35.84 326 VAL A O 1
ATOM 2583 N N . TYR A 1 327 ? 33.616 0.525 -19.729 1.00 31.59 327 TYR A N 1
ATOM 2584 C CA . TYR A 1 327 ? 33.671 1.295 -20.986 1.00 31.59 327 TYR A CA 1
ATOM 2585 C C . TYR A 1 327 ? 34.841 2.301 -21.043 1.00 31.59 327 TYR A C 1
ATOM 2587 O O . TYR A 1 327 ? 34.654 3.515 -21.037 1.00 31.59 327 TYR A O 1
ATOM 2595 N N . MET A 1 328 ? 36.070 1.783 -21.135 1.00 27.91 328 MET A N 1
ATOM 2596 C CA . MET A 1 328 ? 37.284 2.562 -21.423 1.00 27.91 328 MET A CA 1
ATOM 2597 C C . MET A 1 328 ? 37.902 2.091 -22.751 1.00 27.91 328 MET A C 1
ATOM 2599 O O . MET A 1 328 ? 38.678 1.134 -22.750 1.00 27.91 328 MET A O 1
ATOM 2603 N N . PRO A 1 329 ? 37.581 2.715 -23.902 1.00 34.44 329 PRO A N 1
ATOM 2604 C CA . PRO A 1 329 ? 38.323 2.481 -25.133 1.00 34.44 329 PRO A CA 1
ATOM 2605 C C . PRO A 1 329 ? 39.677 3.194 -25.051 1.00 34.44 329 PRO A C 1
ATOM 2607 O O . PRO A 1 329 ? 39.770 4.418 -25.129 1.00 34.44 329 PRO A O 1
ATOM 2610 N N . SER A 1 330 ? 40.743 2.414 -24.898 1.00 34.78 330 SER A N 1
ATOM 2611 C CA . SER A 1 330 ? 42.118 2.896 -24.985 1.00 34.78 330 SER A CA 1
ATOM 2612 C C . SER A 1 330 ? 42.429 3.392 -26.402 1.00 34.78 330 SER A C 1
ATOM 2614 O O . SER A 1 330 ? 42.358 2.599 -27.337 1.00 34.78 330 SER A O 1
ATOM 2616 N N . ASN A 1 331 ? 42.841 4.652 -26.562 1.00 32.81 331 ASN A N 1
ATOM 2617 C CA . ASN A 1 331 ? 43.503 5.132 -27.779 1.00 32.81 331 ASN A CA 1
ATOM 2618 C C . ASN A 1 331 ? 44.593 6.150 -27.421 1.00 32.81 331 ASN A C 1
ATOM 2620 O O . ASN A 1 331 ? 44.304 7.270 -27.001 1.00 32.81 331 ASN A O 1
ATOM 2624 N N . SER A 1 332 ? 45.851 5.757 -27.606 1.00 29.55 332 SER A N 1
ATOM 2625 C CA . SER A 1 332 ? 47.004 6.658 -27.654 1.00 29.55 332 SER A CA 1
ATOM 2626 C C . SER A 1 332 ? 47.131 7.284 -29.056 1.00 29.55 332 SER A C 1
ATOM 2628 O O . SER A 1 332 ? 46.711 6.674 -30.041 1.00 29.55 332 SER A O 1
ATOM 2630 N N . PRO A 1 333 ? 47.681 8.505 -29.187 1.00 38.72 333 PRO A N 1
ATOM 2631 C CA . PRO A 1 333 ? 47.695 9.220 -30.459 1.00 38.72 333 PRO A CA 1
ATOM 2632 C C . PRO A 1 333 ? 48.867 8.799 -31.353 1.00 38.72 333 PRO A C 1
ATOM 2634 O O . PRO A 1 333 ? 49.980 8.564 -30.881 1.00 38.72 333 PRO A O 1
ATOM 2637 N N . THR A 1 334 ? 48.665 8.806 -32.672 1.00 31.27 334 THR A N 1
ATOM 2638 C CA . THR A 1 334 ? 49.776 8.849 -33.633 1.00 31.27 334 THR A CA 1
ATOM 2639 C C . THR A 1 334 ? 49.444 9.772 -34.807 1.00 31.27 334 THR A C 1
ATOM 2641 O O . THR A 1 334 ? 48.398 9.661 -35.434 1.00 31.27 334 THR A O 1
ATOM 2644 N N . SER A 1 335 ? 50.363 10.710 -35.034 1.00 31.64 335 SER A N 1
ATOM 2645 C CA . SER A 1 335 ? 50.501 11.673 -36.135 1.00 31.64 335 SER A CA 1
ATOM 2646 C C . SER A 1 335 ? 49.872 11.314 -37.498 1.00 31.64 335 SER A C 1
ATOM 2648 O O . SER A 1 335 ? 50.148 10.237 -38.018 1.00 31.64 335 SER A O 1
ATOM 2650 N N . ALA A 1 336 ? 49.179 12.272 -38.142 1.00 31.16 336 ALA A N 1
ATOM 2651 C CA . ALA A 1 336 ? 49.676 12.988 -39.342 1.00 31.16 336 ALA A CA 1
ATOM 2652 C C . ALA A 1 336 ? 48.565 13.651 -40.202 1.00 31.16 336 ALA A C 1
ATOM 2654 O O . ALA A 1 336 ? 47.560 13.036 -40.532 1.00 31.16 336 ALA A O 1
ATOM 2655 N N . ALA A 1 337 ? 48.821 14.909 -40.588 1.00 30.89 337 ALA A N 1
ATOM 2656 C CA . ALA A 1 337 ? 48.333 15.694 -41.740 1.00 30.89 337 ALA A CA 1
ATOM 2657 C C . ALA A 1 337 ? 47.132 15.224 -42.608 1.00 30.89 337 ALA A C 1
ATOM 2659 O O . ALA A 1 337 ? 47.188 14.184 -43.254 1.00 30.89 337 ALA A O 1
ATOM 2660 N N . SER A 1 338 ? 46.183 16.139 -42.873 1.00 29.02 338 SER A N 1
ATOM 2661 C CA . SER A 1 338 ? 46.136 16.902 -44.147 1.00 29.02 338 SER A CA 1
ATOM 2662 C C . SER A 1 338 ? 45.048 17.999 -44.113 1.00 29.02 338 SER A C 1
ATOM 2664 O O . SER A 1 338 ? 44.235 18.037 -43.193 1.00 29.02 338 SER A O 1
ATOM 2666 N N . ALA A 1 339 ? 45.048 18.919 -45.085 1.00 34.03 339 ALA A N 1
ATOM 2667 C CA . ALA A 1 339 ? 44.234 20.140 -45.087 1.00 34.03 339 ALA A CA 1
ATOM 2668 C C . ALA A 1 339 ? 43.227 20.241 -46.255 1.00 34.03 339 ALA A C 1
ATOM 2670 O O . ALA A 1 339 ? 43.448 19.677 -47.322 1.00 34.03 339 ALA A O 1
ATOM 2671 N N . MET A 1 340 ? 42.221 21.111 -46.054 1.00 29.45 340 MET A N 1
ATOM 2672 C CA . MET A 1 340 ? 41.304 21.723 -47.044 1.00 29.45 340 MET A CA 1
ATOM 2673 C C . MET A 1 340 ? 40.169 20.870 -47.663 1.00 29.45 340 MET A C 1
ATOM 2675 O O . MET A 1 340 ? 40.290 19.652 -47.749 1.00 29.45 340 MET A O 1
ATOM 2679 N N . PRO A 1 341 ? 39.099 21.504 -48.212 1.00 43.66 341 PRO A N 1
ATOM 2680 C CA . PRO A 1 341 ? 38.554 22.848 -47.942 1.00 43.66 341 PRO A CA 1
ATOM 2681 C C . PRO A 1 341 ? 37.042 22.859 -47.610 1.00 43.66 341 PRO A C 1
ATOM 2683 O O . PRO A 1 341 ? 36.317 21.881 -47.781 1.00 43.66 341 PRO A O 1
ATOM 2686 N N . ALA A 1 342 ? 36.545 24.024 -47.182 1.00 39.81 342 ALA A N 1
ATOM 2687 C CA . ALA A 1 342 ? 35.124 24.271 -46.944 1.00 39.81 342 ALA A CA 1
ATOM 2688 C C . ALA A 1 342 ? 34.270 24.202 -48.227 1.00 39.81 342 ALA A C 1
ATOM 2690 O O . ALA A 1 342 ? 34.700 24.620 -49.304 1.00 39.81 342 ALA A O 1
ATOM 2691 N N . LYS A 1 343 ? 33.008 23.777 -48.085 1.00 29.95 343 LYS A N 1
ATOM 2692 C CA . LYS A 1 343 ? 31.964 23.943 -49.104 1.00 29.95 343 LYS A CA 1
ATOM 2693 C C . LYS A 1 343 ? 30.691 24.466 -48.439 1.00 29.95 343 LYS A C 1
ATOM 2695 O O . LYS A 1 343 ? 30.165 23.834 -47.529 1.00 29.95 343 LYS A O 1
ATOM 2700 N N . ALA A 1 344 ? 30.244 25.647 -48.860 1.00 34.47 344 ALA A N 1
ATOM 2701 C CA . ALA A 1 344 ? 29.099 26.333 -48.267 1.00 34.47 344 ALA A CA 1
ATOM 2702 C C . ALA A 1 344 ? 27.762 25.665 -48.640 1.00 34.47 344 ALA A C 1
ATOM 2704 O O . ALA A 1 344 ? 27.604 25.156 -49.751 1.00 34.47 344 ALA A O 1
ATOM 2705 N N . ALA A 1 345 ? 26.794 25.740 -47.725 1.00 31.69 345 ALA A N 1
ATOM 2706 C CA . ALA A 1 345 ? 25.381 25.443 -47.958 1.00 31.69 345 ALA A CA 1
ATOM 2707 C C . ALA A 1 345 ? 24.553 26.745 -47.818 1.00 31.69 345 ALA A C 1
ATOM 2709 O O . ALA A 1 345 ? 24.991 27.655 -47.109 1.00 31.69 345 ALA A O 1
ATOM 2710 N N . PRO A 1 346 ? 23.412 26.885 -48.521 1.00 38.03 346 PRO A N 1
ATOM 2711 C CA . PRO A 1 346 ? 22.743 28.175 -48.709 1.00 38.03 346 PRO A CA 1
ATOM 2712 C C . PRO A 1 346 ? 21.956 28.676 -47.485 1.00 38.03 346 PRO A C 1
ATOM 2714 O O . PRO A 1 346 ? 21.535 27.911 -46.621 1.00 38.03 346 PRO A O 1
ATOM 2717 N N . SER A 1 347 ? 21.743 29.992 -47.447 1.00 39.91 347 SER A N 1
ATOM 2718 C CA . SER A 1 347 ? 21.158 30.751 -46.339 1.00 39.91 347 SER A CA 1
ATOM 2719 C C . SER A 1 347 ? 19.649 30.537 -46.134 1.00 39.91 347 SER A C 1
ATOM 2721 O O . SER A 1 347 ? 18.841 30.670 -47.053 1.00 39.91 347 SER A O 1
ATOM 2723 N N . LEU A 1 348 ? 19.245 30.330 -44.876 1.00 39.38 348 LEU A N 1
ATOM 2724 C CA . LEU A 1 348 ? 17.845 30.315 -44.424 1.00 39.38 348 LEU A CA 1
ATOM 2725 C C . LEU A 1 348 ? 17.287 31.737 -44.203 1.00 39.38 348 LEU A C 1
ATOM 2727 O O . LEU A 1 348 ? 16.778 32.059 -43.133 1.00 39.38 348 LEU A O 1
ATOM 2731 N N . GLN A 1 349 ? 17.369 32.604 -45.217 1.00 38.38 349 GLN A N 1
ATOM 2732 C CA . GLN A 1 349 ? 16.895 33.992 -45.090 1.00 38.38 349 GLN A CA 1
ATOM 2733 C C . GLN A 1 349 ? 15.361 34.092 -44.953 1.00 38.38 349 GLN A C 1
ATOM 2735 O O . GLN A 1 349 ? 14.862 34.991 -44.283 1.00 38.38 349 GLN A O 1
ATOM 2740 N N . TRP A 1 350 ? 14.612 33.127 -45.502 1.00 43.62 350 TRP A N 1
ATOM 2741 C CA . TRP A 1 350 ? 13.140 33.112 -45.478 1.00 43.62 350 TRP A CA 1
ATOM 2742 C C . TRP A 1 350 ? 12.522 32.935 -44.078 1.00 43.62 350 TRP A C 1
ATOM 2744 O O . TRP A 1 350 ? 11.333 33.185 -43.898 1.00 43.62 350 TRP A O 1
ATOM 2754 N N . ALA A 1 351 ? 13.310 32.514 -43.082 1.00 31.97 351 ALA A N 1
ATOM 2755 C CA . ALA A 1 351 ? 12.834 32.313 -41.714 1.00 31.97 351 ALA A CA 1
ATOM 2756 C C . ALA A 1 351 ? 12.797 33.609 -40.876 1.00 31.97 351 ALA A C 1
ATOM 2758 O O . ALA A 1 351 ? 12.045 33.670 -39.905 1.00 31.97 351 ALA A O 1
ATOM 2759 N N . LEU A 1 352 ? 13.569 34.648 -41.236 1.00 34.75 352 LEU A N 1
ATOM 2760 C CA . LEU A 1 352 ? 13.553 35.930 -40.510 1.00 34.75 352 LEU A CA 1
ATOM 2761 C C . LEU A 1 352 ? 12.356 36.815 -40.887 1.00 34.75 352 LEU A C 1
ATOM 2763 O O . LEU A 1 352 ? 11.837 37.537 -40.033 1.00 34.75 352 LEU A O 1
ATOM 2767 N N . ASP A 1 353 ? 11.887 36.739 -42.133 1.00 36.25 353 ASP A N 1
ATOM 2768 C CA . ASP A 1 353 ? 10.802 37.600 -42.625 1.00 36.25 353 ASP A CA 1
ATOM 2769 C C . ASP A 1 353 ? 9.436 37.231 -42.014 1.00 36.25 353 ASP A C 1
ATOM 2771 O O . ASP A 1 353 ? 8.548 38.075 -41.905 1.00 36.25 353 ASP A O 1
ATOM 2775 N N . ALA A 1 354 ? 9.283 35.996 -41.522 1.00 37.31 354 ALA A N 1
ATOM 2776 C CA . ALA A 1 354 ? 8.079 35.532 -40.829 1.00 37.31 354 ALA A CA 1
ATOM 2777 C C . ALA A 1 354 ? 7.904 36.107 -39.406 1.00 37.31 354 ALA A C 1
ATOM 2779 O O . ALA A 1 354 ? 6.824 35.979 -38.831 1.00 37.31 354 ALA A O 1
ATOM 2780 N N . ILE A 1 355 ? 8.943 36.721 -38.824 1.00 39.03 355 ILE A N 1
ATOM 2781 C CA . ILE A 1 355 ? 8.949 37.178 -37.420 1.00 39.03 355 ILE A CA 1
ATOM 2782 C C . ILE A 1 355 ? 8.660 38.688 -37.290 1.00 39.03 355 ILE A C 1
ATOM 2784 O O . ILE A 1 355 ? 8.219 39.133 -36.235 1.00 39.03 355 ILE A O 1
ATOM 2788 N N . ASN A 1 356 ? 8.836 39.478 -38.359 1.00 38.78 356 ASN A N 1
ATOM 2789 C CA . ASN A 1 356 ? 8.796 40.952 -38.309 1.00 38.78 356 ASN A CA 1
ATOM 2790 C C . ASN A 1 356 ? 7.622 41.604 -39.080 1.00 38.78 356 ASN A C 1
ATOM 2792 O O . ASN A 1 356 ? 7.706 42.764 -39.485 1.00 38.78 356 ASN A O 1
ATOM 2796 N N . GLY A 1 357 ? 6.514 40.883 -39.285 1.00 27.94 357 GLY A N 1
ATOM 2797 C CA . GLY A 1 357 ? 5.292 41.438 -39.890 1.00 27.94 357 GLY A CA 1
ATOM 2798 C C . GLY A 1 357 ? 4.536 42.396 -38.943 1.00 27.94 357 GLY A C 1
ATOM 2799 O O . GLY A 1 357 ? 4.357 42.063 -37.771 1.00 27.94 357 GLY A O 1
ATOM 2800 N N . PRO A 1 358 ? 4.067 43.576 -39.401 1.00 28.88 358 PRO A N 1
ATOM 2801 C CA . PRO A 1 358 ? 3.495 44.594 -38.519 1.00 28.88 358 PRO A CA 1
ATOM 2802 C C . PRO A 1 358 ? 2.064 44.270 -38.061 1.00 28.88 358 PRO A C 1
ATOM 2804 O O . PRO A 1 358 ? 1.199 43.907 -38.859 1.00 28.88 358 PRO A O 1
ATOM 2807 N N . VAL A 1 359 ? 1.783 44.494 -36.773 1.00 29.02 359 VAL A N 1
ATOM 2808 C CA . VAL A 1 359 ? 0.432 44.374 -36.201 1.00 29.02 359 VAL A CA 1
ATOM 2809 C C . VAL A 1 359 ? -0.450 45.523 -36.696 1.00 29.02 359 VAL A C 1
ATOM 2811 O O . VAL A 1 359 ? -0.214 46.691 -36.382 1.00 29.02 359 VAL A O 1
ATOM 2814 N N . ALA A 1 360 ? -1.492 45.192 -37.460 1.00 29.53 360 ALA A N 1
ATOM 2815 C CA . ALA A 1 360 ? -2.481 46.156 -37.927 1.00 29.53 360 ALA A CA 1
ATOM 2816 C C . ALA A 1 360 ? -3.443 46.581 -36.800 1.00 29.53 360 ALA A C 1
ATOM 2818 O O . ALA A 1 360 ? -3.916 45.762 -36.012 1.00 29.53 360 ALA A O 1
ATOM 2819 N N . ASN A 1 361 ? -3.761 47.877 -36.754 1.00 31.42 361 ASN A N 1
ATOM 2820 C CA . ASN A 1 361 ? -4.702 48.453 -35.793 1.00 31.42 361 ASN A CA 1
ATOM 2821 C C . ASN A 1 361 ? -6.140 47.956 -36.014 1.00 31.42 361 ASN A C 1
ATOM 2823 O O . ASN A 1 361 ? -6.661 48.058 -37.124 1.00 31.42 361 ASN A O 1
ATOM 2827 N N . LEU A 1 362 ? -6.832 47.607 -34.927 1.00 26.70 362 LEU A N 1
ATOM 2828 C CA . LEU A 1 362 ? -8.296 47.587 -34.864 1.00 26.70 362 LEU A CA 1
ATOM 2829 C C . LEU A 1 362 ? -8.772 48.582 -33.796 1.00 26.70 362 LEU A C 1
ATOM 2831 O O . LEU A 1 362 ? -8.673 48.335 -32.597 1.00 26.70 362 LEU A O 1
ATOM 2835 N N . LYS A 1 363 ? -9.272 49.735 -34.255 1.00 31.25 363 LYS A N 1
ATOM 2836 C CA . LYS A 1 363 ? -9.938 50.759 -33.437 1.00 31.25 363 LYS A CA 1
ATOM 2837 C C . LYS A 1 363 ? -11.454 50.671 -33.612 1.00 31.25 363 LYS A C 1
ATOM 2839 O O . LYS A 1 363 ? -11.918 50.924 -34.715 1.00 31.25 363 LYS A O 1
ATOM 2844 N N . THR A 1 364 ? -12.176 50.492 -32.507 1.00 29.95 364 THR A N 1
ATOM 2845 C CA . THR A 1 364 ? -13.507 51.069 -32.188 1.00 29.95 364 THR A CA 1
ATOM 2846 C C . THR A 1 364 ? -13.734 50.816 -30.686 1.00 29.95 364 THR A C 1
ATOM 2848 O O . THR A 1 364 ? -13.716 49.663 -30.278 1.00 29.95 364 THR A O 1
ATOM 2851 N N . ALA A 1 365 ? -13.678 51.829 -29.808 1.00 27.98 365 ALA A N 1
ATOM 2852 C CA . ALA A 1 365 ? -14.803 52.701 -29.407 1.00 27.98 365 ALA A CA 1
ATOM 2853 C C . ALA A 1 365 ? -15.859 51.939 -28.561 1.00 27.98 365 ALA A C 1
ATOM 2855 O O . ALA A 1 365 ? -16.422 50.977 -29.063 1.00 27.98 365 ALA A O 1
ATOM 2856 N N . ASN A 1 366 ? -16.215 52.271 -27.307 1.00 27.56 366 ASN A N 1
ATOM 2857 C CA . ASN A 1 366 ? -15.838 53.343 -26.347 1.00 27.56 366 ASN A CA 1
ATOM 2858 C C . ASN A 1 366 ? -15.751 52.712 -24.908 1.00 27.56 366 ASN A C 1
ATOM 2860 O O . ASN A 1 366 ? -15.604 51.498 -24.844 1.00 27.56 366 ASN A O 1
ATOM 2864 N N . LYS A 1 367 ? -15.822 53.356 -23.720 1.00 27.56 367 LYS A N 1
ATOM 2865 C CA . LYS A 1 367 ? -16.124 54.735 -23.253 1.00 27.56 367 LYS A CA 1
ATOM 2866 C C . LYS A 1 367 ? -15.620 54.928 -21.792 1.00 27.56 367 LYS A C 1
ATOM 2868 O O . LYS A 1 367 ? -15.609 53.950 -21.062 1.00 27.56 367 LYS A O 1
ATOM 2873 N N . GLU A 1 368 ? -15.305 56.173 -21.405 1.00 26.23 368 GLU A N 1
ATOM 2874 C CA . GLU A 1 368 ? -15.280 56.779 -20.039 1.00 26.23 368 GLU A CA 1
ATOM 2875 C C . GLU A 1 368 ? -14.578 56.091 -18.827 1.00 26.23 368 GLU A C 1
ATOM 2877 O O . GLU A 1 368 ? -14.874 54.969 -18.431 1.00 26.23 368 GLU A O 1
ATOM 2882 N N . GLU A 1 369 ? -13.688 56.862 -18.180 1.00 26.91 369 GLU A N 1
ATOM 2883 C CA . GLU A 1 369 ? -13.071 56.650 -16.847 1.00 26.91 369 GLU A CA 1
ATOM 2884 C C . GLU A 1 369 ? -14.045 57.021 -15.682 1.00 26.91 369 GLU A C 1
ATOM 2886 O O . GLU A 1 369 ? -15.186 57.386 -15.977 1.00 26.91 369 GLU A O 1
ATOM 2891 N N . PRO A 1 370 ? -13.643 57.108 -14.380 1.00 45.03 370 PRO A N 1
ATOM 2892 C CA . PRO A 1 370 ? -12.463 56.571 -13.662 1.00 45.03 370 PRO A CA 1
ATOM 2893 C C . PRO A 1 370 ? -12.800 55.816 -12.346 1.00 45.03 370 PRO A C 1
ATOM 2895 O O . PRO A 1 370 ? -13.886 55.968 -11.790 1.00 45.03 370 PRO A O 1
ATOM 2898 N N . ASN A 1 371 ? -11.817 55.102 -11.766 1.00 27.08 371 ASN A N 1
ATOM 2899 C CA . ASN A 1 371 ? -11.293 55.355 -10.398 1.00 27.08 371 ASN A CA 1
ATOM 2900 C C . ASN A 1 371 ? -10.323 54.259 -9.900 1.00 27.08 371 ASN A C 1
ATOM 2902 O O . ASN A 1 371 ? -10.668 53.091 -9.976 1.00 27.08 371 ASN A O 1
ATOM 2906 N N . ALA A 1 372 ? -9.197 54.690 -9.296 1.00 25.70 372 ALA A N 1
ATOM 2907 C CA . ALA A 1 372 ? -8.411 54.045 -8.214 1.00 25.70 372 ALA A CA 1
ATOM 2908 C C . ALA A 1 372 ? -7.981 52.547 -8.334 1.00 25.70 372 ALA A C 1
ATOM 2910 O O . ALA A 1 372 ? -8.775 51.674 -8.639 1.00 25.70 372 ALA A O 1
ATOM 2911 N N . THR A 1 373 ? -6.753 52.112 -8.015 1.00 26.73 373 THR A N 1
ATOM 2912 C CA . THR A 1 373 ? -5.573 52.760 -7.406 1.00 26.73 373 THR A CA 1
ATOM 2913 C C . THR A 1 373 ? -4.273 52.073 -7.859 1.00 26.73 373 THR A C 1
ATOM 2915 O O . THR A 1 373 ? -4.193 50.851 -7.884 1.00 26.73 373 THR A O 1
ATOM 2918 N N . GLY A 1 374 ? -3.228 52.878 -8.082 1.00 23.27 374 GLY A N 1
ATOM 2919 C CA . GLY A 1 374 ? -1.874 52.674 -7.537 1.00 23.27 374 GLY A CA 1
ATOM 2920 C C . GLY A 1 374 ? -1.148 51.337 -7.741 1.00 23.27 374 GLY A C 1
ATOM 2921 O O . GLY A 1 374 ? -1.198 50.468 -6.876 1.00 23.27 374 GLY A O 1
ATOM 2922 N N . LEU A 1 375 ? -0.306 51.264 -8.778 1.00 22.94 375 LEU A N 1
ATOM 2923 C CA . LEU A 1 375 ? 0.787 50.290 -8.885 1.00 22.94 375 LEU A CA 1
ATOM 2924 C C . LEU A 1 375 ? 2.121 51.039 -9.027 1.00 22.94 375 LEU A C 1
ATOM 2926 O O . LEU A 1 375 ? 2.378 51.696 -10.037 1.00 22.94 375 LEU A O 1
ATOM 2930 N N . CYS A 1 376 ? 2.951 50.993 -7.983 1.00 24.03 376 CYS A N 1
ATOM 2931 C CA . CYS A 1 376 ? 4.232 51.696 -7.955 1.00 24.03 376 CYS A CA 1
ATOM 2932 C C . CYS A 1 376 ? 5.291 50.999 -8.817 1.00 24.03 376 CYS A C 1
ATOM 2934 O O . CYS A 1 376 ? 5.469 49.784 -8.757 1.00 24.03 376 CYS A O 1
ATOM 2936 N N . ARG A 1 377 ? 6.054 51.808 -9.559 1.00 24.53 377 ARG A N 1
ATOM 2937 C CA . ARG A 1 377 ? 7.332 51.406 -10.161 1.00 24.53 377 ARG A CA 1
ATOM 2938 C C . ARG A 1 377 ? 8.334 51.020 -9.070 1.00 24.53 377 ARG A C 1
ATOM 2940 O O . ARG A 1 377 ? 8.366 51.668 -8.025 1.00 24.53 377 ARG A O 1
ATOM 2947 N N . LEU A 1 378 ? 9.227 50.079 -9.373 1.00 24.25 378 LEU A N 1
ATOM 2948 C CA . LEU A 1 378 ? 10.490 49.910 -8.652 1.00 24.25 378 LEU A CA 1
ATOM 2949 C C . LEU A 1 378 ? 11.678 50.247 -9.562 1.00 24.25 378 LEU A C 1
ATOM 2951 O O . LEU A 1 378 ? 11.655 49.997 -10.766 1.00 24.25 378 LEU A O 1
ATOM 2955 N N . ALA A 1 379 ? 12.672 50.887 -8.954 1.00 26.30 379 ALA A N 1
ATOM 2956 C CA . ALA A 1 379 ? 13.926 51.335 -9.552 1.00 26.30 379 ALA A CA 1
ATOM 2957 C C . ALA A 1 379 ? 15.025 50.259 -9.364 1.00 26.30 379 ALA A C 1
ATOM 2959 O O . ALA A 1 379 ? 14.819 49.333 -8.574 1.00 26.30 379 ALA A O 1
ATOM 2960 N N . PRO A 1 380 ? 16.174 50.335 -10.065 1.00 31.97 380 PRO A N 1
ATOM 2961 C CA . PRO A 1 380 ? 17.232 49.335 -9.935 1.00 31.97 380 PRO A CA 1
ATOM 2962 C C . PRO A 1 380 ? 18.024 49.516 -8.634 1.00 31.97 380 PRO A C 1
ATOM 2964 O O . PRO A 1 380 ? 18.167 50.633 -8.137 1.00 31.97 380 PRO A O 1
ATOM 2967 N N . LEU A 1 381 ? 18.584 48.421 -8.117 1.00 24.47 381 LEU A N 1
ATOM 2968 C CA . LEU A 1 381 ? 19.503 48.432 -6.980 1.00 24.47 381 LEU A CA 1
ATOM 2969 C C . LEU A 1 381 ? 20.615 47.393 -7.179 1.00 24.47 381 LEU A C 1
ATOM 2971 O O . LEU A 1 381 ? 20.385 46.315 -7.725 1.00 24.47 381 LEU A O 1
ATOM 2975 N N . GLU A 1 382 ? 21.824 47.782 -6.781 1.00 28.44 382 GLU A N 1
ATOM 2976 C CA . GLU A 1 382 ? 23.078 47.033 -6.917 1.00 28.44 382 GLU A CA 1
ATOM 2977 C C . GLU A 1 382 ? 23.194 45.844 -5.933 1.00 28.44 382 GLU A C 1
ATOM 2979 O O . GLU A 1 382 ? 22.390 45.732 -5.003 1.00 28.44 382 GLU A O 1
ATOM 2984 N N . PRO A 1 383 ? 24.145 44.909 -6.148 1.00 45.00 383 PRO A N 1
ATOM 2985 C CA . PRO A 1 383 ? 24.074 43.577 -5.554 1.00 45.00 383 PRO A CA 1
ATOM 2986 C C . PRO A 1 383 ? 24.663 43.476 -4.139 1.00 45.00 383 PRO A C 1
ATOM 2988 O O . PRO A 1 383 ? 25.670 44.100 -3.808 1.00 45.00 383 PRO A O 1
ATOM 2991 N N . ALA A 1 384 ? 24.100 42.555 -3.355 1.00 27.77 384 ALA A N 1
ATOM 2992 C CA . ALA A 1 384 ? 24.728 41.944 -2.184 1.00 27.77 384 ALA A CA 1
ATOM 2993 C C . ALA A 1 384 ? 24.715 40.402 -2.350 1.00 27.77 384 ALA A C 1
ATOM 2995 O O . ALA A 1 384 ? 23.850 39.892 -3.068 1.00 27.77 384 ALA A O 1
ATOM 2996 N N . PRO A 1 385 ? 25.689 39.664 -1.782 1.00 48.84 385 PRO A N 1
ATOM 2997 C CA . PRO A 1 385 ? 26.031 38.314 -2.247 1.00 48.84 385 PRO A CA 1
ATOM 2998 C C . PRO A 1 385 ? 25.236 37.167 -1.589 1.00 48.84 385 PRO A C 1
ATOM 3000 O O . PRO A 1 385 ? 24.471 37.368 -0.651 1.00 48.84 385 PRO A O 1
ATOM 3003 N N . ASP A 1 386 ? 25.509 35.953 -2.082 1.00 38.25 386 ASP A N 1
ATOM 3004 C CA . ASP A 1 386 ? 25.117 34.636 -1.553 1.00 38.25 386 ASP A CA 1
ATOM 3005 C C . ASP A 1 386 ? 23.650 34.193 -1.732 1.00 38.25 386 ASP A C 1
ATOM 3007 O O . ASP A 1 386 ? 22.926 33.907 -0.778 1.00 38.25 386 ASP A O 1
ATOM 3011 N N . ALA A 1 387 ? 23.259 33.972 -2.994 1.00 35.16 387 ALA A N 1
ATOM 3012 C CA . ALA A 1 387 ? 22.123 33.120 -3.358 1.00 35.16 387 ALA A CA 1
ATOM 3013 C C . ALA A 1 387 ? 22.599 31.856 -4.108 1.00 35.16 387 ALA A C 1
ATOM 3015 O O . ALA A 1 387 ? 22.994 31.911 -5.272 1.00 35.16 387 ALA A O 1
ATOM 3016 N N . LEU A 1 388 ? 22.542 30.694 -3.443 1.00 40.75 388 LEU A N 1
ATOM 3017 C CA . LEU A 1 388 ? 22.851 29.369 -4.011 1.00 40.75 388 LEU A CA 1
ATOM 3018 C C . LEU A 1 388 ? 21.704 28.857 -4.912 1.00 40.75 388 LEU A C 1
ATOM 3020 O O . LEU A 1 388 ? 21.025 27.879 -4.593 1.00 40.75 388 LEU A O 1
ATOM 3024 N N . GLY A 1 389 ? 21.489 29.535 -6.041 1.00 40.16 389 GLY A N 1
ATOM 3025 C CA . GLY A 1 389 ? 20.519 29.176 -7.079 1.00 40.16 389 GLY A CA 1
ATOM 3026 C C . GLY A 1 389 ? 21.200 28.633 -8.336 1.00 40.16 389 GLY A C 1
ATOM 3027 O O . GLY A 1 389 ? 22.236 29.145 -8.753 1.00 40.16 389 GLY A O 1
ATOM 3028 N N . GLY A 1 390 ? 20.612 27.602 -8.950 1.00 44.22 390 GLY A N 1
ATOM 3029 C CA . GLY A 1 390 ? 21.044 27.152 -10.275 1.00 44.22 390 GLY A CA 1
ATOM 3030 C C . GLY A 1 390 ? 20.360 28.001 -11.344 1.00 44.22 390 GLY A C 1
ATOM 3031 O O . GLY A 1 390 ? 19.132 28.027 -11.376 1.00 44.22 390 GLY A O 1
ATOM 3032 N N . MET A 1 391 ? 21.118 28.717 -12.170 1.00 48.03 391 MET A N 1
ATOM 3033 C CA . MET A 1 391 ? 20.590 29.667 -13.150 1.00 48.03 391 MET A CA 1
ATOM 3034 C C . MET A 1 391 ? 20.542 29.048 -14.548 1.00 48.03 391 MET A C 1
ATOM 3036 O O . MET A 1 391 ? 21.405 28.262 -14.946 1.00 48.03 391 MET A O 1
ATOM 3040 N N . VAL A 1 392 ? 19.543 29.444 -15.329 1.00 47.66 392 VAL A N 1
ATOM 3041 C CA . VAL A 1 392 ? 19.286 28.891 -16.661 1.00 47.66 392 VAL A CA 1
ATOM 3042 C C . VAL A 1 392 ? 18.907 30.019 -17.619 1.00 47.66 392 VAL A C 1
ATOM 3044 O O . VAL A 1 392 ? 18.204 30.948 -17.218 1.00 47.66 392 VAL A O 1
ATOM 3047 N N . ASP A 1 393 ? 19.349 29.940 -18.877 1.00 49.06 393 ASP A N 1
ATOM 3048 C CA . ASP A 1 393 ? 18.867 30.819 -19.953 1.00 49.06 393 ASP A CA 1
ATOM 3049 C C . ASP A 1 393 ? 17.902 30.090 -20.897 1.00 49.06 393 ASP A C 1
ATOM 3051 O O . ASP A 1 393 ? 18.046 28.899 -21.192 1.00 49.06 393 ASP A O 1
ATOM 3055 N N . PHE A 1 394 ? 16.888 30.828 -21.353 1.00 44.31 394 PHE A N 1
ATOM 3056 C CA . PHE A 1 394 ? 15.788 30.319 -22.170 1.00 44.31 394 PHE A CA 1
ATOM 3057 C C . PHE A 1 394 ? 16.183 30.356 -23.653 1.00 44.31 394 PHE A C 1
ATOM 3059 O O . PHE A 1 394 ? 16.184 31.421 -24.268 1.00 44.31 394 PHE A O 1
ATOM 3066 N N . ALA A 1 395 ? 16.553 29.206 -24.224 1.00 46.19 395 ALA A N 1
ATOM 3067 C CA . ALA A 1 395 ? 17.177 29.164 -25.548 1.00 46.19 395 ALA A CA 1
ATOM 3068 C C . ALA A 1 395 ? 16.171 29.047 -26.708 1.00 46.19 395 ALA A C 1
ATOM 3070 O O . ALA A 1 395 ? 16.318 29.755 -27.702 1.00 46.19 395 ALA A O 1
ATOM 3071 N N . GLN A 1 396 ? 15.164 28.166 -26.607 1.00 52.94 396 GLN A N 1
ATOM 3072 C CA . GLN A 1 396 ? 14.123 27.975 -27.634 1.00 52.94 396 GLN A CA 1
ATOM 3073 C C . GLN A 1 396 ? 12.950 27.111 -27.126 1.00 52.94 396 GLN A C 1
ATOM 3075 O O . GLN A 1 396 ? 13.110 26.278 -26.232 1.00 52.94 396 GLN A O 1
ATOM 3080 N N . ILE A 1 397 ? 11.770 27.283 -27.734 1.00 49.47 397 ILE A N 1
ATOM 3081 C CA . ILE A 1 397 ? 10.616 26.377 -27.593 1.00 49.47 397 ILE A CA 1
ATOM 3082 C C . ILE A 1 397 ? 10.436 25.647 -28.924 1.00 49.47 397 ILE A C 1
ATOM 3084 O O . ILE A 1 397 ? 10.268 26.288 -29.961 1.00 49.47 397 ILE A O 1
ATOM 3088 N N . CYS A 1 398 ? 10.438 24.315 -28.893 1.00 45.91 398 CYS A N 1
ATOM 3089 C CA . CYS A 1 398 ? 10.370 23.469 -30.082 1.00 45.91 398 CYS A CA 1
ATOM 3090 C C . CYS A 1 398 ? 9.157 22.533 -30.001 1.00 45.91 398 CYS A C 1
ATOM 3092 O O . CYS A 1 398 ? 9.017 21.743 -29.066 1.00 45.91 398 CYS A O 1
ATOM 3094 N N . LYS A 1 399 ? 8.277 22.579 -31.007 1.00 45.09 399 LYS A N 1
ATOM 3095 C CA . LYS A 1 399 ? 7.190 21.600 -31.150 1.00 45.09 399 LYS A CA 1
ATOM 3096 C C . LYS A 1 399 ? 7.706 20.370 -31.893 1.00 45.09 399 LYS A C 1
ATOM 3098 O O . LYS A 1 399 ? 8.046 20.468 -33.067 1.00 45.09 399 LYS A O 1
ATOM 3103 N N . LEU A 1 400 ? 7.740 19.222 -31.214 1.00 43.94 400 LEU A N 1
ATOM 3104 C CA . LEU A 1 400 ? 8.071 17.921 -31.821 1.00 43.94 400 LEU A CA 1
ATOM 3105 C C . LEU A 1 400 ? 6.815 17.119 -32.214 1.00 43.94 400 LEU A C 1
ATOM 3107 O O . LEU A 1 400 ? 6.903 16.164 -32.978 1.00 43.94 400 LEU A O 1
ATOM 3111 N N . SER A 1 401 ? 5.647 17.518 -31.708 1.00 46.03 401 SER A N 1
ATOM 3112 C CA . SER A 1 401 ? 4.323 16.961 -32.003 1.00 46.03 401 SER A CA 1
ATOM 3113 C C . SER A 1 401 ? 3.291 18.101 -31.943 1.00 46.03 401 SER A C 1
ATOM 3115 O O . SER A 1 401 ? 3.527 19.058 -31.199 1.00 46.03 401 SER A O 1
ATOM 3117 N N . PRO A 1 402 ? 2.158 18.053 -32.676 1.00 55.94 402 PRO A N 1
ATOM 3118 C CA . PRO A 1 402 ? 1.080 19.036 -32.513 1.00 55.94 402 PRO A CA 1
ATOM 3119 C C . PRO A 1 402 ? 0.575 19.147 -31.064 1.00 55.94 402 PRO A C 1
ATOM 3121 O O . PRO A 1 402 ? 0.257 20.254 -30.628 1.00 55.94 402 PRO A O 1
ATOM 3124 N N . ASP A 1 403 ? 0.582 18.033 -30.323 1.00 63.44 403 ASP A N 1
ATOM 3125 C CA . ASP A 1 403 ? 0.004 17.926 -28.976 1.00 63.44 403 ASP A CA 1
ATOM 3126 C C . ASP A 1 403 ? 1.041 18.012 -27.841 1.00 63.44 403 ASP A C 1
ATOM 3128 O O . ASP A 1 403 ? 0.666 18.077 -26.672 1.00 63.44 403 ASP A O 1
ATOM 3132 N N . VAL A 1 404 ? 2.346 18.005 -28.153 1.00 62.72 404 VAL A N 1
ATOM 3133 C CA . VAL A 1 404 ? 3.421 18.017 -27.142 1.00 62.72 404 VAL A CA 1
ATOM 3134 C C . VAL A 1 404 ? 4.393 19.156 -27.417 1.00 62.72 404 VAL A C 1
ATOM 3136 O O . VAL A 1 404 ? 5.106 19.178 -28.425 1.00 62.72 404 VAL A O 1
ATOM 3139 N N . THR A 1 405 ? 4.413 20.112 -26.492 1.00 82.81 405 THR A N 1
ATOM 3140 C CA . THR A 1 405 ? 5.282 21.287 -26.560 1.00 82.81 405 THR A CA 1
ATOM 3141 C C . THR A 1 405 ? 6.503 21.037 -25.683 1.00 82.81 405 THR A C 1
ATOM 3143 O O . THR A 1 405 ? 6.364 20.770 -24.492 1.00 82.81 405 THR A O 1
ATOM 3146 N N . TYR A 1 406 ? 7.699 21.115 -26.268 1.00 89.06 406 TYR A N 1
ATOM 3147 C CA . TYR A 1 406 ? 8.944 20.975 -25.522 1.00 89.06 406 TYR A CA 1
ATOM 3148 C C . TYR A 1 406 ? 9.641 22.329 -25.382 1.00 89.06 406 TYR A C 1
ATOM 3150 O O . TYR A 1 406 ? 9.733 23.101 -26.340 1.00 89.06 406 TYR A O 1
ATOM 3158 N N . ALA A 1 407 ? 10.160 22.606 -24.190 1.00 89.69 407 ALA A N 1
ATOM 3159 C CA . ALA A 1 407 ? 11.057 23.727 -23.934 1.00 89.69 407 ALA A CA 1
ATOM 3160 C C . ALA A 1 407 ? 12.501 23.224 -23.813 1.00 89.69 407 ALA A C 1
ATOM 3162 O O . ALA A 1 407 ? 12.743 22.108 -23.347 1.00 89.69 407 ALA A O 1
ATOM 3163 N N . VAL A 1 408 ? 13.458 24.049 -24.234 1.00 91.31 408 VAL A N 1
ATOM 3164 C CA . VAL A 1 408 ? 14.889 23.734 -24.188 1.00 91.31 408 VAL A CA 1
ATOM 3165 C C . VAL A 1 408 ? 15.606 24.776 -23.335 1.00 91.31 408 VAL A C 1
ATOM 3167 O O . VAL A 1 408 ? 15.491 25.979 -23.577 1.00 91.31 408 VAL A O 1
ATOM 3170 N N . LEU A 1 409 ? 16.333 24.299 -22.326 1.00 92.81 409 LEU A N 1
ATOM 3171 C CA . LEU A 1 409 ? 16.978 25.112 -21.299 1.00 92.81 409 LEU A CA 1
ATOM 3172 C C . LEU A 1 409 ? 18.466 24.759 -21.179 1.00 92.81 409 LEU A C 1
ATOM 3174 O O . LEU A 1 409 ? 18.810 23.586 -21.052 1.00 92.81 409 LEU A O 1
ATOM 3178 N N . THR A 1 410 ? 19.341 25.767 -21.171 1.00 93.81 410 THR A N 1
ATOM 3179 C CA . THR A 1 410 ? 20.794 25.573 -21.013 1.00 93.81 410 THR A CA 1
ATOM 3180 C C . THR A 1 410 ? 21.208 25.837 -19.570 1.00 93.81 410 THR A C 1
ATOM 3182 O O . THR A 1 410 ? 21.027 26.946 -19.064 1.00 93.81 410 THR A O 1
ATOM 3185 N N . ILE A 1 411 ? 21.777 24.831 -18.906 1.00 94.81 411 ILE A N 1
ATOM 3186 C CA . ILE A 1 411 ? 22.214 24.912 -17.507 1.00 94.81 411 ILE A CA 1
ATOM 3187 C C . ILE A 1 411 ? 23.481 25.779 -17.409 1.00 94.81 411 ILE A C 1
ATOM 3189 O O . ILE A 1 411 ? 24.469 25.503 -18.088 1.00 94.81 411 ILE A O 1
ATOM 3193 N N . THR A 1 412 ? 23.492 26.829 -16.575 1.00 92.88 412 THR A N 1
ATOM 3194 C CA . THR A 1 412 ? 24.618 27.799 -16.531 1.00 92.88 412 THR A CA 1
ATOM 3195 C C . THR A 1 412 ? 25.586 27.611 -15.351 1.00 92.88 412 THR A C 1
ATOM 3197 O O . THR A 1 412 ? 26.598 28.318 -15.252 1.00 92.88 412 THR A O 1
ATOM 3200 N N . ASP A 1 413 ? 25.337 26.614 -14.503 1.00 90.69 413 ASP A N 1
ATOM 3201 C CA . ASP A 1 413 ? 26.085 26.273 -13.286 1.00 90.69 413 ASP A CA 1
ATOM 3202 C C . ASP A 1 413 ? 26.213 24.748 -13.082 1.00 90.69 413 ASP A C 1
ATOM 3204 O O . ASP A 1 413 ? 25.564 23.956 -13.754 1.00 90.69 413 ASP A O 1
ATOM 3208 N N . ASP A 1 414 ? 27.059 24.318 -12.144 1.00 91.25 414 ASP A N 1
ATOM 3209 C CA . ASP A 1 414 ? 27.295 22.894 -11.858 1.00 91.25 414 ASP A CA 1
ATOM 3210 C C . ASP A 1 414 ? 26.411 22.334 -10.719 1.00 91.25 414 ASP A C 1
ATOM 3212 O O . ASP A 1 414 ? 26.690 21.248 -10.200 1.00 91.25 414 ASP A O 1
ATOM 3216 N N . SER A 1 415 ? 25.337 23.024 -10.301 1.00 84.38 415 SER A N 1
ATOM 3217 C CA . SER A 1 415 ? 24.587 22.633 -9.094 1.00 84.38 415 SER A CA 1
ATOM 3218 C C . SER A 1 415 ? 23.859 21.298 -9.200 1.00 84.38 415 SER A C 1
ATOM 3220 O O . SER A 1 415 ? 23.538 20.693 -8.177 1.00 84.38 415 SER A O 1
ATOM 3222 N N . LEU A 1 416 ? 23.626 20.812 -10.418 1.00 89.38 416 LEU A N 1
ATOM 3223 C CA . LEU A 1 416 ? 22.975 19.534 -10.714 1.00 89.38 416 LEU A CA 1
ATOM 3224 C C . LEU A 1 416 ? 23.960 18.375 -10.919 1.00 89.38 416 LEU A C 1
ATOM 3226 O O . LEU A 1 416 ? 23.555 17.210 -10.884 1.00 89.38 416 LEU A O 1
ATOM 3230 N N . LYS A 1 417 ? 25.255 18.664 -11.073 1.00 92.00 417 LYS A N 1
ATOM 3231 C CA . LYS A 1 417 ? 26.265 17.693 -11.517 1.00 92.00 417 LYS A CA 1
ATOM 3232 C C . LYS A 1 417 ? 26.452 16.536 -10.544 1.00 92.00 417 LYS A C 1
ATOM 3234 O O . LYS A 1 417 ? 26.564 15.392 -10.970 1.00 92.00 417 LYS A O 1
ATOM 3239 N N . ALA A 1 418 ? 26.433 16.827 -9.244 1.00 86.12 418 ALA A N 1
ATOM 3240 C CA . ALA A 1 418 ? 26.628 15.831 -8.192 1.00 86.12 418 ALA A CA 1
ATOM 3241 C C . ALA A 1 418 ? 25.439 14.865 -8.022 1.00 86.12 418 ALA A C 1
ATOM 3243 O O . ALA A 1 418 ? 25.642 13.724 -7.621 1.00 86.12 418 ALA A O 1
ATOM 3244 N N . SER A 1 419 ? 24.210 15.309 -8.310 1.00 85.69 419 SER A N 1
ATOM 3245 C CA . SER A 1 419 ? 22.977 14.538 -8.069 1.00 85.69 419 SER A CA 1
ATOM 3246 C C . SER A 1 419 ? 22.350 13.939 -9.329 1.00 85.69 419 SER A C 1
ATOM 3248 O O . SER A 1 419 ? 21.645 12.940 -9.235 1.00 85.69 419 SER A O 1
ATOM 3250 N N . THR A 1 420 ? 22.603 14.521 -10.504 1.00 90.50 420 THR A N 1
ATOM 3251 C CA . THR A 1 420 ? 21.992 14.100 -11.783 1.00 90.50 420 THR A CA 1
ATOM 3252 C C . THR A 1 420 ? 23.008 13.803 -12.887 1.00 90.50 420 THR A C 1
ATOM 3254 O O . THR A 1 420 ? 22.643 13.258 -13.925 1.00 90.50 420 THR A O 1
ATOM 3257 N N . GLY A 1 421 ? 24.276 14.187 -12.704 1.00 93.19 421 GLY A N 1
ATOM 3258 C CA . GLY A 1 421 ? 25.292 14.153 -13.759 1.00 93.19 421 GLY A CA 1
ATOM 3259 C C . GLY A 1 421 ? 25.160 15.253 -14.821 1.00 93.19 421 GLY A C 1
ATOM 3260 O O . GLY A 1 421 ? 26.001 15.293 -15.718 1.00 93.19 421 GLY A O 1
ATOM 3261 N N . ILE A 1 422 ? 24.153 16.133 -14.724 1.00 94.31 422 ILE A N 1
ATOM 3262 C CA . ILE A 1 422 ? 23.950 17.288 -15.613 1.00 94.31 422 ILE A CA 1
ATOM 3263 C C . ILE A 1 422 ? 24.886 18.418 -15.170 1.00 94.31 422 ILE A C 1
ATOM 3265 O O . ILE A 1 422 ? 24.794 18.892 -14.037 1.00 94.31 422 ILE A O 1
ATOM 3269 N N . ALA A 1 423 ? 25.805 18.822 -16.042 1.00 94.81 423 ALA A N 1
ATOM 3270 C CA . ALA A 1 423 ? 26.843 19.812 -15.762 1.00 94.81 423 ALA A CA 1
ATOM 3271 C C . ALA A 1 423 ? 26.533 21.187 -16.375 1.00 94.81 423 ALA A C 1
ATOM 3273 O O . ALA A 1 423 ? 25.635 21.337 -17.206 1.00 94.81 423 ALA A O 1
ATOM 3274 N N . LYS A 1 424 ? 27.329 22.196 -16.004 1.00 94.62 424 LYS A N 1
ATOM 3275 C CA . LYS A 1 424 ? 27.306 23.502 -16.667 1.00 94.62 424 LYS A CA 1
ATOM 3276 C C . LYS A 1 424 ? 27.533 23.359 -18.177 1.00 94.62 424 LYS A C 1
ATOM 3278 O O . LYS A 1 424 ? 28.510 22.751 -18.605 1.00 94.62 424 LYS A O 1
ATOM 3283 N N . GLY A 1 425 ? 26.665 23.987 -18.965 1.00 94.12 425 GLY A N 1
ATOM 3284 C CA . GLY A 1 425 ? 26.654 23.947 -20.427 1.00 94.12 425 GLY A CA 1
ATOM 3285 C C . GLY A 1 425 ? 25.711 22.894 -21.010 1.00 94.12 425 GLY A C 1
ATOM 3286 O O . GLY A 1 425 ? 25.301 23.046 -22.160 1.00 94.12 425 GLY A O 1
ATOM 3287 N N . ASP A 1 426 ? 25.320 21.874 -20.239 1.00 94.75 426 ASP A N 1
ATOM 3288 C CA . ASP A 1 426 ? 24.377 20.858 -20.707 1.00 94.75 426 ASP A CA 1
ATOM 3289 C C . ASP A 1 426 ? 23.004 21.471 -21.010 1.00 94.75 426 ASP A C 1
ATOM 3291 O O . ASP A 1 426 ? 22.542 22.421 -20.367 1.00 94.75 426 ASP A O 1
ATOM 3295 N N . VAL A 1 427 ? 22.327 20.886 -21.994 1.00 94.81 427 VAL A N 1
ATOM 3296 C CA . VAL A 1 427 ? 21.026 21.338 -22.479 1.00 94.81 427 VAL A CA 1
ATOM 3297 C C . VAL A 1 427 ? 19.959 20.337 -22.055 1.00 94.81 427 VAL A C 1
ATOM 3299 O O . VAL A 1 427 ? 20.008 19.170 -22.442 1.00 94.81 427 VAL A O 1
ATOM 3302 N N . VAL A 1 428 ? 18.977 20.769 -21.267 1.00 95.69 428 VAL A N 1
ATOM 3303 C CA . VAL A 1 428 ? 17.863 19.918 -20.830 1.00 95.69 428 VAL A CA 1
ATOM 3304 C C . VAL A 1 428 ? 16.617 20.147 -21.680 1.00 95.69 428 VAL A C 1
ATOM 3306 O O . VAL A 1 428 ? 16.293 21.275 -22.057 1.00 95.69 428 VAL A O 1
ATOM 3309 N N . VAL A 1 429 ? 15.907 19.056 -21.968 1.00 94.81 429 VAL A N 1
ATOM 3310 C CA . VAL A 1 429 ? 14.642 19.058 -22.711 1.00 94.81 429 VAL A CA 1
ATOM 3311 C C . VAL A 1 429 ? 13.497 18.829 -21.734 1.00 94.81 429 VAL A C 1
ATOM 3313 O O . VAL A 1 429 ? 13.491 17.845 -20.990 1.00 94.81 429 VAL A O 1
ATOM 3316 N N . ILE A 1 430 ? 12.530 19.741 -21.749 1.00 95.56 430 ILE A N 1
ATOM 3317 C CA . ILE A 1 430 ? 11.414 19.796 -20.807 1.00 95.56 430 ILE A CA 1
ATOM 3318 C C . ILE A 1 430 ? 10.106 19.550 -21.543 1.00 95.56 430 ILE A C 1
ATOM 3320 O O . ILE A 1 430 ? 9.803 20.252 -22.503 1.00 95.56 430 ILE A O 1
ATOM 3324 N N . ASP A 1 431 ? 9.323 18.584 -21.073 1.00 94.50 431 ASP A N 1
ATOM 3325 C CA . ASP A 1 431 ? 7.944 18.371 -21.508 1.00 94.50 431 ASP A CA 1
ATOM 3326 C C . ASP A 1 431 ? 7.016 19.300 -20.719 1.00 94.50 431 ASP A C 1
ATOM 3328 O O . ASP A 1 431 ? 6.775 19.089 -19.526 1.00 94.50 431 ASP A O 1
ATOM 3332 N N . THR A 1 432 ? 6.509 20.344 -21.381 1.00 93.25 432 THR A N 1
ATOM 3333 C CA . THR A 1 432 ? 5.644 21.343 -20.736 1.00 93.25 432 THR A CA 1
ATOM 3334 C C . THR A 1 432 ? 4.193 20.881 -20.594 1.00 93.25 432 THR A C 1
ATOM 3336 O O . THR A 1 432 ? 3.423 21.534 -19.892 1.00 93.25 432 THR A O 1
ATOM 3339 N N . ALA A 1 433 ? 3.814 19.739 -21.186 1.00 91.19 433 ALA A N 1
ATOM 3340 C CA . ALA A 1 433 ? 2.525 19.099 -20.920 1.00 91.19 433 ALA A CA 1
ATOM 3341 C C . ALA A 1 433 ? 2.513 18.361 -19.566 1.00 91.19 433 ALA A C 1
ATOM 3343 O O . ALA A 1 433 ? 1.449 18.129 -18.997 1.00 91.19 433 ALA A O 1
ATOM 3344 N N . GLN A 1 434 ? 3.687 18.025 -19.019 1.00 92.94 434 GLN A N 1
ATOM 3345 C CA . GLN A 1 434 ? 3.852 17.447 -17.681 1.00 92.94 434 GLN A CA 1
ATOM 3346 C C . GLN A 1 434 ? 4.206 18.540 -16.661 1.00 92.94 434 GLN A C 1
ATOM 3348 O O . GLN A 1 434 ? 5.286 18.528 -16.072 1.00 92.94 434 GLN A O 1
ATOM 3353 N N . ASN A 1 435 ? 3.310 19.516 -16.488 1.00 91.88 435 ASN A N 1
ATOM 3354 C CA . ASN A 1 435 ? 3.490 20.648 -15.574 1.00 91.88 435 ASN A CA 1
ATOM 3355 C C . ASN A 1 435 ? 2.696 20.546 -14.256 1.00 91.88 435 ASN A C 1
ATOM 3357 O O . ASN A 1 435 ? 2.923 21.374 -13.379 1.00 91.88 435 ASN A O 1
ATOM 3361 N N . ASP A 1 436 ? 1.819 19.545 -14.084 1.00 92.44 436 ASP A N 1
ATOM 3362 C CA . ASP A 1 436 ? 1.173 19.246 -12.795 1.00 92.44 436 ASP A CA 1
ATOM 3363 C C . ASP A 1 436 ? 2.224 18.723 -11.797 1.00 92.44 436 ASP A C 1
ATOM 3365 O O . ASP A 1 436 ? 2.688 17.587 -11.938 1.00 92.44 436 ASP A O 1
ATOM 3369 N N . PRO A 1 437 ? 2.589 19.507 -10.769 1.00 82.00 437 PRO A N 1
ATOM 3370 C CA . PRO A 1 437 ? 3.671 19.160 -9.858 1.00 82.00 437 PRO A CA 1
ATOM 3371 C C . PRO A 1 437 ? 3.306 18.033 -8.883 1.00 82.00 437 PRO A C 1
ATOM 3373 O O . PRO A 1 437 ? 4.199 17.361 -8.369 1.00 82.00 437 PRO A O 1
ATOM 3376 N N . HIS A 1 438 ? 2.015 17.770 -8.650 1.00 85.94 438 HIS A N 1
ATOM 3377 C CA . HIS A 1 438 ? 1.590 16.660 -7.799 1.00 85.94 438 HIS A CA 1
ATOM 3378 C C . HIS A 1 438 ? 1.630 15.324 -8.550 1.00 85.94 438 HIS A C 1
ATOM 3380 O O . HIS A 1 438 ? 1.743 14.277 -7.905 1.00 85.94 438 HIS A O 1
ATOM 3386 N N . ALA A 1 439 ? 1.542 15.322 -9.885 1.00 84.25 439 ALA A N 1
ATOM 3387 C CA . ALA A 1 439 ? 1.629 14.113 -10.712 1.00 84.25 439 ALA A CA 1
ATOM 3388 C C . ALA A 1 439 ? 3.066 13.574 -10.873 1.00 84.25 439 ALA A C 1
ATOM 3390 O O . ALA A 1 439 ? 3.243 12.391 -11.161 1.00 84.25 439 ALA A O 1
ATOM 3391 N N . VAL A 1 440 ? 4.071 14.428 -10.665 1.00 81.56 440 VAL A N 1
ATOM 3392 C CA . VAL A 1 440 ? 5.503 14.193 -10.961 1.00 81.56 440 VAL A CA 1
ATOM 3393 C C . VAL A 1 440 ? 6.410 14.383 -9.732 1.00 81.56 440 VAL A C 1
ATOM 3395 O O . VAL A 1 440 ? 7.610 14.627 -9.846 1.00 81.56 440 VAL A O 1
ATOM 3398 N N . ALA A 1 441 ? 5.842 14.278 -8.529 1.00 86.75 441 ALA A N 1
ATOM 3399 C CA . ALA A 1 441 ? 6.596 14.377 -7.283 1.00 86.75 441 ALA A CA 1
ATOM 3400 C C . ALA A 1 441 ? 7.704 13.303 -7.203 1.00 86.75 441 ALA A C 1
ATOM 3402 O O . ALA A 1 441 ? 7.470 12.122 -7.455 1.00 86.75 441 ALA A O 1
ATOM 3403 N N . GLY A 1 442 ? 8.913 13.724 -6.829 1.00 88.88 442 GLY A N 1
ATOM 3404 C CA . GLY A 1 442 ? 10.138 12.921 -6.842 1.00 88.88 442 GLY A CA 1
ATOM 3405 C C . GLY A 1 442 ? 10.942 13.011 -8.146 1.00 88.88 442 GLY A C 1
ATOM 3406 O O . GLY A 1 442 ? 12.036 12.451 -8.215 1.00 88.88 442 GLY A O 1
ATOM 3407 N N . GLU A 1 443 ? 10.446 13.709 -9.171 1.00 93.75 443 GLU A N 1
ATOM 3408 C CA . GLU A 1 443 ? 11.125 13.855 -10.462 1.00 93.75 443 GLU A CA 1
ATOM 3409 C C . GLU A 1 443 ? 11.873 15.193 -10.600 1.00 93.75 443 GLU A C 1
ATOM 3411 O O . GLU A 1 443 ? 11.737 16.119 -9.793 1.00 93.75 443 GLU A O 1
ATOM 3416 N N . LEU A 1 444 ? 12.722 15.279 -11.630 1.00 95.12 444 LEU A N 1
ATOM 3417 C CA . LEU A 1 444 ? 13.484 16.480 -11.956 1.00 95.12 444 LEU A CA 1
ATOM 3418 C C . LEU A 1 444 ? 12.623 17.423 -12.809 1.00 95.12 444 LEU A C 1
ATOM 3420 O O . LEU A 1 444 ? 12.249 17.093 -13.936 1.00 95.12 444 LEU A O 1
ATOM 3424 N N . MET A 1 445 ? 12.335 18.606 -12.276 1.00 95.81 445 MET A N 1
ATOM 3425 C CA . MET A 1 445 ? 11.405 19.577 -12.849 1.00 95.81 445 MET A CA 1
ATOM 3426 C C . MET A 1 445 ? 12.109 20.890 -13.173 1.00 95.81 445 MET A C 1
ATOM 3428 O O . MET A 1 445 ? 13.023 21.309 -12.461 1.00 95.81 445 MET A O 1
ATOM 3432 N N . ALA A 1 446 ? 11.642 21.571 -14.217 1.00 96.00 446 ALA A N 1
ATOM 3433 C CA . ALA A 1 446 ? 11.950 22.977 -14.439 1.00 96.00 446 ALA A CA 1
ATOM 3434 C C . ALA A 1 446 ? 10.907 23.846 -13.720 1.00 96.00 446 ALA A C 1
ATOM 3436 O O . ALA A 1 446 ? 9.702 23.658 -13.897 1.00 96.00 446 ALA A O 1
ATOM 3437 N N . VAL A 1 447 ? 11.369 24.797 -12.912 1.00 95.12 447 VAL A N 1
ATOM 3438 C CA . VAL A 1 447 ? 10.545 25.670 -12.066 1.00 95.12 447 VAL A CA 1
ATOM 3439 C C . VAL A 1 447 ? 11.042 27.108 -12.200 1.00 95.12 447 VAL A C 1
ATOM 3441 O O . VAL A 1 447 ? 12.243 27.355 -12.139 1.00 95.12 447 VAL A O 1
ATOM 3444 N N . ALA A 1 448 ? 10.137 28.067 -12.365 1.00 94.56 448 ALA A N 1
ATOM 3445 C CA . ALA A 1 448 ? 10.427 29.492 -12.246 1.00 94.56 448 ALA A CA 1
ATOM 3446 C C . ALA A 1 448 ? 9.965 29.986 -10.868 1.00 94.56 448 ALA A C 1
ATOM 3448 O O . ALA A 1 448 ? 8.776 29.901 -10.553 1.00 94.56 448 ALA A O 1
ATOM 3449 N N . LEU A 1 449 ? 10.894 30.482 -10.046 1.00 91.31 449 LEU A N 1
ATOM 3450 C CA . LEU A 1 449 ? 10.565 31.111 -8.763 1.00 91.31 449 LEU A CA 1
ATOM 3451 C C . LEU A 1 449 ? 10.211 32.601 -8.968 1.00 91.31 449 LEU A C 1
ATOM 3453 O O . LEU A 1 449 ? 10.632 33.204 -9.960 1.00 91.31 449 LEU A O 1
ATOM 3457 N N . PRO A 1 450 ? 9.445 33.232 -8.057 1.00 91.50 450 PRO A N 1
ATOM 3458 C CA . PRO A 1 450 ? 9.050 34.630 -8.197 1.00 91.50 450 PRO A CA 1
ATOM 3459 C C . PRO A 1 450 ? 10.269 35.558 -8.210 1.00 91.50 450 PRO A C 1
ATOM 3461 O O . PRO A 1 450 ? 11.063 35.547 -7.275 1.00 91.50 450 PRO A O 1
ATOM 3464 N N . ASN A 1 451 ? 10.370 36.395 -9.246 1.00 87.56 451 ASN A N 1
ATOM 3465 C CA . ASN A 1 451 ? 11.480 37.330 -9.489 1.00 87.56 451 ASN A CA 1
ATOM 3466 C C . ASN A 1 451 ? 12.852 36.685 -9.776 1.00 87.56 451 ASN A C 1
ATOM 3468 O O . ASN A 1 451 ? 13.838 37.412 -9.881 1.00 87.56 451 ASN A O 1
ATOM 3472 N N . GLU A 1 452 ? 12.933 35.365 -9.954 1.00 84.06 452 GLU A N 1
ATOM 3473 C CA . GLU A 1 452 ? 14.170 34.674 -10.334 1.00 84.06 452 GLU A CA 1
ATOM 3474 C C . GLU A 1 452 ? 14.101 34.122 -11.768 1.00 84.06 452 GLU A C 1
ATOM 3476 O O . GLU A 1 452 ? 13.041 34.064 -12.397 1.00 84.06 452 GLU A O 1
ATOM 3481 N N . LYS A 1 453 ? 15.254 33.699 -12.306 1.00 83.56 453 LYS A N 1
ATOM 3482 C CA . LYS A 1 453 ? 15.282 32.913 -13.547 1.00 83.56 453 LYS A CA 1
ATOM 3483 C C . LYS A 1 453 ? 14.685 31.519 -13.307 1.00 83.56 453 LYS A C 1
ATOM 3485 O O . LYS A 1 453 ? 14.607 31.038 -12.177 1.00 83.56 453 LYS A O 1
ATOM 3490 N N . ALA A 1 454 ? 14.310 30.844 -14.393 1.00 90.31 454 ALA A N 1
ATOM 3491 C CA . ALA A 1 454 ? 14.000 29.422 -14.337 1.00 90.31 454 ALA A CA 1
ATOM 3492 C C . ALA A 1 454 ? 15.200 28.633 -13.785 1.00 90.31 454 ALA A C 1
ATOM 3494 O O . ALA A 1 454 ? 16.352 28.940 -14.093 1.00 90.31 454 ALA A O 1
ATOM 3495 N N . MET A 1 455 ? 14.914 27.602 -12.998 1.00 93.44 455 MET A N 1
ATOM 3496 C CA . MET A 1 455 ? 15.886 26.671 -12.443 1.00 93.44 455 MET A CA 1
ATOM 3497 C C . MET A 1 455 ? 15.385 25.236 -12.574 1.00 93.44 455 MET A C 1
ATOM 3499 O O . MET A 1 455 ? 14.192 24.986 -12.740 1.00 93.44 455 MET A O 1
ATOM 3503 N N . VAL A 1 456 ? 16.301 24.276 -12.493 1.00 94.44 456 VAL A N 1
ATOM 3504 C CA . VAL A 1 456 ? 15.977 22.848 -12.548 1.00 94.44 456 VAL A CA 1
ATOM 3505 C C . VAL A 1 456 ? 16.287 22.223 -11.190 1.00 94.44 456 VAL A C 1
ATOM 3507 O O . VAL A 1 456 ? 17.403 22.355 -10.683 1.00 94.44 456 VAL A O 1
ATOM 3510 N N . LYS A 1 457 ? 15.285 21.597 -10.564 1.00 94.31 457 LYS A N 1
ATOM 3511 C CA . LYS A 1 457 ? 15.357 21.025 -9.206 1.00 94.31 457 LYS A CA 1
ATOM 3512 C C . LYS A 1 457 ? 14.498 19.765 -9.105 1.00 94.31 457 LYS A C 1
ATOM 3514 O O . LYS A 1 457 ? 13.560 19.578 -9.874 1.00 94.31 457 LYS A O 1
ATOM 3519 N N . PHE A 1 458 ? 14.811 18.903 -8.140 1.00 93.44 458 PHE A N 1
ATOM 3520 C CA . PHE A 1 458 ? 13.894 17.831 -7.753 1.00 93.44 458 PHE A CA 1
ATOM 3521 C C . PHE A 1 458 ? 12.737 18.435 -6.965 1.00 93.44 458 PHE A C 1
ATOM 3523 O O . PHE A 1 458 ? 12.987 19.109 -5.962 1.00 93.44 458 PHE A O 1
ATOM 3530 N N . VAL A 1 459 ? 11.505 18.200 -7.416 1.00 93.56 459 VAL A N 1
ATOM 3531 C CA . VAL A 1 459 ? 10.281 18.679 -6.759 1.00 93.56 459 VAL A CA 1
ATOM 3532 C C . VAL A 1 459 ? 9.586 17.506 -6.084 1.00 93.56 459 VAL A C 1
ATOM 3534 O O . VAL A 1 459 ? 9.464 16.431 -6.660 1.00 93.56 459 VAL A O 1
ATOM 3537 N N . PHE A 1 460 ? 9.123 17.715 -4.861 1.00 92.19 460 PHE A N 1
ATOM 3538 C CA . PHE A 1 460 ? 8.417 16.751 -4.028 1.00 92.19 460 PHE A CA 1
ATOM 3539 C C . PHE A 1 460 ? 7.090 17.374 -3.587 1.00 92.19 460 PHE A C 1
ATOM 3541 O O . PHE A 1 460 ? 6.984 18.594 -3.476 1.00 92.19 460 PHE A O 1
ATOM 3548 N N . ALA A 1 461 ? 6.090 16.546 -3.310 1.00 90.19 461 ALA A N 1
ATOM 3549 C CA . ALA A 1 461 ? 4.889 16.974 -2.604 1.00 90.19 461 ALA A CA 1
ATOM 3550 C C . ALA A 1 461 ? 5.018 16.525 -1.145 1.00 90.19 461 ALA A C 1
ATOM 3552 O O . ALA A 1 461 ? 5.246 15.339 -0.901 1.00 90.19 461 ALA A O 1
ATOM 3553 N N . ASP A 1 462 ? 4.885 17.460 -0.207 1.00 88.19 462 ASP A N 1
ATOM 3554 C CA . ASP A 1 462 ? 4.799 17.182 1.225 1.00 88.19 462 ASP A CA 1
ATOM 3555 C C . ASP A 1 462 ? 3.464 17.737 1.731 1.00 88.19 462 ASP A C 1
ATOM 3557 O O . ASP A 1 462 ? 3.251 18.948 1.795 1.00 88.19 462 ASP A O 1
ATOM 3561 N N . HIS A 1 463 ? 2.522 16.833 2.003 1.00 86.44 463 HIS A N 1
ATOM 3562 C CA . HIS A 1 463 ? 1.110 17.167 2.201 1.00 86.44 463 HIS A CA 1
ATOM 3563 C C . HIS A 1 463 ? 0.540 18.017 1.040 1.00 86.44 463 HIS A C 1
ATOM 3565 O O . HIS A 1 463 ? 0.507 17.543 -0.098 1.00 86.44 463 HIS A O 1
ATOM 3571 N N . ASP A 1 464 ? 0.081 19.237 1.331 1.00 84.62 464 ASP A N 1
ATOM 3572 C CA . ASP A 1 464 ? -0.486 20.186 0.363 1.00 84.62 464 ASP A CA 1
ATOM 3573 C C . ASP A 1 464 ? 0.560 21.170 -0.196 1.00 84.62 464 ASP A C 1
ATOM 3575 O O . ASP A 1 464 ? 0.276 21.891 -1.154 1.00 84.62 464 ASP A O 1
ATOM 3579 N N . ASP A 1 465 ? 1.768 21.207 0.377 1.00 89.31 465 ASP A N 1
ATOM 3580 C CA . ASP A 1 465 ? 2.847 22.089 -0.058 1.00 89.31 465 ASP A CA 1
ATOM 3581 C C . ASP A 1 465 ? 3.783 21.372 -1.045 1.00 89.31 465 ASP A C 1
ATOM 3583 O O . ASP A 1 465 ? 4.097 20.181 -0.949 1.00 89.31 465 ASP A O 1
ATOM 3587 N N . LEU A 1 466 ? 4.267 22.133 -2.024 1.00 91.88 466 LEU A N 1
ATOM 3588 C CA . LEU A 1 466 ? 5.310 21.680 -2.934 1.00 91.88 466 LEU A CA 1
ATOM 3589 C C . LEU A 1 466 ? 6.660 22.053 -2.344 1.00 91.88 466 LEU A C 1
ATOM 3591 O O . LEU A 1 466 ? 6.886 23.195 -1.957 1.00 91.88 466 LEU A O 1
ATOM 3595 N N . MET A 1 467 ? 7.570 21.093 -2.309 1.00 93.31 467 MET A N 1
ATOM 3596 C CA . MET A 1 467 ? 8.923 21.242 -1.792 1.00 93.31 467 MET A CA 1
ATOM 3597 C C . MET A 1 467 ? 9.914 21.047 -2.939 1.00 93.31 467 MET A C 1
ATOM 3599 O O . MET A 1 467 ? 9.667 20.252 -3.843 1.00 93.31 467 MET A O 1
ATOM 3603 N N . PHE A 1 468 ? 11.072 21.699 -2.904 1.00 91.56 468 PHE A N 1
ATOM 3604 C CA . PHE A 1 468 ? 12.180 21.369 -3.801 1.00 91.56 468 PHE A CA 1
ATOM 3605 C C . PHE A 1 468 ? 13.464 21.098 -3.019 1.00 91.56 468 PHE A C 1
ATOM 3607 O O . PHE A 1 468 ? 13.764 21.773 -2.034 1.00 91.56 468 PHE A O 1
ATOM 3614 N N . ALA A 1 469 ? 14.233 20.093 -3.441 1.00 87.75 469 ALA A N 1
ATOM 3615 C CA . ALA A 1 469 ? 15.521 19.791 -2.822 1.00 87.75 469 ALA A CA 1
ATOM 3616 C C . ALA A 1 469 ? 16.649 20.608 -3.457 1.00 87.75 469 ALA A C 1
ATOM 3618 O O . ALA A 1 469 ? 16.706 20.788 -4.679 1.00 87.75 469 ALA A O 1
ATOM 3619 N N . ASN A 1 470 ? 17.604 21.048 -2.635 1.00 80.06 470 ASN A N 1
ATOM 3620 C CA . ASN A 1 470 ? 18.840 21.607 -3.164 1.00 80.06 470 ASN A CA 1
ATOM 3621 C C . ASN A 1 470 ? 19.677 20.486 -3.801 1.00 80.06 470 ASN A C 1
ATOM 3623 O O . ASN A 1 470 ? 20.060 19.516 -3.152 1.00 80.06 470 ASN A O 1
ATOM 3627 N N . SER A 1 471 ? 19.997 20.641 -5.080 1.00 72.31 471 SER A N 1
ATOM 3628 C CA . SER A 1 471 ? 20.699 19.658 -5.904 1.00 72.31 471 SER A CA 1
ATOM 3629 C C . SER A 1 471 ? 22.128 19.324 -5.435 1.00 72.31 471 SER A C 1
ATOM 3631 O O . SER A 1 471 ? 22.631 18.253 -5.776 1.00 72.31 471 SER A O 1
ATOM 3633 N N . HIS A 1 472 ? 22.752 20.167 -4.600 1.00 69.56 472 HIS A N 1
ATOM 3634 C CA . HIS A 1 472 ? 24.010 19.855 -3.901 1.00 69.56 472 HIS A CA 1
ATOM 3635 C C . HIS A 1 472 ? 23.827 19.056 -2.599 1.00 69.56 472 HIS A C 1
ATOM 3637 O O . HIS A 1 472 ? 24.754 18.392 -2.143 1.00 69.56 472 HIS A O 1
ATOM 3643 N N . THR A 1 473 ? 22.661 19.156 -1.960 1.00 73.50 473 THR A N 1
ATOM 3644 C CA . THR A 1 473 ? 22.359 18.535 -0.661 1.00 73.50 473 THR A CA 1
ATOM 3645 C C . THR A 1 473 ? 20.916 18.028 -0.677 1.00 73.50 473 THR A C 1
ATOM 3647 O O . THR A 1 473 ? 20.037 18.683 -0.120 1.00 73.50 473 THR A O 1
ATOM 3650 N N . PRO A 1 474 ? 20.638 16.864 -1.302 1.00 61.00 474 PRO A N 1
ATOM 3651 C CA . PRO A 1 474 ? 19.267 16.396 -1.543 1.00 61.00 474 PRO A CA 1
ATOM 3652 C C . PRO A 1 474 ? 18.450 16.169 -0.258 1.00 61.00 474 PRO A C 1
ATOM 3654 O O . PRO A 1 474 ? 17.228 16.127 -0.304 1.00 61.00 474 PRO A O 1
ATOM 3657 N N . TYR A 1 475 ? 19.118 16.083 0.896 1.00 70.19 475 TYR A N 1
ATOM 3658 C CA . TYR A 1 475 ? 18.509 16.006 2.227 1.00 70.19 475 TYR A CA 1
ATOM 3659 C C . TYR A 1 475 ? 17.948 17.343 2.753 1.00 70.19 475 TYR A C 1
ATOM 3661 O O . TYR A 1 475 ? 17.277 17.349 3.782 1.00 70.19 475 TYR A O 1
ATOM 3669 N N . LYS A 1 476 ? 18.227 18.478 2.095 1.00 82.50 476 LYS A N 1
ATOM 3670 C CA . LYS A 1 476 ? 17.631 19.784 2.412 1.00 82.50 476 LYS A CA 1
ATOM 3671 C C . LYS A 1 476 ? 16.556 20.126 1.387 1.00 82.50 476 LYS A C 1
ATOM 3673 O O . LYS A 1 476 ? 16.860 20.551 0.269 1.00 82.50 476 LYS A O 1
ATOM 3678 N N . VAL A 1 477 ? 15.308 19.948 1.808 1.00 89.50 477 VAL A N 1
ATOM 3679 C CA . VAL A 1 477 ? 14.106 20.388 1.097 1.00 89.50 477 VAL A CA 1
ATOM 3680 C C . VAL A 1 477 ? 13.671 21.771 1.577 1.00 89.50 477 VAL A C 1
ATOM 3682 O O . VAL A 1 477 ? 13.793 22.095 2.758 1.00 89.50 477 VAL A O 1
ATOM 3685 N N . TYR A 1 478 ? 13.168 22.580 0.652 1.00 92.06 478 TYR A N 1
ATOM 3686 C CA . TYR A 1 478 ? 12.679 23.935 0.889 1.00 92.06 478 TYR A CA 1
ATOM 3687 C C . TYR A 1 478 ? 11.249 24.055 0.354 1.00 92.06 478 TYR A C 1
ATOM 3689 O O . TYR A 1 478 ? 10.994 23.543 -0.739 1.00 92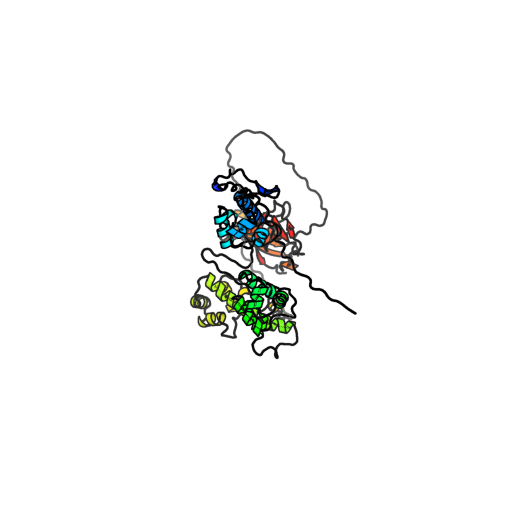.06 478 TYR A O 1
ATOM 3697 N N . PRO A 1 479 ? 10.324 24.723 1.066 1.00 93.81 479 PRO A N 1
ATOM 3698 C CA . PRO A 1 479 ? 8.992 24.984 0.540 1.00 93.81 479 PRO A CA 1
ATOM 3699 C C . PRO A 1 479 ? 9.079 25.892 -0.684 1.00 93.81 479 PRO A C 1
ATOM 3701 O O . PRO A 1 479 ? 9.759 26.921 -0.682 1.00 93.81 479 PRO A O 1
ATOM 3704 N N . MET A 1 480 ? 8.387 25.496 -1.744 1.00 93.62 480 MET A N 1
ATOM 3705 C CA . MET A 1 480 ? 8.283 26.257 -2.974 1.00 93.62 480 MET A CA 1
ATOM 3706 C C . MET A 1 480 ? 7.423 27.505 -2.713 1.00 93.62 480 MET A C 1
ATOM 3708 O O . MET A 1 480 ? 6.302 27.382 -2.219 1.00 93.62 480 MET A O 1
ATOM 3712 N N . PRO A 1 481 ? 7.904 28.720 -3.042 1.00 94.12 481 PRO A N 1
ATOM 3713 C CA . PRO A 1 481 ? 7.102 29.933 -2.924 1.00 94.12 481 PRO A CA 1
ATOM 3714 C C . PRO A 1 481 ? 5.754 29.800 -3.647 1.00 94.12 481 PRO A C 1
ATOM 3716 O O . PRO A 1 481 ? 5.696 29.296 -4.766 1.00 94.12 481 PRO A O 1
ATOM 3719 N N . LYS A 1 482 ? 4.671 30.304 -3.041 1.00 89.19 482 LYS A N 1
ATOM 3720 C CA . LYS A 1 482 ? 3.287 30.117 -3.534 1.00 89.19 482 LYS A CA 1
ATOM 3721 C C . LYS A 1 482 ? 3.009 30.642 -4.950 1.00 89.19 482 LYS A C 1
ATOM 3723 O O . LYS A 1 482 ? 2.013 30.256 -5.548 1.00 89.19 482 LYS A O 1
ATOM 3728 N N . ASN A 1 483 ? 3.879 31.506 -5.472 1.00 91.69 483 ASN A N 1
ATOM 3729 C CA . ASN A 1 483 ? 3.769 32.100 -6.807 1.00 91.69 483 ASN A CA 1
ATOM 3730 C C . ASN A 1 483 ? 4.763 31.489 -7.819 1.00 91.69 483 ASN A C 1
ATOM 3732 O O . ASN A 1 483 ? 4.941 32.042 -8.902 1.00 91.69 483 ASN A O 1
ATOM 3736 N N . SER A 1 484 ? 5.456 30.402 -7.466 1.00 93.50 484 SER A N 1
ATOM 3737 C CA . SER A 1 484 ? 6.357 29.696 -8.380 1.00 93.50 484 SER A CA 1
ATOM 3738 C C . SER A 1 484 ? 5.573 28.928 -9.440 1.00 93.50 484 SER A C 1
ATOM 3740 O O . SER A 1 484 ? 4.573 28.278 -9.136 1.00 93.50 484 SER A O 1
ATOM 3742 N N . LEU A 1 485 ? 6.064 28.944 -10.677 1.00 93.81 485 LEU A N 1
ATOM 3743 C CA . LEU A 1 485 ? 5.469 28.227 -11.800 1.00 93.81 485 LEU A CA 1
ATOM 3744 C C . LEU A 1 485 ? 6.305 26.993 -12.136 1.00 93.81 485 LEU A C 1
ATOM 3746 O O . LEU A 1 485 ? 7.483 27.111 -12.473 1.00 93.81 485 LEU A O 1
ATOM 3750 N N . VAL A 1 486 ? 5.692 25.811 -12.112 1.00 94.50 486 VAL A N 1
ATOM 3751 C CA . VAL A 1 486 ? 6.317 24.600 -12.654 1.00 94.50 486 VAL A CA 1
ATOM 3752 C C . VAL A 1 486 ? 6.138 24.605 -14.171 1.00 94.50 486 VAL A C 1
ATOM 3754 O O . VAL A 1 486 ? 5.024 24.647 -14.684 1.00 94.50 486 VAL A O 1
ATOM 3757 N N . LEU A 1 487 ? 7.259 24.639 -14.891 1.00 94.88 487 LEU A N 1
ATOM 3758 C CA . LEU A 1 487 ? 7.311 24.802 -16.346 1.00 94.88 487 LEU A CA 1
ATOM 3759 C C . LEU A 1 487 ? 7.119 23.472 -17.081 1.00 94.88 487 LEU A C 1
ATOM 3761 O O . LEU A 1 487 ? 6.632 23.456 -18.209 1.00 94.88 487 LEU A O 1
ATOM 3765 N N . GLY A 1 488 ? 7.524 22.369 -16.450 1.00 95.62 488 GLY A N 1
ATOM 3766 C CA . GLY A 1 488 ? 7.411 21.023 -16.996 1.00 95.62 488 GLY A CA 1
ATOM 3767 C C . GLY A 1 488 ? 8.473 20.068 -16.459 1.00 95.62 488 GLY A C 1
ATOM 3768 O O . GLY A 1 488 ? 9.416 20.466 -15.764 1.00 95.62 488 GLY A O 1
ATOM 3769 N N . ARG A 1 489 ? 8.333 18.795 -16.820 1.00 95.75 489 ARG A N 1
ATOM 3770 C CA . ARG A 1 489 ? 9.245 17.709 -16.446 1.00 95.75 489 ARG A CA 1
ATOM 3771 C C . ARG A 1 489 ? 10.483 17.683 -17.332 1.00 95.75 489 ARG A C 1
ATOM 3773 O O . ARG A 1 489 ? 10.358 17.696 -18.554 1.00 95.75 489 ARG A O 1
ATOM 3780 N N . VAL A 1 490 ? 11.670 17.529 -16.745 1.00 95.62 490 VAL A N 1
ATOM 3781 C CA . VAL A 1 490 ? 12.889 17.229 -17.511 1.00 95.62 490 VAL A CA 1
ATOM 3782 C C . VAL A 1 490 ? 12.832 15.782 -18.010 1.00 95.62 490 VAL A C 1
ATOM 3784 O O . VAL A 1 490 ? 12.813 14.836 -17.223 1.00 95.62 490 VAL A O 1
ATOM 3787 N N . VAL A 1 491 ? 12.799 15.604 -19.331 1.00 95.56 491 VAL A N 1
ATOM 3788 C CA . VAL A 1 491 ? 12.720 14.284 -19.980 1.00 95.56 491 VAL A CA 1
ATOM 3789 C C . VAL A 1 491 ? 14.109 13.714 -20.256 1.00 95.56 491 VAL A C 1
ATOM 3791 O O . VAL A 1 491 ? 14.328 12.516 -20.097 1.00 95.56 491 VAL A O 1
ATOM 3794 N N . THR A 1 492 ? 15.049 14.562 -20.676 1.00 95.44 492 THR A N 1
ATOM 3795 C CA . THR A 1 492 ? 16.430 14.167 -20.977 1.00 95.44 492 THR A CA 1
ATOM 3796 C C . THR A 1 492 ? 17.373 15.364 -20.890 1.00 95.44 492 THR A C 1
ATOM 3798 O O . THR A 1 492 ? 16.943 16.514 -21.001 1.00 95.44 492 THR A O 1
ATOM 3801 N N . SER A 1 493 ? 18.668 15.091 -20.744 1.00 95.75 493 SER A N 1
ATOM 3802 C CA . SER A 1 493 ? 19.749 16.055 -20.952 1.00 95.75 493 SER A CA 1
ATOM 3803 C C . SER A 1 493 ? 20.596 15.663 -22.164 1.00 95.75 493 SER A C 1
ATOM 3805 O O . SER A 1 493 ? 20.776 14.484 -22.473 1.00 95.75 493 SER A O 1
ATOM 3807 N N . ILE A 1 494 ? 21.093 16.672 -22.868 1.00 95.00 494 ILE A N 1
ATOM 3808 C CA . ILE A 1 494 ? 22.047 16.580 -23.967 1.00 95.00 494 ILE A CA 1
ATOM 3809 C C . ILE A 1 494 ? 23.331 17.203 -23.437 1.00 95.00 494 ILE A C 1
ATOM 3811 O O . ILE A 1 494 ? 23.340 18.375 -23.055 1.00 95.00 494 ILE A O 1
ATOM 3815 N N . LYS A 1 495 ? 24.404 16.412 -23.376 1.00 94.44 495 LYS A N 1
ATOM 3816 C CA . LYS A 1 495 ? 25.685 16.909 -22.878 1.00 94.44 495 LYS A CA 1
ATOM 3817 C C . LYS A 1 495 ? 26.265 17.943 -23.830 1.00 94.44 495 LYS A C 1
ATOM 3819 O O . LYS A 1 495 ? 26.265 17.718 -25.042 1.00 94.44 495 LYS A O 1
ATOM 3824 N N . ALA A 1 496 ? 26.810 19.027 -23.289 1.00 86.62 496 ALA A N 1
ATOM 3825 C CA . ALA A 1 496 ? 27.684 19.880 -24.078 1.00 86.62 496 ALA A CA 1
ATOM 3826 C C . ALA A 1 496 ? 28.915 19.065 -24.503 1.00 86.62 496 ALA A C 1
ATOM 3828 O O . ALA A 1 496 ? 29.612 18.489 -23.664 1.00 86.62 496 ALA A O 1
ATOM 3829 N N . HIS A 1 497 ? 29.184 19.008 -25.807 1.00 69.38 497 HIS A N 1
ATOM 3830 C CA . HIS A 1 497 ? 30.491 18.573 -26.283 1.00 69.38 497 HIS A CA 1
ATOM 3831 C C . HIS A 1 497 ? 31.498 19.679 -25.954 1.00 69.38 497 HIS A C 1
ATOM 3833 O O . HIS A 1 497 ? 31.412 20.772 -26.514 1.00 69.38 497 HIS A O 1
ATOM 3839 N N . ALA A 1 498 ? 32.383 19.383 -25.000 1.00 52.19 498 ALA A N 1
ATOM 3840 C CA . ALA A 1 498 ? 33.537 20.203 -24.640 1.00 52.19 498 ALA A CA 1
ATOM 3841 C C . ALA A 1 498 ? 34.651 20.102 -25.695 1.00 52.19 498 ALA A C 1
ATOM 3843 O O . ALA A 1 498 ? 34.783 19.005 -26.290 1.00 52.19 498 ALA A O 1
#